Protein AF-A0A830B4X2-F1 (afdb_monomer_lite)

Sequence (397 aa):
MSFGSLSLAYQRSLLVLSSAMLMFAAKLYHIADTRELLSLLPESVVDPYVGIGDDFQAYVKSQCEVKDYGSAFDNEEALSALVELQDKAFESDKTVLSILAESLSTITKALPPQEINFVPLKQTKNFRADELMEFYKSDLKLKKFLHIIEDSPVFPVIYDHKRTVLSLPPIINGTHSAILLKTKNVFIECTATDLMKANIVLNTMVTMFSVYCEKSLSAIGVSLPAHEVARLLNKMQLHTKHTLSEKNETSFTISVPPTRSDILHPCDVAEDVAIAYGYNEIQKIKLPSLKPQSLNQFSDLIRAEIAMVGYSEVLTWILCSYKENFTMLNRKDDKSTAAINRNPRSADFEVVRTSLMPGLLKTVGHNKDHPKKPAGGHDFAHADTICYYMLLYTDFW

pLDDT: mean 71.6, std 16.28, range [28.08, 92.38]

InterPro domains:
  IPR005146 B3/B4 tRNA-binding domain [SM00873] (63-214)
  IPR005147 tRNA synthetase, B5-domain [PF03484] (218-279)
  IPR005147 tRNA synthetase, B5-domain [PS51483] (204-284)
  IPR005147 tRNA synthetase, B5-domain [SM00874] (206-279)
  IPR009061 Putative DNA-binding domain superfamily [SSF46955] (216-283)
  IPR020825 Phenylalanyl-tRNA synthetase-like, B3/B4 [G3DSA:3.50.40.10] (67-234)
  IPR041616 Phenylalanyl tRNA synthetase beta chain, core domain [PF17759] (286-372)
  IPR045060 Phenylalanine-tRNA ligase, class IIc, beta subunit [PTHR10947] (219-373)
  IPR045864 Class II Aminoacyl-tRNA synthetase/Biotinyl protein ligase (BPL) and lipoyl protein ligase (LPL) [G3DSA:3.30.930.10] (294-376)
  IPR045864 Class II Aminoacyl-tRNA synthetase/Biotinyl protein ligase (BPL) and lipoyl protein ligase (LPL) [SSF55681] (276-372)

Organism: NCBI:txid374723

Radius of gyration: 34.04 Å; chains: 1; bounding box: 85×51×93 Å

Foldseek 3Di:
DDPPDADLLVQLVVVQVVLLVVVVVCVVVVPPDSVVVVVPDDPVSHHPQWDQDPVSDIDGDPPDDCPPPDDVVNVVVVVVVVVVVVVVVVVVVVVVVVVVVVVQVVFKDWAAQQVDWAAFAPGPDIDRRLRVLVVCCPPPPQVVPSVVPVPPRTWIFGADPVRHTQDGPPRTGGNVVDDDPPDDDDDDAFDDPDPVVSVVVVLLVCQLCCLVPDDADDDQLDDDDPVLLCVLCVVVVWNWDWDQDPVRDIDIRTDDDPVCSVPRDSVVSSVSSCVSVDVVPPDDDDDPDDDDDPVVVVLVVVVVVVVVVVADEDDFDQFAAPCLQDVVVVHDDPVPQWDADPDDPDNGGGIGHNDCVSRVVVVCVVCVPPDDDPPPDDDDDDDDDRHYDYDDPPPPD

Structure (mmCIF, N/CA/C/O backbone):
data_AF-A0A830B4X2-F1
#
_entry.id   AF-A0A830B4X2-F1
#
loop_
_atom_site.group_PDB
_atom_site.id
_atom_site.type_symbol
_atom_site.label_atom_id
_atom_site.label_alt_id
_atom_site.label_comp_id
_atom_site.label_asym_id
_atom_site.label_entity_id
_atom_site.label_seq_id
_atom_site.pdbx_PDB_ins_code
_atom_site.Cartn_x
_atom_site.Cartn_y
_atom_site.Cartn_z
_atom_site.occupancy
_atom_site.B_iso_or_equiv
_atom_site.auth_seq_id
_atom_site.auth_comp_id
_atom_site.auth_asym_id
_atom_site.auth_atom_id
_atom_site.pdbx_PDB_model_num
ATOM 1 N N . MET A 1 1 ? 26.255 -24.084 22.706 1.00 33.97 1 MET A N 1
ATOM 2 C CA . MET A 1 1 ? 26.856 -23.847 21.376 1.00 33.97 1 MET A CA 1
ATOM 3 C C . MET A 1 1 ? 28.292 -23.407 21.604 1.00 33.97 1 MET A C 1
ATOM 5 O O . MET A 1 1 ? 28.518 -22.644 22.533 1.00 33.97 1 MET A O 1
ATOM 9 N N . SER A 1 2 ? 29.254 -23.962 20.871 1.00 29.05 2 SER A N 1
ATOM 10 C CA . SER A 1 2 ? 30.679 -23.635 21.005 1.00 29.05 2 SER A CA 1
ATOM 11 C C . SER A 1 2 ? 30.918 -22.138 20.776 1.00 29.05 2 SER A C 1
ATOM 13 O O . SER A 1 2 ? 30.631 -21.644 19.689 1.00 29.05 2 SER A O 1
ATOM 15 N N . PHE A 1 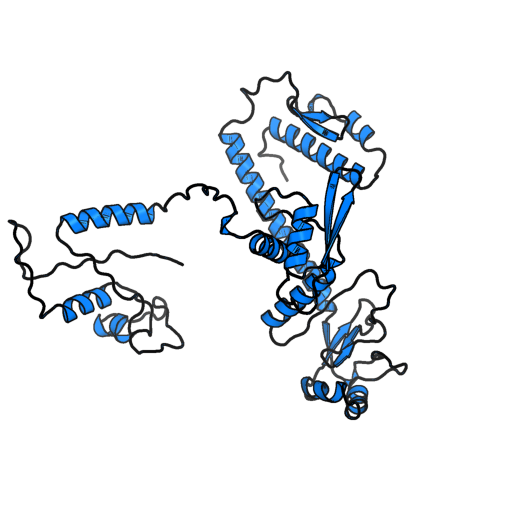3 ? 31.458 -21.426 21.769 1.00 39.38 3 PHE A N 1
ATOM 16 C CA . PHE A 1 3 ? 31.984 -20.059 21.624 1.00 39.38 3 PHE A CA 1
ATOM 17 C C . PHE A 1 3 ? 33.298 -20.087 20.822 1.00 39.38 3 PHE A C 1
ATOM 19 O O . PHE A 1 3 ? 34.376 -19.880 21.370 1.00 39.38 3 PHE A O 1
ATOM 26 N N . GLY A 1 4 ? 33.213 -20.475 19.548 1.00 49.72 4 GLY A N 1
ATOM 27 C CA . GLY A 1 4 ? 34.361 -20.903 18.747 1.00 49.72 4 GLY A CA 1
ATOM 28 C C . GLY A 1 4 ? 34.813 -19.971 17.624 1.00 49.72 4 GLY A C 1
ATOM 29 O O . GLY A 1 4 ? 35.762 -20.344 16.949 1.00 49.72 4 GLY A O 1
ATOM 30 N N . SER A 1 5 ? 34.181 -18.815 17.393 1.00 59.44 5 SER A N 1
ATOM 31 C CA . SER A 1 5 ? 34.584 -17.906 16.299 1.00 59.44 5 SER A CA 1
ATOM 32 C C . SER A 1 5 ? 35.178 -16.581 16.776 1.00 59.44 5 SER A C 1
ATOM 34 O O . SER A 1 5 ? 36.165 -16.122 16.224 1.00 59.44 5 SER A O 1
ATOM 36 N N . LEU A 1 6 ? 34.664 -15.992 17.858 1.00 57.22 6 LEU A N 1
ATOM 37 C CA . LEU A 1 6 ? 35.120 -14.668 18.293 1.00 57.22 6 LEU A CA 1
ATOM 38 C C . LEU A 1 6 ? 36.493 -14.723 18.971 1.00 57.22 6 LEU A C 1
ATOM 40 O O . LEU A 1 6 ? 36.683 -15.482 19.929 1.00 57.22 6 LEU A O 1
ATOM 44 N N . SER A 1 7 ? 37.418 -13.863 18.531 1.00 62.00 7 SER A N 1
ATOM 45 C CA . SER A 1 7 ? 38.723 -13.699 19.176 1.00 62.00 7 SER A CA 1
ATOM 46 C C . SER A 1 7 ? 38.569 -13.294 20.652 1.00 62.00 7 SER A C 1
ATOM 48 O O . SER A 1 7 ? 37.578 -12.679 21.058 1.00 62.00 7 SER A O 1
ATOM 50 N N . LEU A 1 8 ? 39.559 -13.643 21.482 1.00 61.28 8 LEU A N 1
ATOM 51 C CA . LEU A 1 8 ? 39.519 -13.414 22.934 1.00 61.28 8 LEU A CA 1
ATOM 52 C C . LEU A 1 8 ? 39.285 -11.932 23.294 1.00 61.28 8 LEU A C 1
ATOM 54 O O . LEU A 1 8 ? 38.700 -11.636 24.333 1.00 61.28 8 LEU A O 1
ATOM 58 N N . ALA A 1 9 ? 39.722 -11.004 22.435 1.00 61.31 9 ALA A N 1
ATOM 59 C CA . ALA A 1 9 ? 39.476 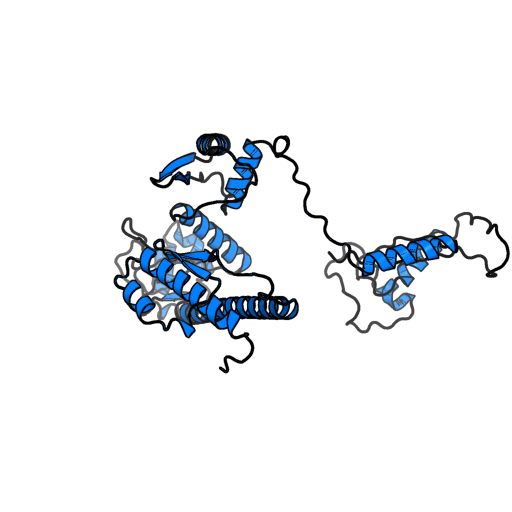-9.575 22.602 1.00 61.31 9 ALA A CA 1
ATOM 60 C C . ALA A 1 9 ? 37.979 -9.247 22.469 1.00 61.31 9 ALA A C 1
ATOM 62 O O . ALA A 1 9 ? 37.403 -8.663 23.381 1.00 61.31 9 ALA A O 1
ATOM 63 N N . TYR A 1 10 ? 37.314 -9.729 21.415 1.00 64.62 10 TYR A N 1
ATOM 64 C CA . TYR A 1 10 ? 35.887 -9.476 21.194 1.00 64.62 10 TYR A CA 1
ATOM 65 C C . TYR A 1 10 ? 34.990 -10.133 22.235 1.00 64.62 10 TYR A C 1
ATOM 67 O O . TYR A 1 10 ? 33.975 -9.554 22.611 1.00 64.62 10 TYR A O 1
ATOM 75 N N . GLN A 1 11 ? 35.357 -11.308 22.747 1.00 65.44 11 GLN A N 1
ATOM 76 C CA . GLN A 1 11 ? 34.608 -11.933 23.842 1.00 65.44 11 GLN A CA 1
ATOM 77 C C . GLN A 1 11 ? 34.607 -11.047 25.096 1.00 65.44 11 GLN A C 1
ATOM 79 O O . GLN A 1 11 ? 33.580 -10.919 25.763 1.00 65.44 11 GLN A O 1
ATOM 84 N N . ARG A 1 12 ? 35.737 -10.387 25.381 1.00 66.62 12 ARG A N 1
ATOM 85 C CA . ARG A 1 12 ? 35.870 -9.440 26.495 1.00 66.62 12 ARG A CA 1
ATOM 86 C C . ARG A 1 12 ? 35.098 -8.151 26.224 1.00 66.62 12 ARG A C 1
ATOM 88 O O . ARG A 1 12 ? 34.332 -7.729 27.087 1.00 66.62 12 ARG A O 1
ATOM 95 N N . SER A 1 13 ? 35.210 -7.573 25.026 1.00 68.62 13 SER A N 1
ATOM 96 C CA . SER A 1 13 ? 34.478 -6.351 24.670 1.00 68.62 13 SER A CA 1
ATOM 97 C C . SER A 1 13 ? 32.964 -6.568 24.682 1.00 68.62 13 SER A C 1
ATOM 99 O O . SER A 1 13 ? 32.233 -5.748 25.233 1.00 68.62 13 SER A O 1
ATOM 101 N N . LEU A 1 14 ? 32.486 -7.690 24.132 1.00 69.88 14 LEU A N 1
ATOM 102 C CA . LEU A 1 14 ? 31.068 -8.046 24.102 1.00 69.88 14 LEU A CA 1
ATOM 103 C C . LEU A 1 14 ? 30.518 -8.231 25.517 1.00 69.88 14 LEU A C 1
ATOM 105 O O . LEU A 1 14 ? 29.443 -7.719 25.809 1.00 69.88 14 LEU A O 1
ATOM 109 N N . LEU A 1 15 ? 31.272 -8.892 26.402 1.00 69.75 15 LEU A N 1
ATOM 110 C CA . LEU A 1 15 ? 30.892 -9.056 27.803 1.00 69.75 15 LEU A CA 1
ATOM 111 C C . LEU A 1 15 ? 30.809 -7.707 28.533 1.00 69.75 15 LEU A C 1
ATOM 113 O O . LEU A 1 15 ? 29.862 -7.474 29.287 1.00 69.75 15 LEU A O 1
ATOM 117 N N . VAL A 1 16 ? 31.771 -6.806 28.309 1.00 68.25 16 VAL A N 1
ATOM 118 C CA . VAL A 1 16 ? 31.768 -5.459 28.904 1.00 68.25 16 VAL A CA 1
ATOM 119 C C . VAL A 1 16 ? 30.583 -4.640 28.382 1.00 68.25 16 VAL A C 1
ATOM 121 O O . VAL A 1 16 ? 29.875 -4.019 29.176 1.00 68.25 16 VAL A O 1
ATOM 124 N N . LEU A 1 17 ? 30.297 -4.696 27.077 1.00 69.31 17 LEU A N 1
ATOM 125 C CA . LEU A 1 17 ? 29.176 -3.979 26.466 1.00 69.31 17 LEU A CA 1
ATOM 126 C C . LEU A 1 17 ? 27.818 -4.532 26.925 1.00 69.31 17 LEU A C 1
ATOM 128 O O . LEU A 1 17 ? 26.932 -3.764 27.299 1.00 69.31 17 LEU A O 1
ATOM 132 N N . SER A 1 18 ? 27.655 -5.859 26.959 1.00 70.19 18 SER A N 1
ATOM 133 C CA . SER A 1 18 ? 26.423 -6.504 27.424 1.00 70.19 18 SER A CA 1
ATOM 134 C C . SER A 1 18 ? 26.171 -6.229 28.904 1.00 70.19 18 SER A C 1
ATOM 136 O O . SER A 1 18 ? 25.031 -6.001 29.303 1.00 70.19 18 SER A O 1
ATOM 138 N N . SER A 1 19 ? 27.233 -6.192 29.714 1.00 69.75 19 SER A N 1
ATOM 139 C CA . SER A 1 19 ? 27.144 -5.841 31.134 1.00 69.75 19 SER A CA 1
ATOM 140 C C . SER A 1 19 ? 26.747 -4.375 31.325 1.00 69.75 19 SER A C 1
ATOM 142 O O . SER A 1 19 ? 25.897 -4.080 32.164 1.00 69.75 19 SER A O 1
ATOM 144 N N . ALA A 1 20 ? 27.279 -3.459 30.508 1.00 68.06 20 ALA A N 1
ATOM 145 C CA . ALA A 1 20 ? 26.875 -2.052 30.513 1.00 68.06 20 ALA A CA 1
ATOM 146 C C . ALA A 1 20 ? 25.398 -1.877 30.115 1.00 68.06 20 ALA A C 1
ATOM 148 O O . ALA A 1 20 ? 24.656 -1.171 30.797 1.00 68.06 20 ALA A O 1
ATOM 149 N N . MET A 1 21 ? 24.937 -2.574 29.070 1.00 70.69 21 MET A N 1
ATOM 150 C CA . MET A 1 21 ? 23.531 -2.548 28.647 1.00 70.69 21 MET A CA 1
ATOM 151 C C . MET A 1 21 ? 22.590 -3.106 29.718 1.00 70.69 21 MET A C 1
ATOM 153 O O . MET A 1 21 ? 21.547 -2.509 29.992 1.00 70.69 21 MET A O 1
ATOM 157 N N . LEU A 1 22 ? 22.961 -4.220 30.354 1.00 71.25 22 LEU A N 1
ATOM 158 C CA . LEU A 1 22 ? 22.179 -4.817 31.435 1.00 71.25 22 LEU A CA 1
ATOM 159 C C . LEU A 1 22 ? 22.074 -3.867 32.634 1.00 71.25 22 LEU A C 1
ATOM 161 O O . LEU A 1 22 ? 20.999 -3.719 33.210 1.00 71.25 22 LEU A O 1
ATOM 165 N N . MET A 1 23 ? 23.161 -3.177 32.981 1.00 67.50 23 MET A N 1
ATOM 166 C CA . MET A 1 23 ? 23.154 -2.178 34.049 1.00 67.50 23 MET A CA 1
ATOM 167 C C . MET A 1 23 ? 22.344 -0.935 33.706 1.00 67.50 23 MET A C 1
ATOM 169 O O . MET A 1 23 ? 21.620 -0.424 34.561 1.00 67.50 23 MET A O 1
ATOM 173 N N . PHE A 1 24 ? 22.427 -0.462 32.463 1.00 66.56 24 PHE A N 1
ATOM 174 C CA . PHE A 1 24 ? 21.598 0.639 31.991 1.00 66.56 24 PHE A CA 1
ATOM 175 C C . PHE A 1 24 ? 20.113 0.282 32.098 1.00 66.56 24 PHE A C 1
ATOM 177 O O . PHE A 1 24 ? 19.340 1.057 32.661 1.00 66.56 24 PHE A O 1
ATOM 184 N N . ALA A 1 25 ? 19.728 -0.920 31.659 1.00 65.94 25 ALA A N 1
ATOM 185 C CA . ALA A 1 25 ? 18.367 -1.426 31.800 1.00 65.94 25 ALA A CA 1
ATOM 186 C C . ALA A 1 25 ? 17.955 -1.559 33.278 1.00 65.94 25 ALA A C 1
ATOM 188 O O . ALA A 1 25 ? 16.906 -1.053 33.668 1.00 65.94 25 ALA A O 1
ATOM 189 N N . ALA A 1 26 ? 18.792 -2.159 34.128 1.00 68.25 26 ALA A N 1
ATOM 190 C CA . ALA A 1 26 ? 18.513 -2.304 35.558 1.00 68.25 26 ALA A CA 1
ATOM 191 C C . ALA A 1 26 ? 18.307 -0.950 36.261 1.00 68.25 26 ALA A C 1
ATOM 193 O O . ALA A 1 26 ? 17.393 -0.813 37.073 1.00 68.25 26 ALA A O 1
ATOM 194 N N . LYS A 1 27 ? 19.090 0.074 35.896 1.00 63.19 27 LYS A N 1
ATOM 195 C CA . LYS A 1 27 ? 18.918 1.454 36.376 1.00 63.19 27 LYS A CA 1
ATOM 196 C C . LYS A 1 27 ? 17.610 2.077 35.891 1.00 63.19 27 LYS A C 1
ATOM 198 O O . LYS A 1 27 ? 16.946 2.755 36.670 1.00 63.19 27 LYS A O 1
ATOM 203 N N . LEU A 1 28 ? 17.237 1.839 34.633 1.00 63.03 28 LEU A N 1
ATOM 204 C CA . LEU A 1 28 ? 15.985 2.320 34.037 1.00 63.03 28 LEU A CA 1
ATOM 205 C C . LEU A 1 28 ? 14.750 1.725 34.730 1.00 63.03 28 LEU A C 1
ATOM 207 O O . LEU A 1 28 ? 13.739 2.404 34.869 1.00 63.03 28 LEU A O 1
ATOM 211 N N . TYR A 1 29 ? 14.859 0.484 35.209 1.00 63.50 29 TYR A N 1
ATOM 212 C CA . TYR A 1 29 ? 13.791 -0.241 35.903 1.00 63.50 29 TYR A CA 1
ATOM 213 C C . TYR A 1 29 ? 13.926 -0.260 37.438 1.00 63.50 29 TYR A C 1
ATOM 215 O O . TYR A 1 29 ? 13.204 -1.004 38.097 1.00 63.50 29 TYR A O 1
ATOM 223 N N . HIS A 1 30 ? 14.811 0.560 38.020 1.00 65.75 30 HIS A N 1
ATOM 224 C CA . HIS A 1 30 ? 15.031 0.673 39.472 1.00 65.75 30 HIS A CA 1
ATOM 225 C C . HIS A 1 30 ? 15.339 -0.655 40.198 1.00 65.75 30 HIS A C 1
ATOM 227 O O . HIS A 1 30 ? 14.967 -0.839 41.357 1.00 65.75 30 HIS A O 1
ATOM 233 N N . ILE A 1 31 ? 16.036 -1.581 39.539 1.00 66.81 31 ILE A N 1
ATOM 234 C CA . ILE A 1 31 ? 16.482 -2.841 40.146 1.00 66.81 31 ILE A CA 1
ATOM 235 C C . ILE A 1 31 ? 17.759 -2.557 40.955 1.00 66.81 31 ILE A C 1
ATOM 237 O O . ILE A 1 31 ? 18.774 -2.151 40.385 1.00 66.81 31 ILE A O 1
ATOM 241 N N . ALA A 1 32 ? 17.702 -2.722 42.280 1.00 57.53 32 ALA A N 1
ATOM 242 C CA . ALA A 1 32 ? 18.841 -2.500 43.179 1.00 57.53 32 ALA A CA 1
ATOM 243 C C . ALA A 1 32 ? 19.908 -3.618 43.074 1.00 57.53 32 ALA A C 1
ATOM 245 O O . ALA A 1 32 ? 19.613 -4.719 42.618 1.00 57.53 32 ALA A O 1
ATOM 246 N N . ASP A 1 33 ? 21.138 -3.312 43.510 1.00 58.78 33 ASP A N 1
ATOM 247 C CA . ASP A 1 33 ? 22.272 -4.240 43.731 1.00 58.78 33 ASP A CA 1
ATOM 248 C C . ASP A 1 33 ? 23.059 -4.777 42.516 1.00 58.78 33 ASP A C 1
ATOM 250 O O . ASP A 1 33 ? 23.886 -5.678 42.640 1.00 58.78 33 ASP A O 1
ATOM 254 N N . THR A 1 34 ? 22.943 -4.170 41.333 1.00 57.84 34 THR A N 1
ATOM 255 C CA . THR A 1 34 ? 23.740 -4.596 40.158 1.00 57.84 34 THR A CA 1
ATOM 256 C C . THR A 1 34 ? 25.233 -4.242 40.216 1.00 57.84 34 THR A C 1
ATOM 258 O O . THR A 1 34 ? 26.026 -4.843 39.491 1.00 57.84 34 THR A O 1
ATOM 261 N N . ARG A 1 35 ? 25.653 -3.312 41.089 1.00 56.94 35 ARG A N 1
ATOM 262 C CA . ARG A 1 35 ? 27.073 -2.929 41.259 1.00 56.94 35 ARG A CA 1
ATOM 263 C C . ARG A 1 35 ? 27.925 -4.030 41.900 1.00 56.94 35 ARG A C 1
ATOM 265 O O . ARG A 1 35 ? 29.076 -4.185 41.502 1.00 56.94 35 ARG A O 1
ATOM 272 N N . GLU A 1 36 ? 27.379 -4.802 42.843 1.00 60.19 36 GLU A N 1
ATOM 273 C CA . GLU A 1 36 ? 28.108 -5.906 43.497 1.00 60.19 36 GLU A CA 1
ATOM 274 C C . GLU A 1 36 ? 28.421 -7.059 42.535 1.00 60.19 36 GLU A C 1
ATOM 276 O O . GLU A 1 36 ? 29.412 -7.763 42.701 1.00 60.19 36 GLU A O 1
ATOM 281 N N . LEU A 1 37 ? 27.621 -7.234 41.480 1.00 58.94 37 LEU A N 1
ATOM 282 C CA . LEU A 1 37 ? 27.854 -8.271 40.473 1.00 58.94 37 LEU A CA 1
ATOM 283 C C . LEU A 1 37 ? 29.091 -7.998 39.603 1.00 58.94 37 LEU A C 1
ATOM 285 O O . LEU A 1 37 ? 29.720 -8.942 39.130 1.00 58.94 37 LEU A O 1
ATOM 289 N N . LEU A 1 38 ? 29.471 -6.731 39.409 1.00 56.56 38 LEU A N 1
ATOM 290 C CA . LEU A 1 38 ? 30.648 -6.354 38.615 1.00 56.56 38 LEU A CA 1
ATOM 291 C C . LEU A 1 38 ? 31.955 -6.399 39.396 1.00 56.56 38 LEU A C 1
ATOM 293 O O . LEU A 1 38 ? 32.981 -6.727 38.806 1.00 56.56 38 LEU A O 1
ATOM 297 N N . SER A 1 39 ? 31.935 -6.125 40.703 1.00 57.78 39 SER A N 1
ATOM 298 C CA . SER A 1 39 ? 33.130 -6.266 41.548 1.00 57.78 39 SER A CA 1
ATOM 299 C C . SER A 1 39 ? 33.570 -7.726 41.722 1.00 57.78 39 SER A C 1
ATOM 301 O O . SER A 1 39 ? 34.680 -7.977 42.185 1.00 57.78 39 SER A O 1
ATOM 303 N N . LEU A 1 40 ? 32.726 -8.685 41.328 1.00 59.91 40 LEU A N 1
ATOM 304 C CA . LEU A 1 40 ? 33.018 -10.119 41.326 1.00 59.91 40 LEU A CA 1
ATOM 305 C C . LEU A 1 40 ? 33.683 -10.614 40.029 1.00 59.91 40 LEU A C 1
ATOM 307 O O . LEU A 1 40 ? 34.138 -11.759 39.986 1.00 59.91 40 LEU A O 1
ATOM 311 N N . LEU A 1 41 ? 33.744 -9.797 38.969 1.00 58.97 41 LEU A N 1
ATOM 312 C CA . LEU A 1 41 ? 34.372 -10.198 37.709 1.00 58.97 41 LEU A CA 1
ATOM 313 C C . LEU A 1 41 ? 35.909 -10.121 37.822 1.00 58.97 41 LEU A C 1
ATOM 315 O O . LEU A 1 41 ? 36.438 -9.070 38.183 1.00 58.97 41 LEU A O 1
ATOM 319 N N . PRO A 1 42 ? 36.655 -11.197 37.494 1.00 58.22 42 PRO A N 1
ATOM 320 C CA . PRO A 1 42 ? 38.115 -11.179 37.542 1.00 58.22 42 PRO A CA 1
ATOM 321 C C . PRO A 1 42 ? 38.703 -10.160 36.555 1.00 58.22 42 PRO A C 1
ATOM 323 O O . PRO A 1 42 ? 38.273 -10.102 35.402 1.00 58.22 42 PRO A O 1
ATOM 326 N N . GLU A 1 43 ? 39.755 -9.433 36.952 1.00 56.16 43 GLU A N 1
ATOM 327 C CA . GLU A 1 43 ? 40.447 -8.453 36.088 1.00 56.16 43 GLU A CA 1
ATOM 328 C C . GLU A 1 43 ? 40.944 -9.054 34.759 1.00 56.16 43 GLU A C 1
ATOM 330 O O . GLU A 1 43 ? 41.048 -8.350 33.759 1.00 56.16 43 GLU A O 1
ATOM 335 N N . SER A 1 44 ? 41.180 -10.370 34.705 1.00 50.22 44 SER A N 1
ATOM 336 C CA . SER A 1 44 ? 41.595 -11.099 33.497 1.00 50.22 44 SER A CA 1
ATOM 337 C C . SER A 1 44 ? 40.510 -11.230 32.413 1.00 50.22 44 SER A C 1
ATOM 339 O O . SER A 1 44 ? 40.811 -11.650 31.288 1.00 50.22 44 SER A O 1
ATOM 341 N N . VAL A 1 45 ? 39.259 -10.890 32.736 1.00 55.91 45 VAL A N 1
ATOM 342 C CA . VAL A 1 45 ? 38.086 -10.960 31.846 1.00 55.91 45 VAL A CA 1
ATOM 343 C C . VAL A 1 45 ? 37.639 -9.560 31.396 1.00 55.91 45 VAL A C 1
ATOM 345 O O . VAL A 1 45 ? 36.916 -9.426 30.412 1.00 55.91 45 VAL A O 1
ATOM 348 N N . VAL A 1 46 ? 38.104 -8.505 32.071 1.00 60.56 46 VAL A N 1
ATOM 349 C CA . VAL A 1 46 ? 37.752 -7.118 31.753 1.00 60.56 46 VAL A CA 1
ATOM 350 C C . VAL A 1 46 ? 38.544 -6.645 30.536 1.00 60.56 46 VAL A C 1
ATOM 352 O O . VAL A 1 46 ? 39.758 -6.830 30.449 1.00 60.56 46 VAL A O 1
ATOM 355 N N . ASP A 1 47 ? 37.849 -6.022 29.587 1.00 64.12 47 ASP A N 1
ATOM 356 C CA . ASP A 1 47 ? 38.463 -5.494 28.375 1.00 64.12 47 ASP A CA 1
ATOM 357 C C . ASP A 1 47 ? 39.526 -4.416 28.710 1.00 64.12 47 ASP A C 1
ATOM 359 O O . ASP A 1 47 ? 39.263 -3.491 29.495 1.00 64.12 47 ASP A O 1
ATOM 363 N N . PRO A 1 48 ? 40.755 -4.520 28.169 1.00 59.44 48 PRO A N 1
ATOM 364 C CA . PRO A 1 48 ? 41.813 -3.555 28.449 1.00 59.44 48 PRO A CA 1
ATOM 365 C C . PRO A 1 48 ? 41.573 -2.189 27.790 1.00 59.44 48 PRO A C 1
ATOM 367 O O . PRO A 1 48 ? 42.115 -1.207 28.288 1.00 59.44 48 PRO A O 1
ATOM 370 N N . TYR A 1 49 ? 40.735 -2.099 26.754 1.00 61.47 49 TYR A N 1
ATOM 371 C CA . TYR A 1 49 ? 40.431 -0.889 25.985 1.00 61.47 49 TYR A CA 1
ATOM 372 C C . TYR A 1 49 ? 39.113 -0.224 26.400 1.00 61.47 49 TYR A C 1
ATOM 374 O O . TYR A 1 49 ? 39.005 1.000 26.323 1.00 61.47 49 TYR A O 1
ATOM 382 N N . VAL A 1 50 ? 38.121 -0.989 26.869 1.00 62.59 50 VAL A N 1
ATOM 383 C CA . VAL A 1 50 ? 36.784 -0.482 27.234 1.00 62.59 50 VAL A CA 1
ATOM 384 C C . VAL A 1 50 ? 36.512 -0.659 28.732 1.00 62.59 50 VAL A C 1
ATOM 386 O O . VAL A 1 50 ? 36.705 -1.729 29.303 1.00 62.59 50 VAL A O 1
ATOM 389 N N . GLY A 1 51 ? 36.078 0.411 29.397 1.00 65.88 51 GLY A N 1
ATOM 390 C CA . GLY A 1 51 ? 35.639 0.420 30.796 1.00 65.88 51 GLY A CA 1
ATOM 391 C C . GLY A 1 51 ? 34.177 0.841 30.935 1.00 65.88 51 GLY A C 1
ATOM 392 O O . GLY A 1 51 ? 33.584 1.348 29.987 1.00 65.88 51 GLY A O 1
ATOM 393 N N . ILE A 1 52 ? 33.599 0.646 32.122 1.00 68.38 52 ILE A N 1
ATOM 394 C CA . ILE A 1 52 ? 32.255 1.133 32.462 1.00 68.38 52 ILE A CA 1
ATOM 395 C C . ILE A 1 52 ? 32.402 2.256 33.488 1.00 68.38 52 ILE A C 1
ATOM 397 O O . ILE A 1 52 ? 33.025 2.059 34.530 1.00 68.38 52 ILE A O 1
ATOM 401 N N . GLY A 1 53 ? 31.879 3.436 33.165 1.00 62.91 53 GLY A N 1
ATOM 402 C CA . GLY A 1 53 ? 31.921 4.619 34.017 1.00 62.91 53 GLY A CA 1
ATOM 403 C C . GLY A 1 53 ? 30.924 4.539 35.170 1.00 62.91 53 GLY A C 1
ATOM 404 O O . GLY A 1 53 ? 30.027 3.694 35.195 1.00 62.91 53 GLY A O 1
ATOM 405 N N . ASP A 1 54 ? 31.049 5.457 36.127 1.00 62.91 54 ASP A N 1
ATOM 406 C CA . ASP A 1 54 ? 30.131 5.560 37.271 1.00 62.91 54 ASP A CA 1
ATOM 407 C C . ASP A 1 54 ? 28.674 5.842 36.873 1.00 62.91 54 ASP A C 1
ATOM 409 O O . ASP A 1 54 ? 27.741 5.542 37.623 1.00 62.91 54 ASP A O 1
ATOM 413 N N . ASP A 1 55 ? 28.477 6.391 35.679 1.00 61.88 55 ASP A N 1
ATOM 414 C CA . ASP A 1 55 ? 27.194 6.645 35.035 1.00 61.88 55 ASP A CA 1
ATOM 415 C C . ASP A 1 55 ? 26.606 5.420 34.312 1.00 61.88 55 ASP A C 1
ATOM 417 O O . ASP A 1 55 ? 25.471 5.494 33.828 1.00 61.88 55 ASP A O 1
ATOM 421 N N . PHE A 1 56 ? 27.329 4.294 34.328 1.00 63.81 56 PHE A N 1
ATOM 422 C CA . PHE A 1 56 ? 27.050 3.038 33.628 1.00 63.81 56 PHE A CA 1
ATOM 423 C C . PHE A 1 56 ? 27.166 3.125 32.102 1.00 63.81 56 PHE A C 1
ATOM 425 O O . PHE A 1 56 ? 26.644 2.263 31.394 1.00 63.81 56 PHE A O 1
ATOM 432 N N . GLN A 1 57 ? 27.864 4.141 31.588 1.00 58.12 57 GLN A N 1
ATOM 433 C CA . GLN A 1 57 ? 28.210 4.233 30.173 1.00 58.12 57 GLN A CA 1
ATOM 434 C C . GLN A 1 57 ? 29.555 3.562 29.898 1.00 58.12 57 GLN A C 1
ATOM 436 O O . GLN A 1 57 ? 30.464 3.577 30.729 1.00 58.12 57 GLN A O 1
ATOM 441 N N . ALA A 1 58 ? 29.686 2.956 28.718 1.00 62.75 58 ALA A N 1
ATOM 442 C CA . ALA A 1 58 ? 30.960 2.415 28.269 1.00 62.75 58 ALA A CA 1
ATOM 443 C C . ALA A 1 58 ? 31.878 3.559 27.807 1.00 62.75 58 ALA A C 1
ATOM 445 O O . ALA A 1 58 ? 31.453 4.420 27.036 1.00 62.75 58 ALA A O 1
ATOM 446 N N . TYR A 1 59 ? 33.134 3.561 28.247 1.00 64.12 59 TYR A N 1
ATOM 447 C CA . TYR A 1 59 ? 34.146 4.533 27.834 1.00 64.12 59 TYR A CA 1
ATOM 448 C C . TYR A 1 59 ? 35.428 3.838 27.378 1.00 64.12 59 TYR A C 1
ATOM 450 O O . TYR A 1 59 ? 35.740 2.725 27.801 1.00 64.12 59 TYR A O 1
ATOM 458 N N . VAL A 1 60 ? 36.197 4.516 26.528 1.00 62.22 60 VAL A N 1
ATOM 459 C CA . VAL A 1 60 ? 37.500 4.029 26.059 1.00 62.22 60 VAL A CA 1
ATOM 460 C C . VAL A 1 60 ? 38.588 4.465 27.043 1.00 62.22 60 VAL A C 1
ATOM 462 O O . VAL A 1 60 ? 38.701 5.648 27.371 1.00 62.22 60 VAL A O 1
ATOM 465 N N . LYS A 1 61 ? 39.390 3.519 27.538 1.00 69.31 61 LYS A N 1
ATOM 466 C CA . LYS A 1 61 ? 40.498 3.775 28.468 1.00 69.31 61 LYS A CA 1
ATOM 467 C C . LYS A 1 61 ? 41.628 4.505 27.731 1.00 69.31 61 LYS A C 1
ATOM 469 O O . LYS A 1 61 ? 42.078 4.076 26.674 1.00 69.31 61 LYS A O 1
ATOM 474 N N . SER A 1 62 ? 42.101 5.619 28.290 1.00 49.81 62 SER A N 1
ATOM 475 C CA . SER A 1 62 ? 42.996 6.561 27.593 1.00 49.81 62 SER A CA 1
ATOM 476 C C . SER A 1 62 ? 44.446 6.090 27.408 1.00 49.81 62 SER A C 1
ATOM 478 O O . SER A 1 62 ? 45.214 6.770 26.734 1.00 49.81 62 SER A O 1
ATOM 480 N N . GLN A 1 63 ? 44.842 4.958 27.998 1.00 51.59 63 GLN A N 1
ATOM 481 C CA . GLN A 1 63 ? 46.240 4.503 28.060 1.00 51.59 63 GLN A CA 1
ATOM 482 C C . GLN A 1 63 ? 46.580 3.367 27.079 1.00 51.59 63 GLN A C 1
ATOM 484 O O . GLN A 1 63 ? 47.611 2.717 27.233 1.00 51.59 63 GLN A O 1
ATOM 489 N N . CYS A 1 64 ? 45.736 3.098 26.082 1.00 53.50 64 CYS A N 1
ATOM 490 C CA . CYS A 1 64 ? 45.858 1.893 25.262 1.00 53.50 64 CYS A CA 1
ATOM 491 C C . CYS A 1 64 ? 46.287 2.203 23.817 1.00 53.50 64 CYS A C 1
ATOM 493 O O . CYS A 1 64 ? 45.669 3.025 23.141 1.00 53.50 64 CYS A O 1
ATOM 495 N N . GLU A 1 65 ? 47.324 1.519 23.318 1.00 53.47 65 GLU A N 1
ATOM 496 C CA . GLU A 1 65 ? 47.715 1.579 21.903 1.00 53.47 65 GLU A CA 1
ATOM 497 C C . GLU A 1 65 ? 46.726 0.782 21.034 1.00 53.47 65 GLU A C 1
ATOM 499 O O . GLU A 1 65 ? 46.573 -0.427 21.182 1.00 53.47 65 GLU A O 1
ATOM 504 N N . VAL A 1 66 ? 46.060 1.471 20.101 1.00 56.28 66 VAL A N 1
ATOM 505 C CA . VAL A 1 66 ? 45.001 0.927 19.219 1.00 56.28 66 VAL A CA 1
ATOM 506 C C . VAL A 1 66 ? 45.568 0.121 18.034 1.00 56.28 66 VAL A C 1
ATOM 508 O O . VAL A 1 66 ? 44.817 -0.429 17.238 1.00 56.28 66 VAL A O 1
ATOM 511 N N . LYS A 1 67 ? 46.898 0.034 17.887 1.00 53.78 67 LYS A N 1
ATOM 512 C CA . LYS A 1 67 ? 47.545 -0.560 16.700 1.00 53.78 67 LYS A CA 1
ATOM 513 C C . LYS A 1 67 ? 47.252 -2.049 16.494 1.00 53.78 67 LYS A C 1
ATOM 515 O O . LYS A 1 67 ? 47.267 -2.485 15.349 1.00 53.78 67 LYS A O 1
ATOM 520 N N . ASP A 1 68 ? 46.937 -2.775 17.563 1.00 51.69 68 ASP A N 1
ATOM 521 C CA . ASP A 1 68 ? 46.663 -4.217 17.523 1.00 51.69 68 ASP A CA 1
ATOM 522 C C . ASP A 1 68 ? 45.161 -4.553 17.642 1.00 51.69 68 ASP A C 1
ATOM 524 O O . ASP A 1 68 ? 44.794 -5.722 17.755 1.00 51.69 68 ASP A O 1
ATOM 528 N N . TYR A 1 69 ? 44.272 -3.547 17.629 1.00 53.56 69 TYR A N 1
ATOM 529 C CA . TYR A 1 69 ? 42.827 -3.745 17.777 1.00 53.56 69 TYR A CA 1
ATOM 530 C C . TYR A 1 69 ? 42.110 -3.707 16.417 1.00 53.56 69 TYR A C 1
ATOM 532 O O . TYR A 1 69 ? 42.006 -2.651 15.794 1.00 53.56 69 TYR A O 1
ATOM 540 N N . GLY A 1 70 ? 41.571 -4.854 15.987 1.00 57.81 70 GLY A N 1
ATOM 541 C CA . GLY A 1 70 ? 40.700 -4.972 14.812 1.00 57.81 70 GLY A CA 1
ATOM 542 C C . GLY A 1 70 ? 41.450 -5.103 13.486 1.00 57.81 70 GLY A C 1
ATOM 543 O O . GLY A 1 70 ? 41.558 -4.144 12.718 1.00 57.81 70 GLY A O 1
ATOM 544 N N . SER A 1 71 ? 41.923 -6.312 13.175 1.00 61.66 71 SER A N 1
ATOM 545 C CA . SER A 1 71 ? 42.395 -6.627 11.825 1.00 61.66 71 SER A CA 1
ATOM 546 C C . SER A 1 71 ? 41.241 -6.546 10.810 1.00 61.66 71 SER A C 1
ATOM 548 O O . SER A 1 71 ? 40.063 -6.607 11.166 1.00 61.66 71 SER A O 1
ATOM 550 N N . ALA A 1 72 ? 41.556 -6.424 9.515 1.00 57.69 72 ALA A N 1
ATOM 551 C CA . ALA A 1 72 ? 40.531 -6.425 8.464 1.00 57.69 72 ALA A CA 1
ATOM 552 C C . ALA A 1 72 ? 39.664 -7.701 8.489 1.00 57.69 72 ALA A C 1
ATOM 554 O O . ALA A 1 72 ? 38.471 -7.631 8.212 1.00 57.69 72 ALA A O 1
ATOM 555 N N . PHE A 1 73 ? 40.262 -8.827 8.889 1.00 60.69 73 PHE A N 1
ATOM 556 C CA . PHE A 1 73 ? 39.580 -10.105 9.077 1.00 60.69 73 PHE A CA 1
ATOM 557 C C . PHE A 1 73 ? 38.571 -10.054 10.236 1.00 60.69 73 PHE A C 1
ATOM 559 O O . PHE A 1 73 ? 37.439 -10.503 10.091 1.00 60.69 73 PHE A O 1
ATOM 566 N N . ASP A 1 74 ? 38.941 -9.423 11.354 1.00 55.12 74 ASP A N 1
ATOM 567 C CA . ASP A 1 74 ? 38.058 -9.292 12.518 1.00 55.12 74 ASP A CA 1
ATOM 568 C C . ASP A 1 74 ? 36.826 -8.417 12.228 1.00 55.12 74 ASP A C 1
ATOM 570 O O . ASP A 1 74 ? 35.724 -8.694 12.704 1.00 55.12 74 ASP A O 1
ATOM 574 N N . ASN A 1 75 ? 36.989 -7.365 11.418 1.00 57.38 75 ASN A N 1
ATOM 575 C CA . ASN A 1 75 ? 35.870 -6.519 10.994 1.00 57.38 75 ASN A CA 1
ATOM 576 C C . ASN A 1 75 ? 34.898 -7.261 10.068 1.00 57.38 75 ASN A C 1
ATOM 578 O O . ASN A 1 75 ? 33.692 -7.027 10.142 1.00 57.38 75 ASN A O 1
ATOM 582 N N . GLU A 1 76 ? 35.406 -8.143 9.206 1.00 59.56 76 GLU A N 1
ATOM 583 C CA . GLU A 1 76 ? 34.589 -8.951 8.298 1.00 59.56 76 GLU A CA 1
ATOM 584 C C . GLU A 1 76 ? 33.789 -10.016 9.070 1.00 59.56 76 GLU A C 1
ATOM 586 O O . GLU A 1 76 ? 32.583 -10.157 8.852 1.00 59.56 76 GLU A O 1
ATOM 591 N N . GLU A 1 77 ? 34.402 -10.670 10.065 1.00 58.53 77 GLU A N 1
ATOM 592 C CA . GLU A 1 77 ? 33.694 -11.570 10.986 1.00 58.53 77 GLU A CA 1
ATOM 593 C C . GLU A 1 77 ? 32.632 -10.845 11.825 1.00 58.53 77 GLU A C 1
ATOM 595 O O . GLU A 1 77 ? 31.518 -11.350 11.979 1.00 58.53 77 GLU A O 1
ATOM 600 N N . ALA A 1 78 ? 32.930 -9.650 12.345 1.00 51.56 78 ALA A N 1
ATOM 601 C CA . ALA A 1 78 ? 31.968 -8.871 13.125 1.00 51.56 78 ALA A CA 1
ATOM 602 C C . ALA A 1 78 ? 30.743 -8.463 12.290 1.00 51.56 78 ALA A C 1
ATOM 604 O O . ALA A 1 78 ? 29.613 -8.500 12.783 1.00 51.56 78 ALA A O 1
ATOM 605 N N . LEU A 1 79 ? 30.953 -8.113 11.017 1.00 53.84 79 LEU A N 1
ATOM 606 C CA . LEU A 1 79 ? 29.872 -7.819 10.078 1.00 53.84 79 LEU A CA 1
ATOM 607 C C . LEU A 1 79 ? 29.015 -9.062 9.814 1.00 53.84 79 LEU A C 1
ATOM 609 O O . LEU A 1 79 ? 27.790 -8.971 9.860 1.00 53.84 79 LEU A O 1
ATOM 613 N N . SER A 1 80 ? 29.646 -10.223 9.617 1.00 61.34 80 SER A N 1
ATOM 614 C CA . SER A 1 80 ? 28.942 -11.500 9.447 1.00 61.34 80 SER A CA 1
ATOM 615 C C . SER A 1 80 ? 28.106 -11.858 10.680 1.00 61.34 80 SER A C 1
ATOM 617 O O . SER A 1 80 ? 26.935 -12.214 10.558 1.00 61.34 80 SER A O 1
ATOM 619 N N . ALA A 1 81 ? 28.666 -11.701 11.881 1.00 53.22 81 ALA A N 1
ATOM 620 C CA . ALA A 1 81 ? 27.965 -11.977 13.132 1.00 53.22 81 ALA A CA 1
ATOM 621 C C . ALA A 1 81 ? 26.792 -11.009 13.384 1.00 53.22 81 ALA A C 1
ATOM 623 O O . ALA A 1 81 ? 25.761 -11.421 13.914 1.00 53.22 81 ALA A O 1
ATOM 624 N N . LEU A 1 82 ? 26.922 -9.735 12.992 1.00 48.53 82 LEU A N 1
ATOM 625 C CA . LEU A 1 82 ? 25.838 -8.749 13.070 1.00 48.53 82 LEU A CA 1
ATOM 626 C C . LEU A 1 82 ? 24.688 -9.077 12.119 1.00 48.53 82 LEU A C 1
ATOM 628 O O . LEU A 1 82 ? 23.532 -8.957 12.520 1.00 48.53 82 LEU A O 1
ATOM 632 N N . VAL A 1 83 ? 24.994 -9.506 10.893 1.00 58.47 83 VAL A N 1
ATOM 633 C CA . VAL A 1 83 ? 23.980 -9.943 9.924 1.00 58.47 83 VAL A CA 1
ATOM 634 C C . VAL A 1 83 ? 23.252 -11.183 10.446 1.00 58.47 83 VAL A C 1
ATOM 636 O O . VAL A 1 83 ? 22.027 -11.179 10.506 1.00 58.47 83 VAL A O 1
ATOM 639 N N . GLU A 1 84 ? 23.973 -12.186 10.957 1.00 59.97 84 GLU A N 1
ATOM 640 C CA . GLU A 1 84 ? 23.344 -13.360 11.578 1.00 59.97 84 GLU A CA 1
ATOM 641 C C . GLU A 1 84 ? 22.469 -13.011 12.791 1.00 59.97 84 GLU A C 1
ATOM 643 O O . GLU A 1 84 ? 21.433 -13.638 13.017 1.00 59.97 84 GLU A O 1
ATOM 648 N N . LEU A 1 85 ? 22.883 -12.037 13.607 1.00 50.75 85 LEU A N 1
ATOM 649 C CA . LEU A 1 85 ? 22.091 -11.555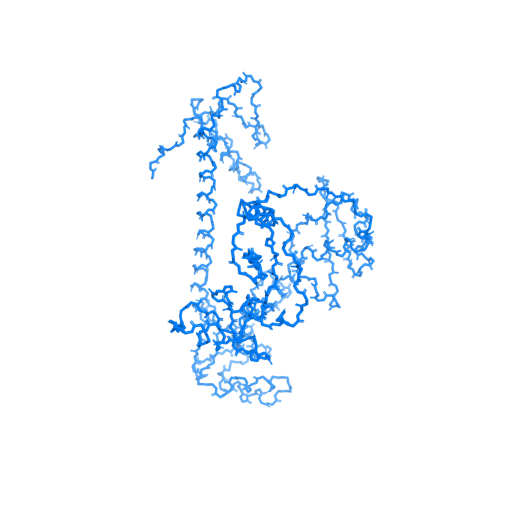 14.740 1.00 50.75 85 LEU A CA 1
ATOM 650 C C . LEU A 1 85 ? 20.836 -10.810 14.283 1.00 50.75 85 LEU A C 1
ATOM 652 O O . LEU A 1 85 ? 19.786 -10.994 14.895 1.00 50.75 85 LEU A O 1
ATOM 656 N N . GLN A 1 86 ? 20.923 -10.001 13.224 1.00 52.16 86 GLN A N 1
ATOM 657 C CA . GLN A 1 86 ? 19.760 -9.343 12.625 1.00 52.16 86 GLN A CA 1
ATOM 658 C C . GLN A 1 86 ? 18.775 -10.364 12.050 1.00 52.16 86 GLN A C 1
ATOM 660 O O . GLN A 1 86 ? 17.576 -10.255 12.309 1.00 52.16 86 GLN A O 1
ATOM 665 N N . ASP A 1 87 ? 19.271 -11.392 11.362 1.00 60.09 87 ASP A N 1
ATOM 666 C CA . ASP A 1 87 ? 18.444 -12.468 10.816 1.00 60.09 87 ASP A CA 1
ATOM 667 C C . ASP A 1 87 ? 17.767 -13.273 11.932 1.00 60.09 87 ASP A C 1
ATOM 669 O O . ASP A 1 87 ? 16.553 -13.482 11.900 1.00 60.09 87 ASP A O 1
ATOM 673 N N . LYS A 1 88 ? 18.507 -13.646 12.985 1.00 59.28 88 LYS A N 1
ATOM 674 C CA . LYS A 1 88 ? 17.943 -14.336 14.160 1.00 59.28 88 LYS A CA 1
ATOM 675 C C . LYS A 1 88 ? 16.945 -13.470 14.927 1.00 59.28 88 LYS A C 1
ATOM 677 O O . LYS A 1 88 ? 15.945 -13.996 15.414 1.00 59.28 88 LYS A O 1
ATOM 682 N N . ALA A 1 89 ? 17.180 -12.161 15.030 1.00 47.62 89 ALA A N 1
ATOM 683 C CA . ALA A 1 89 ? 16.223 -11.233 15.629 1.00 47.62 89 ALA A CA 1
ATOM 684 C C . ALA A 1 89 ? 14.921 -11.206 14.813 1.00 47.62 89 ALA A C 1
ATOM 686 O O . ALA A 1 89 ? 13.841 -11.398 15.371 1.00 47.62 89 ALA A O 1
ATOM 687 N N . PHE A 1 90 ? 15.022 -11.096 13.488 1.00 61.91 90 PHE A N 1
ATOM 688 C CA . PHE A 1 90 ? 13.870 -11.125 12.589 1.00 61.91 90 PHE A CA 1
ATOM 689 C C . PHE A 1 90 ? 13.108 -12.464 12.626 1.00 61.91 90 PHE A C 1
ATOM 691 O O . PHE A 1 90 ? 11.874 -12.487 12.632 1.00 61.91 90 PHE A O 1
ATOM 698 N N . GLU A 1 91 ? 13.815 -13.595 12.701 1.00 60.44 91 GLU A N 1
ATOM 699 C CA . GLU A 1 91 ? 13.203 -14.917 12.891 1.00 60.44 91 GLU A CA 1
ATOM 700 C C . GLU A 1 91 ? 12.498 -15.045 14.244 1.00 60.44 91 GLU A C 1
ATOM 702 O O . GLU A 1 91 ? 11.409 -15.625 14.324 1.00 60.44 91 GLU A O 1
ATOM 707 N N . SER A 1 92 ? 13.073 -14.485 15.310 1.00 52.53 92 SER A N 1
ATOM 708 C CA . SER A 1 92 ? 12.445 -14.496 16.632 1.00 52.53 92 SER A CA 1
ATOM 709 C C . SER A 1 92 ? 11.175 -13.643 16.675 1.00 52.53 92 SER A C 1
ATOM 711 O O . SER A 1 92 ? 10.167 -14.118 17.194 1.00 52.53 92 SER A O 1
ATOM 713 N N . ASP A 1 93 ? 11.151 -12.475 16.023 1.00 53.81 93 ASP A N 1
ATOM 714 C CA . ASP A 1 93 ? 9.938 -11.661 15.857 1.00 53.81 93 ASP A CA 1
ATOM 715 C C . ASP A 1 93 ? 8.856 -12.407 15.069 1.00 53.81 93 ASP A C 1
ATOM 717 O O . ASP A 1 93 ? 7.691 -12.429 15.474 1.00 53.81 93 ASP A O 1
ATOM 721 N N . LYS A 1 94 ? 9.226 -13.096 13.979 1.00 58.84 94 LYS A N 1
ATOM 722 C CA . LYS A 1 94 ? 8.300 -13.976 13.245 1.00 58.84 94 LYS A CA 1
ATOM 723 C C . LYS A 1 94 ? 7.762 -15.101 14.120 1.00 58.84 94 LYS A C 1
ATOM 725 O O . LYS A 1 94 ? 6.579 -15.421 14.035 1.00 58.84 94 LYS A O 1
ATOM 730 N N . THR A 1 95 ? 8.607 -15.689 14.959 1.00 56.72 95 THR A N 1
ATOM 731 C CA . THR A 1 95 ? 8.216 -16.772 15.865 1.00 56.72 95 THR A CA 1
ATOM 732 C C . THR A 1 95 ? 7.255 -16.255 16.935 1.00 56.72 95 THR A C 1
ATOM 734 O O . THR A 1 95 ? 6.204 -16.855 17.147 1.00 56.72 95 THR A O 1
ATOM 737 N N . VAL A 1 96 ? 7.529 -15.097 17.539 1.00 53.22 96 VAL A N 1
ATOM 738 C CA . VAL A 1 96 ? 6.629 -14.433 18.497 1.00 53.22 96 VAL A CA 1
ATOM 739 C C . VAL A 1 96 ? 5.299 -14.073 17.837 1.00 53.22 96 VAL A C 1
ATOM 741 O O . VAL A 1 96 ? 4.246 -14.377 18.395 1.00 53.22 96 VAL A O 1
ATOM 744 N N . LEU A 1 97 ? 5.319 -13.511 16.625 1.00 53.91 97 LEU A N 1
ATOM 745 C CA . LEU A 1 97 ? 4.115 -13.249 15.834 1.00 53.91 97 LEU A CA 1
ATOM 746 C C . LEU A 1 97 ? 3.339 -14.531 15.526 1.00 53.91 97 LEU A C 1
ATOM 748 O O . LEU A 1 97 ? 2.116 -14.518 15.601 1.00 53.91 97 LEU A O 1
ATOM 752 N N . SER A 1 98 ? 4.022 -15.636 15.223 1.00 41.91 98 SER A N 1
ATOM 753 C CA . SER A 1 98 ? 3.377 -16.925 14.959 1.00 41.91 98 SER A CA 1
ATOM 754 C C . SER A 1 98 ? 2.741 -17.526 16.214 1.00 41.91 98 SER A C 1
ATOM 756 O O . SER A 1 98 ? 1.596 -17.956 16.152 1.00 41.91 98 SER A O 1
ATOM 758 N N . ILE A 1 99 ? 3.410 -17.450 17.370 1.00 55.47 99 ILE A N 1
ATOM 759 C CA . ILE A 1 99 ? 2.879 -17.905 18.663 1.00 55.47 99 ILE A CA 1
ATOM 760 C C . ILE A 1 99 ? 1.688 -17.040 19.080 1.00 55.47 99 ILE A C 1
ATOM 762 O O . ILE A 1 99 ? 0.687 -17.557 19.580 1.00 55.47 99 ILE A O 1
ATOM 766 N N . LEU A 1 100 ? 1.764 -15.725 18.857 1.00 54.31 100 LEU A N 1
ATOM 767 C CA . LEU A 1 100 ? 0.653 -14.806 19.087 1.00 54.31 100 LEU A CA 1
ATOM 768 C C . LEU A 1 100 ? -0.508 -15.112 18.142 1.00 54.31 100 LEU A C 1
ATOM 770 O O . LEU A 1 100 ? -1.635 -15.210 18.608 1.00 54.31 100 LEU A O 1
ATOM 774 N N . ALA A 1 101 ? -0.256 -15.320 16.850 1.00 54.81 101 ALA A N 1
ATOM 775 C CA . ALA A 1 101 ? -1.282 -15.667 15.871 1.00 54.81 101 ALA A CA 1
ATOM 776 C C . ALA A 1 101 ? -1.942 -17.019 16.180 1.00 54.81 101 ALA A C 1
ATOM 778 O O . ALA A 1 101 ? -3.162 -17.129 16.106 1.00 54.81 101 ALA A O 1
ATOM 779 N N . GLU A 1 102 ? -1.170 -18.025 16.589 1.00 54.47 102 GLU A N 1
ATOM 780 C CA . GLU A 1 102 ? -1.672 -19.338 16.995 1.00 54.47 102 GLU A CA 1
ATOM 781 C C . GLU A 1 102 ? -2.500 -19.232 18.285 1.00 54.47 102 GLU A C 1
ATOM 783 O O . GLU A 1 102 ? -3.635 -19.707 18.333 1.00 54.47 102 GLU A O 1
ATOM 788 N N . SER A 1 103 ? -2.019 -18.482 19.281 1.00 54.56 103 SER A N 1
ATOM 789 C CA . SER A 1 103 ? -2.758 -18.199 20.520 1.00 54.56 103 SER A CA 1
ATOM 790 C C . SER A 1 103 ? -4.055 -17.417 20.262 1.00 54.56 103 SER A C 1
ATOM 792 O O . SER A 1 103 ? -5.094 -17.737 20.845 1.00 54.56 103 SER A O 1
ATOM 794 N N . LEU A 1 104 ? -4.025 -16.435 19.354 1.00 53.44 104 LEU A N 1
ATOM 795 C CA . LEU A 1 104 ? -5.173 -15.626 18.929 1.00 53.44 104 LEU A CA 1
ATOM 796 C C . LEU A 1 104 ? -6.145 -16.414 18.033 1.00 53.44 104 LEU A C 1
ATOM 798 O O . LEU A 1 104 ? -7.346 -16.156 18.070 1.00 53.44 104 LEU A O 1
ATOM 802 N N . SER A 1 105 ? -5.683 -17.414 17.274 1.00 53.78 105 SER A N 1
ATOM 803 C CA . SER A 1 105 ? -6.556 -18.273 16.456 1.00 53.78 105 SER A CA 1
ATOM 804 C C . SER A 1 105 ? -7.562 -19.053 17.311 1.00 53.78 105 SER A C 1
ATOM 806 O O . SER A 1 105 ? -8.693 -19.290 16.895 1.00 53.78 105 SER A O 1
ATOM 808 N N . THR A 1 106 ? -7.202 -19.351 18.563 1.00 58.34 106 THR A N 1
ATOM 809 C CA . THR A 1 106 ? -8.076 -20.001 19.551 1.00 58.34 106 THR A CA 1
ATOM 810 C C . THR A 1 106 ? -9.279 -19.145 19.971 1.00 58.34 106 THR A C 1
ATOM 812 O O . THR A 1 106 ? -10.262 -19.683 20.491 1.00 58.34 106 THR A O 1
ATOM 815 N N . ILE A 1 107 ? -9.200 -17.824 19.766 1.00 68.38 107 ILE A N 1
ATOM 816 C CA . ILE A 1 107 ? -10.169 -16.815 20.221 1.00 68.38 107 ILE A CA 1
ATOM 817 C C . ILE A 1 107 ? -11.335 -16.692 19.229 1.00 68.38 107 ILE A C 1
ATOM 819 O O . ILE A 1 107 ? -12.470 -16.493 19.654 1.00 68.38 107 ILE A O 1
ATOM 823 N N . THR A 1 108 ? -11.102 -16.867 17.923 1.00 73.81 108 THR A N 1
ATOM 824 C CA . THR A 1 108 ? -12.149 -16.709 16.894 1.00 73.81 108 THR A CA 1
ATOM 825 C C . THR A 1 108 ? -12.682 -18.067 16.447 1.00 73.81 108 THR A C 1
ATOM 827 O O . THR A 1 108 ? -11.925 -18.915 15.981 1.00 73.81 108 THR A O 1
ATOM 830 N N . LYS A 1 109 ? -13.994 -18.291 16.566 1.00 82.62 109 LYS A N 1
ATOM 831 C CA . LYS A 1 109 ? -14.657 -19.541 16.159 1.00 82.62 109 LYS A CA 1
ATOM 832 C C . LYS A 1 109 ? -15.904 -19.259 15.337 1.00 82.62 109 LYS A C 1
ATOM 834 O O . LYS A 1 109 ? -16.600 -18.283 15.582 1.00 82.62 109 LYS A O 1
ATOM 839 N N . ALA A 1 110 ? -16.208 -20.144 14.395 1.00 87.00 110 ALA A N 1
ATOM 840 C CA . ALA A 1 110 ? -17.481 -20.149 13.687 1.00 87.00 110 ALA A CA 1
ATOM 841 C C . ALA A 1 110 ? -18.354 -21.267 14.267 1.00 87.00 110 ALA A C 1
ATOM 843 O O . ALA A 1 110 ? -17.959 -22.432 14.220 1.00 87.00 110 ALA A O 1
ATOM 844 N N . LEU A 1 111 ? -19.499 -20.915 14.854 1.00 89.06 111 LEU A N 1
ATOM 845 C CA . LEU A 1 111 ? -20.401 -21.865 15.514 1.00 89.06 111 LEU A CA 1
ATOM 846 C C . LEU A 1 111 ? -21.834 -21.720 14.988 1.00 89.06 111 LEU A C 1
ATOM 848 O O . LEU A 1 111 ? -22.209 -20.630 14.546 1.00 89.06 111 LEU A O 1
ATOM 852 N N . PRO A 1 112 ? -22.654 -22.784 15.051 1.00 91.56 112 PRO A N 1
ATOM 853 C CA . PRO A 1 112 ? -24.081 -22.678 14.781 1.00 91.56 112 PRO A CA 1
ATOM 854 C C . PRO A 1 112 ? -24.747 -21.661 15.724 1.00 91.56 112 PRO A C 1
ATOM 856 O O . PRO A 1 112 ? -24.398 -21.600 16.908 1.00 91.56 112 PRO A O 1
ATOM 859 N N . PRO A 1 113 ? -25.734 -20.881 15.253 1.00 89.19 113 PRO A N 1
ATOM 860 C CA . PRO A 1 113 ? -26.360 -19.829 16.056 1.00 89.19 113 PRO A CA 1
ATOM 861 C C . PRO A 1 113 ? -27.026 -20.345 17.341 1.00 89.19 113 PRO A C 1
ATOM 863 O O . PRO A 1 113 ? -27.119 -19.614 18.326 1.00 89.19 113 PRO A O 1
ATOM 866 N N . GLN A 1 114 ? -27.437 -21.615 17.374 1.00 90.75 114 GLN A N 1
ATOM 867 C CA . GLN A 1 114 ? -28.043 -22.254 18.543 1.00 90.75 114 GLN A CA 1
ATOM 868 C C . GLN A 1 114 ? -27.039 -22.518 19.680 1.00 90.75 114 GLN A C 1
ATOM 870 O O . GLN A 1 114 ? -27.440 -22.714 20.827 1.00 90.75 114 GLN A O 1
ATOM 875 N N . GLU A 1 115 ? -25.739 -22.525 19.391 1.00 89.44 115 GLU A N 1
ATOM 876 C CA . GLU A 1 115 ? -24.686 -22.795 20.378 1.00 89.44 115 GLU A CA 1
ATOM 877 C C . GLU A 1 115 ? -24.113 -21.513 21.001 1.00 89.44 115 GLU A C 1
ATOM 879 O O . GLU A 1 115 ? -23.372 -21.563 21.985 1.00 89.44 115 GLU A O 1
ATOM 884 N N . ILE A 1 116 ? -24.477 -20.346 20.464 1.00 90.81 116 ILE A N 1
ATOM 885 C CA . ILE A 1 116 ? -23.935 -19.054 20.877 1.00 90.81 116 ILE A CA 1
ATOM 886 C C . ILE A 1 116 ? -24.921 -18.366 21.820 1.00 90.81 116 ILE A C 1
ATOM 888 O O . ILE A 1 116 ? -26.018 -17.991 21.411 1.00 90.81 116 ILE A O 1
ATOM 892 N N . ASN A 1 117 ? -24.503 -18.145 23.070 1.00 90.88 117 ASN A N 1
ATOM 893 C CA . ASN A 1 117 ? -25.280 -17.426 24.081 1.00 90.88 117 ASN A CA 1
ATOM 894 C C . ASN A 1 117 ? -24.447 -16.299 24.689 1.00 90.88 117 ASN A C 1
ATOM 896 O O . ASN A 1 117 ? -23.353 -16.548 25.202 1.00 90.88 117 ASN A O 1
ATOM 900 N N . PHE A 1 118 ? -24.959 -15.070 24.653 1.00 91.94 118 PHE A N 1
ATOM 901 C CA . PHE A 1 118 ? -24.300 -13.933 25.288 1.00 91.94 118 PHE A CA 1
ATOM 902 C C . PHE A 1 118 ? -25.252 -12.775 25.595 1.00 91.94 118 PHE A C 1
ATOM 904 O O . PHE A 1 118 ? -26.363 -12.674 25.076 1.00 91.94 118 PHE A O 1
ATOM 911 N N . VAL A 1 119 ? -24.782 -11.866 26.452 1.00 90.69 119 VAL A N 1
ATOM 912 C CA . VAL A 1 119 ? -25.471 -10.607 26.749 1.00 90.69 119 VAL A CA 1
ATOM 913 C C . VAL A 1 119 ? -24.927 -9.525 25.805 1.00 90.69 119 VAL A C 1
ATOM 915 O O . VAL A 1 119 ? -23.782 -9.090 25.990 1.00 90.69 119 VAL A O 1
ATOM 918 N N . PRO A 1 120 ? -25.699 -9.078 24.800 1.00 89.38 120 PRO A N 1
ATOM 919 C CA . PRO A 1 120 ? -25.258 -8.065 23.846 1.00 89.38 120 PRO A CA 1
ATOM 920 C C . PRO A 1 120 ? -25.172 -6.687 24.512 1.00 89.38 120 PRO A C 1
ATOM 922 O O . PRO A 1 120 ? -25.772 -6.441 25.564 1.00 89.38 120 PRO A O 1
ATOM 925 N N . LEU A 1 121 ? -24.405 -5.779 23.911 1.00 86.88 121 LEU A N 1
ATOM 926 C CA . LEU A 1 121 ? -24.172 -4.442 24.450 1.00 86.88 121 LEU A CA 1
ATOM 927 C C . LEU A 1 121 ? -25.493 -3.690 24.704 1.00 86.88 121 LEU A C 1
ATOM 929 O O . LEU A 1 121 ? -26.373 -3.643 23.845 1.00 86.88 121 LEU A O 1
ATOM 933 N N . LYS A 1 122 ? -25.603 -3.046 25.876 1.00 83.12 122 LYS A N 1
ATOM 934 C CA . LYS A 1 122 ? -26.794 -2.298 26.350 1.00 83.12 122 LYS A CA 1
ATOM 935 C C . LYS A 1 122 ? -28.027 -3.156 26.652 1.00 83.12 122 LYS A C 1
ATOM 937 O O . LYS A 1 122 ? -29.103 -2.600 26.859 1.00 83.12 122 LYS A O 1
ATOM 942 N N . GLN A 1 123 ? -27.883 -4.474 26.716 1.00 86.12 123 GLN A N 1
ATOM 943 C CA . GLN A 1 123 ? -28.925 -5.373 27.202 1.00 86.12 123 GLN A CA 1
ATOM 944 C C . GLN A 1 123 ? -28.503 -6.008 28.526 1.00 86.12 123 GLN A C 1
ATOM 946 O O . GLN A 1 123 ? -27.321 -6.114 28.840 1.00 86.12 123 GLN A O 1
ATOM 951 N N . THR A 1 124 ? -29.488 -6.429 29.312 1.00 85.94 124 THR A N 1
ATOM 952 C CA . THR A 1 124 ? -29.282 -7.166 30.570 1.00 85.94 124 THR A CA 1
ATOM 953 C C . THR A 1 124 ? -29.654 -8.640 30.444 1.00 85.94 124 THR A C 1
ATOM 955 O O . THR A 1 124 ? -29.176 -9.467 31.217 1.00 85.94 124 THR A O 1
ATOM 958 N N . LYS A 1 125 ? -30.496 -8.981 29.462 1.00 90.12 125 LYS A N 1
ATOM 959 C CA . LYS A 1 125 ? -30.934 -10.348 29.184 1.00 90.12 125 LYS A CA 1
ATOM 960 C C . LYS A 1 125 ? -29.888 -11.084 28.339 1.00 90.12 125 LYS A C 1
ATOM 962 O O . LYS A 1 125 ? -29.297 -10.503 27.432 1.00 90.12 125 LYS A O 1
ATOM 967 N N . ASN A 1 126 ? -29.682 -12.365 28.642 1.00 90.62 126 ASN A N 1
ATOM 968 C CA . ASN A 1 126 ? -28.891 -13.275 27.816 1.00 90.62 126 ASN A CA 1
ATOM 969 C C . ASN A 1 126 ? -29.727 -13.738 26.615 1.00 90.62 126 ASN A C 1
ATOM 971 O O . ASN A 1 126 ? -30.886 -14.120 26.795 1.00 90.62 126 ASN A O 1
ATOM 975 N N . PHE A 1 127 ? -29.149 -13.692 25.419 1.00 90.44 127 PHE A N 1
ATOM 976 C CA . PHE A 1 127 ? -29.803 -14.102 24.181 1.00 90.44 127 PHE A CA 1
ATOM 977 C C . PHE A 1 127 ? -28.999 -15.201 23.498 1.00 90.44 127 PHE A C 1
ATOM 979 O O . PHE A 1 127 ? -27.765 -15.159 23.468 1.00 90.44 127 PHE A O 1
ATOM 986 N N . ARG A 1 128 ? -29.725 -16.144 22.896 1.00 92.00 128 ARG A N 1
ATOM 987 C CA . ARG A 1 128 ? -29.168 -17.048 21.894 1.00 92.00 128 ARG A CA 1
ATOM 988 C C . ARG A 1 128 ? -29.073 -16.315 20.557 1.00 92.00 128 ARG A C 1
ATOM 990 O O . ARG A 1 128 ? -29.883 -15.425 20.295 1.00 92.00 128 ARG A O 1
ATOM 997 N N . ALA A 1 129 ? -28.074 -16.619 19.730 1.00 89.44 129 ALA A N 1
ATOM 998 C CA . ALA A 1 129 ? -27.796 -15.794 18.552 1.00 89.44 129 ALA A CA 1
ATOM 999 C C . ALA A 1 129 ? -28.936 -15.782 17.513 1.00 89.44 129 ALA A C 1
ATOM 1001 O O . ALA A 1 129 ? -29.146 -14.759 16.874 1.00 89.44 129 ALA A O 1
ATOM 1002 N N . ASP A 1 130 ? -29.712 -16.857 17.380 1.00 90.44 130 ASP A N 1
ATOM 1003 C CA . ASP A 1 130 ? -30.925 -16.911 16.545 1.00 90.44 130 ASP A CA 1
ATOM 1004 C C . ASP A 1 130 ? -32.056 -16.012 17.082 1.00 90.44 130 ASP A C 1
ATOM 1006 O O . ASP A 1 130 ? -32.638 -15.220 16.340 1.00 90.44 130 ASP A O 1
ATOM 1010 N N . GLU A 1 131 ? -32.324 -16.067 18.388 1.00 91.12 131 GLU A N 1
ATOM 1011 C CA . GLU A 1 131 ? -33.297 -15.199 19.064 1.00 91.12 131 GLU A CA 1
ATOM 1012 C C . GLU A 1 131 ? -32.877 -13.725 18.995 1.00 91.12 131 GLU A C 1
ATOM 1014 O O . GLU A 1 131 ? -33.718 -12.829 18.890 1.00 91.12 131 GLU A O 1
ATOM 1019 N N . LEU A 1 132 ? -31.567 -13.473 19.030 1.00 90.06 132 LEU A N 1
ATOM 1020 C CA . LEU A 1 132 ? -30.983 -12.144 18.915 1.00 90.06 132 LEU A CA 1
ATOM 1021 C C . LEU A 1 132 ? -31.218 -11.529 17.528 1.00 90.06 132 LEU A C 1
ATOM 1023 O O . LEU A 1 132 ? -31.527 -10.338 17.444 1.00 90.06 132 LEU A O 1
ATOM 1027 N N . MET A 1 133 ? -31.102 -12.322 16.455 1.00 89.38 133 MET A N 1
ATOM 1028 C CA . MET A 1 133 ? -31.391 -11.848 15.095 1.00 89.38 133 MET A CA 1
ATOM 1029 C C . MET A 1 133 ? -32.849 -11.412 14.972 1.00 89.38 133 MET A C 1
ATOM 1031 O O . MET A 1 133 ? -33.123 -10.315 14.486 1.00 89.38 133 MET A O 1
ATOM 1035 N N . GLU A 1 134 ? -33.784 -12.220 15.479 1.00 89.81 134 GLU A N 1
ATOM 1036 C CA . GLU A 1 134 ? -35.212 -11.894 15.433 1.00 89.81 134 GLU A CA 1
ATOM 1037 C C . GLU A 1 134 ? -35.535 -10.646 16.267 1.00 89.81 134 GLU A C 1
ATOM 1039 O O . GLU A 1 134 ? -36.257 -9.755 15.817 1.00 89.81 134 GLU A O 1
ATOM 1044 N N . PHE A 1 135 ? -34.925 -10.522 17.448 1.00 89.38 135 PHE A N 1
ATOM 1045 C CA . PHE A 1 135 ? -35.065 -9.342 18.298 1.00 89.38 135 PHE A CA 1
ATOM 1046 C C . PHE A 1 135 ? -34.631 -8.056 17.571 1.00 89.38 135 PHE A C 1
ATOM 1048 O O . PHE A 1 135 ? -35.356 -7.054 17.580 1.00 89.38 135 PHE A O 1
ATOM 1055 N N . TYR A 1 136 ? -33.491 -8.088 16.874 1.00 90.88 136 TYR A N 1
ATOM 1056 C CA . TYR A 1 136 ? -32.953 -6.922 16.170 1.00 90.88 136 TYR A CA 1
ATOM 1057 C C . TYR A 1 136 ? -33.573 -6.639 14.797 1.00 90.88 136 TYR A C 1
ATOM 1059 O O . TYR A 1 136 ? -33.311 -5.569 14.243 1.00 90.88 136 TYR A O 1
ATOM 1067 N N . LYS A 1 137 ? -34.469 -7.483 14.263 1.00 89.19 137 LYS A N 1
ATOM 1068 C CA . LYS A 1 137 ? -35.258 -7.135 13.058 1.00 89.19 137 LYS A CA 1
ATOM 1069 C C . LYS A 1 137 ? -36.131 -5.899 13.261 1.00 89.19 137 LYS A C 1
ATOM 1071 O O . LYS A 1 137 ? -36.455 -5.206 12.292 1.00 89.19 137 LYS A O 1
ATOM 1076 N N . SER A 1 138 ? -36.495 -5.619 14.511 1.00 87.06 138 SER A N 1
ATOM 1077 C CA . SER A 1 138 ? -37.240 -4.423 14.908 1.00 87.06 138 SER A CA 1
ATOM 1078 C C . SER A 1 138 ? -36.350 -3.188 15.134 1.00 87.06 138 SER A C 1
ATOM 1080 O O . SER A 1 138 ? -36.859 -2.067 15.166 1.00 87.06 138 SER A O 1
ATOM 1082 N N . ASP A 1 139 ? -35.026 -3.355 15.243 1.00 88.94 139 ASP A N 1
ATOM 1083 C CA . ASP A 1 139 ? -34.091 -2.281 15.587 1.00 88.94 139 ASP A CA 1
ATOM 1084 C C . ASP A 1 139 ? -33.681 -1.457 14.357 1.00 88.94 139 ASP A C 1
ATOM 1086 O O . ASP A 1 139 ? -33.154 -1.970 13.372 1.00 88.94 139 ASP A O 1
ATOM 1090 N N . LEU A 1 140 ? -33.881 -0.137 14.414 1.00 84.00 140 LEU A N 1
ATOM 1091 C CA . LEU A 1 140 ? -33.641 0.765 13.279 1.00 84.00 140 LEU A CA 1
ATOM 1092 C C . LEU A 1 140 ? -32.164 0.866 12.852 1.00 84.00 140 LEU A C 1
ATOM 1094 O O . LEU A 1 140 ? -31.880 1.267 11.718 1.00 84.00 140 LEU A O 1
ATOM 1098 N N . LYS A 1 141 ? -31.218 0.551 13.743 1.00 84.06 141 LYS A N 1
ATOM 1099 C CA . LYS A 1 141 ? -29.775 0.648 13.488 1.00 84.06 141 LYS A CA 1
ATOM 1100 C C . LYS A 1 141 ? -29.197 -0.702 13.092 1.00 84.06 141 LYS A C 1
ATOM 1102 O O . LYS A 1 141 ? -28.506 -0.782 12.079 1.00 84.06 141 LYS A O 1
ATOM 1107 N N . LEU A 1 142 ? -29.491 -1.742 13.867 1.00 86.50 142 LEU A N 1
ATOM 1108 C CA . LEU A 1 142 ? -28.871 -3.057 13.717 1.00 86.50 142 LEU A CA 1
ATOM 1109 C C . LEU A 1 142 ? -29.512 -3.902 12.617 1.00 86.50 142 LEU A C 1
ATOM 1111 O O . LEU A 1 142 ? -28.799 -4.674 11.979 1.00 86.50 142 LEU A O 1
ATOM 1115 N N . LYS A 1 143 ? -30.796 -3.684 12.290 1.00 88.06 143 LYS A N 1
ATOM 1116 C CA . LYS A 1 143 ? -31.488 -4.380 11.187 1.00 88.06 143 LYS A CA 1
ATOM 1117 C C . LYS A 1 143 ? -30.712 -4.340 9.869 1.00 88.06 143 LYS A C 1
ATOM 1119 O O . LYS A 1 143 ? -30.753 -5.291 9.096 1.00 88.06 143 LYS A O 1
ATOM 1124 N N . LYS A 1 144 ? -29.989 -3.247 9.608 1.00 88.38 144 LYS A N 1
ATOM 1125 C CA . LYS A 1 144 ? -29.211 -3.065 8.375 1.00 88.38 144 LYS A CA 1
ATOM 1126 C C . LYS A 1 144 ? -28.036 -4.032 8.250 1.00 88.38 144 LYS A C 1
ATOM 1128 O O . LYS A 1 144 ? -27.577 -4.220 7.136 1.00 88.38 144 LYS A O 1
ATOM 1133 N N . PHE A 1 145 ? -27.559 -4.632 9.338 1.00 86.19 145 PHE A N 1
ATOM 1134 C CA . PHE A 1 145 ? -26.373 -5.493 9.336 1.00 86.19 145 PHE A CA 1
ATOM 1135 C C . PHE A 1 145 ? -26.704 -6.985 9.463 1.00 86.19 145 PHE A C 1
ATOM 1137 O O . PHE A 1 145 ? -25.859 -7.807 9.130 1.00 86.19 145 PHE A O 1
ATOM 1144 N N . LEU A 1 146 ? -27.926 -7.345 9.880 1.00 87.62 146 LEU A N 1
ATOM 1145 C CA . LEU A 1 146 ? -28.326 -8.745 10.108 1.00 87.62 146 LEU A CA 1
ATOM 1146 C C . LEU A 1 146 ? -28.138 -9.616 8.858 1.00 87.62 146 LEU A C 1
ATOM 1148 O O . LEU A 1 146 ? -27.527 -10.679 8.940 1.00 87.62 146 LEU A O 1
ATOM 1152 N N . HIS A 1 147 ? -28.542 -9.101 7.692 1.00 88.38 147 HIS A N 1
ATOM 1153 C CA . HIS A 1 147 ? -28.445 -9.795 6.402 1.00 88.38 147 HIS A CA 1
ATOM 1154 C C . HIS A 1 147 ? -27.017 -10.213 5.999 1.00 88.38 147 HIS A C 1
ATOM 1156 O O . HIS A 1 147 ? -26.857 -10.993 5.069 1.00 88.38 147 HIS A O 1
ATOM 1162 N N . ILE A 1 148 ? -25.973 -9.690 6.659 1.00 84.94 148 ILE A N 1
ATOM 1163 C CA . ILE A 1 148 ? -24.582 -10.049 6.352 1.00 84.94 148 ILE A CA 1
ATOM 1164 C C . ILE A 1 148 ? -24.292 -11.501 6.750 1.00 84.94 148 ILE A C 1
ATOM 1166 O O . ILE A 1 148 ? -23.518 -12.171 6.069 1.00 84.94 148 ILE A O 1
ATOM 1170 N N . ILE A 1 149 ? -24.889 -11.980 7.847 1.00 86.75 149 ILE A N 1
ATOM 1171 C CA . ILE A 1 149 ? -24.645 -13.333 8.364 1.00 86.75 149 ILE A CA 1
ATOM 1172 C C . ILE A 1 149 ? -25.918 -14.153 8.606 1.00 86.75 149 ILE A C 1
ATOM 1174 O O . ILE A 1 149 ? -25.783 -15.339 8.862 1.00 86.75 149 ILE A O 1
ATOM 1178 N N . GLU A 1 150 ? -27.125 -13.578 8.499 1.00 84.81 150 GLU A N 1
ATOM 1179 C CA . GLU A 1 150 ? -28.409 -14.253 8.795 1.00 84.81 150 GLU A CA 1
ATOM 1180 C C . GLU A 1 150 ? -28.607 -15.577 8.032 1.00 84.81 150 GLU A C 1
ATOM 1182 O O . GLU A 1 150 ? -29.078 -16.546 8.623 1.00 84.81 150 GLU A O 1
ATOM 1187 N N . ASP A 1 151 ? -28.176 -15.649 6.768 1.00 85.69 151 ASP A N 1
ATOM 1188 C CA . ASP A 1 151 ? -28.304 -16.850 5.923 1.00 85.69 151 ASP A CA 1
ATOM 1189 C C . ASP A 1 151 ? -27.128 -17.841 6.068 1.00 85.69 151 ASP A C 1
ATOM 1191 O O . ASP A 1 151 ? -27.101 -18.896 5.428 1.00 85.69 151 ASP A O 1
ATOM 1195 N N . SER A 1 152 ? -26.119 -17.513 6.882 1.00 87.25 152 SER A N 1
ATOM 1196 C CA . SER A 1 152 ? -24.939 -18.359 7.074 1.00 87.25 152 SER A CA 1
ATOM 1197 C C . SER A 1 152 ? -25.238 -19.518 8.035 1.00 87.25 152 SER A C 1
ATOM 1199 O O . SER A 1 152 ? -25.828 -19.299 9.093 1.00 87.25 152 SER A O 1
ATOM 1201 N N . PRO A 1 153 ? -24.761 -20.750 7.757 1.00 88.38 153 PRO A N 1
ATOM 1202 C CA . PRO A 1 153 ? -24.936 -21.887 8.667 1.00 88.38 153 PRO A CA 1
ATOM 1203 C C . PRO A 1 153 ? -24.175 -21.723 9.992 1.00 88.38 153 PRO A C 1
ATOM 1205 O O . PRO A 1 153 ? -24.483 -22.395 10.975 1.00 88.38 153 PRO A O 1
ATOM 1208 N N . VAL A 1 154 ? -23.164 -20.850 10.014 1.00 90.94 154 VAL A N 1
ATOM 1209 C CA . VAL A 1 154 ? -22.325 -20.564 11.180 1.00 90.94 154 VAL A CA 1
ATOM 1210 C C . VAL A 1 154 ? -22.109 -19.066 11.325 1.00 90.94 154 VAL A C 1
ATOM 1212 O O . VAL A 1 154 ? -21.928 -18.359 10.330 1.00 90.94 154 VAL A O 1
ATOM 1215 N N . PHE A 1 155 ? -22.088 -18.580 12.563 1.00 90.31 155 PHE A N 1
ATOM 1216 C CA . PHE A 1 155 ? -21.778 -17.186 12.865 1.00 90.31 155 PHE A CA 1
ATOM 1217 C C . PHE A 1 155 ? -20.363 -17.072 13.435 1.00 90.31 155 PHE A C 1
ATOM 1219 O O . PHE A 1 155 ? -19.970 -17.902 14.265 1.00 90.31 155 PHE A O 1
ATOM 1226 N N . PRO A 1 156 ? -19.585 -16.062 13.009 1.00 89.50 156 PRO A N 1
ATOM 1227 C CA . PRO A 1 156 ? -18.283 -15.802 13.593 1.00 89.50 156 PRO A CA 1
ATOM 1228 C C . PRO A 1 156 ? -18.476 -15.209 14.989 1.00 89.50 156 PRO A C 1
ATOM 1230 O O . PRO A 1 156 ? -19.232 -14.259 15.184 1.00 89.50 156 PRO A O 1
ATOM 1233 N N . VAL A 1 157 ? -17.787 -15.773 15.971 1.00 88.56 157 VAL A N 1
ATOM 1234 C CA . VAL A 1 157 ? -17.848 -15.326 17.356 1.00 88.56 157 VAL A CA 1
ATOM 1235 C C . VAL A 1 157 ? -16.453 -15.315 17.959 1.00 88.56 157 VAL A C 1
ATOM 1237 O O . VAL A 1 157 ? -15.598 -16.145 17.637 1.00 88.56 157 VAL A O 1
ATOM 1240 N N . ILE A 1 158 ? -16.230 -14.356 18.845 1.00 86.56 158 ILE A N 1
ATOM 1241 C CA . ILE A 1 158 ? -14.937 -14.129 19.479 1.00 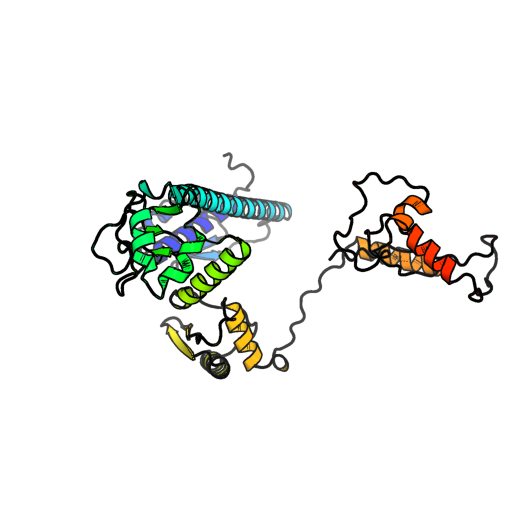86.56 158 ILE A CA 1
ATOM 1242 C C . ILE A 1 158 ? -15.079 -14.424 20.967 1.00 86.56 158 ILE A C 1
ATOM 1244 O O . ILE A 1 158 ? -15.964 -13.873 21.623 1.00 86.56 158 ILE A O 1
ATOM 1248 N N . TYR A 1 159 ? -14.215 -15.284 21.497 1.00 84.38 159 TYR A N 1
ATOM 1249 C CA . TYR A 1 159 ? -14.207 -15.727 22.888 1.00 84.38 159 TYR A CA 1
ATOM 1250 C C . TYR A 1 159 ? -12.970 -15.249 23.635 1.00 84.38 159 TYR A C 1
ATOM 1252 O O . TYR A 1 159 ? -11.866 -15.282 23.109 1.00 84.38 159 TYR A O 1
ATOM 1260 N N . ASP A 1 160 ? -13.127 -14.910 24.909 1.00 79.31 160 ASP A N 1
ATOM 1261 C CA . ASP A 1 160 ? -11.983 -14.799 25.808 1.00 79.31 160 ASP A CA 1
ATOM 1262 C C . ASP A 1 160 ? -11.432 -16.186 26.212 1.00 79.31 160 ASP A C 1
ATOM 1264 O O . ASP A 1 160 ? -11.988 -17.247 25.903 1.00 79.31 160 ASP A O 1
ATOM 1268 N N . HIS A 1 161 ? -10.347 -16.184 26.986 1.00 77.19 161 HIS A N 1
ATOM 1269 C CA . HIS A 1 161 ? -9.735 -17.409 27.505 1.00 77.19 161 HIS A CA 1
ATOM 1270 C C . HIS A 1 161 ? -10.655 -18.228 28.443 1.00 77.19 161 HIS A C 1
ATOM 1272 O O . HIS A 1 161 ? -10.387 -19.403 28.695 1.00 77.19 161 HIS A O 1
ATOM 1278 N N . LYS A 1 162 ? -11.720 -17.626 28.994 1.00 79.44 162 LYS A N 1
ATOM 1279 C CA . LYS A 1 162 ? -12.725 -18.268 29.861 1.00 79.44 162 LYS A CA 1
ATOM 1280 C C . LYS A 1 162 ? -13.940 -18.768 29.073 1.00 79.44 162 LYS A C 1
ATOM 1282 O O . LYS A 1 162 ? -14.885 -19.256 29.686 1.00 79.44 162 LYS A O 1
ATOM 1287 N N . ARG A 1 163 ? -13.907 -18.689 27.735 1.00 80.38 163 ARG A N 1
ATOM 1288 C CA . ARG A 1 163 ? -15.031 -18.972 26.825 1.00 80.38 163 ARG A CA 1
ATOM 1289 C C . ARG A 1 163 ? -16.239 -18.046 27.024 1.00 80.38 163 ARG A C 1
ATOM 1291 O O . ARG A 1 163 ? -17.370 -18.430 26.731 1.00 80.38 163 ARG A O 1
ATOM 1298 N N . THR A 1 164 ? -16.010 -16.813 27.459 1.00 84.56 164 THR A N 1
ATOM 1299 C CA . THR A 1 164 ? -17.004 -15.733 27.445 1.00 84.56 164 THR A CA 1
ATOM 1300 C C . THR A 1 164 ? -17.014 -15.068 26.074 1.00 84.56 164 THR A C 1
ATOM 1302 O O . THR A 1 164 ? -15.957 -14.734 25.544 1.00 84.56 164 THR A O 1
ATOM 1305 N N . VAL A 1 165 ? -18.195 -14.847 25.494 1.00 86.75 165 VAL A N 1
ATOM 1306 C CA . VAL A 1 165 ? -18.324 -14.147 24.206 1.00 86.75 165 VAL A CA 1
ATOM 1307 C C . VAL A 1 165 ? -17.958 -12.666 24.364 1.00 86.75 165 VAL A C 1
ATOM 1309 O O . VAL A 1 165 ? -18.575 -11.940 25.147 1.00 86.75 165 VAL A O 1
ATOM 1312 N N . LEU A 1 166 ? -16.972 -12.220 23.589 1.00 85.88 166 LEU A N 1
ATOM 1313 C CA . LEU A 1 166 ? -16.529 -10.831 23.479 1.00 85.88 166 LEU A CA 1
ATOM 1314 C C . LEU A 1 166 ? -17.298 -10.074 22.397 1.00 85.88 166 LEU A C 1
ATOM 1316 O O . LEU A 1 166 ? -17.684 -8.926 22.616 1.00 85.88 166 LEU A O 1
ATOM 1320 N N . SER A 1 167 ? -17.521 -10.697 21.241 1.00 87.31 167 SER A N 1
ATOM 1321 C CA . SER A 1 167 ? -18.194 -10.075 20.101 1.00 87.31 167 SER A CA 1
ATOM 1322 C C . SER A 1 167 ? -18.831 -11.119 19.189 1.00 87.31 167 SER A C 1
ATOM 1324 O O . SER A 1 167 ? -18.333 -12.243 19.086 1.00 87.31 167 SER A O 1
ATOM 1326 N N . LEU A 1 168 ? -19.912 -10.719 18.518 1.00 88.44 168 LEU A N 1
ATOM 1327 C CA . LEU A 1 168 ? -20.533 -11.417 17.396 1.00 88.44 168 LEU A CA 1
ATOM 1328 C C . LEU A 1 168 ? -20.425 -10.522 16.146 1.00 88.44 168 LEU A C 1
ATOM 1330 O O . LEU A 1 168 ? -21.378 -9.797 15.824 1.00 88.44 168 LEU A O 1
ATOM 1334 N N . PRO A 1 169 ? -19.271 -10.509 15.452 1.00 86.56 169 PRO A N 1
ATOM 1335 C CA . PRO A 1 169 ? -19.120 -9.699 14.253 1.00 86.56 169 PRO A CA 1
ATOM 1336 C C . PRO A 1 169 ? -20.067 -10.149 13.127 1.00 86.56 169 PRO A C 1
ATOM 1338 O O . PRO A 1 169 ? -20.374 -11.333 13.025 1.00 86.56 169 PRO A O 1
ATOM 1341 N N . PRO A 1 170 ? -20.541 -9.247 12.252 1.00 83.69 170 PRO A N 1
ATOM 1342 C CA . PRO A 1 170 ? -20.403 -7.789 12.281 1.00 83.69 170 PRO A CA 1
ATOM 1343 C C . PRO A 1 170 ? -21.541 -7.094 13.060 1.00 83.69 170 PRO A C 1
ATOM 1345 O O . PRO A 1 170 ? -21.765 -5.898 12.882 1.00 83.69 170 PRO A O 1
ATOM 1348 N N . ILE A 1 171 ? -22.316 -7.832 13.863 1.00 87.81 171 ILE A N 1
ATOM 1349 C CA . ILE A 1 171 ? -23.598 -7.356 14.394 1.00 87.81 171 ILE A CA 1
ATOM 1350 C C . ILE A 1 171 ? -23.423 -6.537 15.666 1.00 87.81 171 ILE A C 1
ATOM 1352 O O . ILE A 1 171 ? -23.829 -5.376 15.712 1.00 87.81 171 ILE A O 1
ATOM 1356 N N . ILE A 1 172 ? -22.882 -7.140 16.728 1.00 87.56 172 ILE A N 1
ATOM 1357 C CA . ILE A 1 172 ? -22.821 -6.484 18.035 1.00 87.56 172 ILE A CA 1
ATOM 1358 C C . ILE A 1 172 ? -21.760 -7.090 18.952 1.00 87.56 172 ILE A C 1
ATOM 1360 O O . ILE A 1 172 ? -21.540 -8.300 18.981 1.00 87.56 172 ILE A O 1
ATOM 1364 N N . ASN A 1 173 ? -21.160 -6.229 19.773 1.00 88.81 173 ASN A N 1
ATOM 1365 C CA . ASN A 1 173 ? -20.230 -6.638 20.819 1.00 88.81 173 ASN A CA 1
ATOM 1366 C C . ASN A 1 173 ? -20.984 -7.095 22.078 1.00 88.81 173 ASN A C 1
ATOM 1368 O O . ASN A 1 173 ? -22.124 -6.695 22.334 1.00 88.81 173 ASN A O 1
ATOM 1372 N N . GLY A 1 174 ? -20.339 -7.914 22.903 1.00 85.75 174 GLY A N 1
ATOM 1373 C CA . GLY A 1 174 ? -20.859 -8.296 24.210 1.00 85.75 174 GLY A CA 1
ATOM 1374 C C . GLY A 1 174 ? -20.770 -7.157 25.229 1.00 85.75 174 GLY A C 1
ATOM 1375 O O . GLY A 1 174 ? -19.895 -6.297 25.167 1.00 85.75 174 GLY A O 1
ATOM 1376 N N . THR A 1 175 ? -21.646 -7.171 26.235 1.00 86.06 175 THR A N 1
ATOM 1377 C CA . THR A 1 175 ? -21.557 -6.228 27.368 1.00 86.06 175 THR A CA 1
ATOM 1378 C C . THR A 1 175 ? -20.273 -6.430 28.184 1.00 86.06 175 THR A C 1
ATOM 1380 O O . THR A 1 175 ? -19.759 -5.482 28.771 1.00 86.06 175 THR A O 1
ATOM 1383 N N . HIS A 1 176 ? -19.718 -7.646 28.193 1.00 84.12 176 HIS A N 1
ATOM 1384 C CA . HIS A 1 176 ? -18.491 -7.969 28.923 1.00 84.12 176 HIS A CA 1
ATOM 1385 C C . HIS A 1 176 ? -17.258 -7.197 28.420 1.00 84.12 176 HIS A C 1
ATOM 1387 O O . HIS A 1 176 ? -16.430 -6.775 29.223 1.00 84.12 176 HIS A O 1
ATOM 1393 N N . SER A 1 177 ? -17.162 -6.974 27.109 1.00 81.75 177 SER A N 1
ATOM 1394 C CA . SER A 1 177 ? -16.047 -6.292 26.438 1.00 81.75 177 SER A CA 1
ATOM 1395 C C . SER A 1 177 ? -16.285 -4.786 26.254 1.00 81.75 177 SER A C 1
ATOM 1397 O O . SER A 1 177 ? -15.560 -4.121 25.514 1.00 81.75 177 SER A O 1
ATOM 1399 N N . ALA A 1 178 ? -17.301 -4.225 26.919 1.00 83.88 178 ALA A N 1
ATOM 1400 C CA . ALA A 1 178 ? -17.634 -2.813 26.800 1.00 83.88 178 ALA A CA 1
ATOM 1401 C C . ALA A 1 178 ? -16.479 -1.916 27.278 1.00 83.88 178 ALA A C 1
ATOM 1403 O O . ALA A 1 178 ? -15.979 -2.045 28.397 1.00 83.88 178 ALA A O 1
ATOM 1404 N N . ILE A 1 179 ? -16.095 -0.951 26.443 1.00 81.69 179 ILE A N 1
ATOM 1405 C CA . ILE A 1 179 ? -15.088 0.052 26.791 1.00 81.69 179 ILE A CA 1
ATOM 1406 C C . ILE A 1 179 ? -15.717 1.066 27.758 1.00 81.69 179 ILE A C 1
ATOM 1408 O O . ILE A 1 179 ? -16.750 1.668 27.462 1.00 81.69 179 ILE A O 1
ATOM 1412 N N . LEU A 1 180 ? -15.095 1.253 28.924 1.00 83.44 180 LEU A N 1
ATOM 1413 C CA . LEU A 1 180 ? -15.520 2.182 29.974 1.00 83.44 180 LEU A CA 1
ATOM 1414 C C . LEU A 1 180 ? -14.460 3.277 30.163 1.00 83.44 180 LEU A C 1
ATOM 1416 O O . LEU A 1 180 ? -13.299 3.083 29.822 1.00 83.44 180 LEU A O 1
ATOM 1420 N N . LEU A 1 181 ? -14.817 4.393 30.810 1.00 78.50 181 LEU A N 1
ATOM 1421 C CA . LEU A 1 181 ? -13.871 5.491 31.101 1.00 78.50 181 LEU A CA 1
ATOM 1422 C C . LEU A 1 181 ? -12.653 5.064 31.948 1.00 78.50 181 LEU A C 1
ATOM 1424 O O . LEU A 1 181 ? -11.639 5.749 31.960 1.00 78.50 181 LEU A O 1
ATOM 1428 N N . LYS A 1 182 ? -12.749 3.936 32.662 1.00 79.75 182 LYS A N 1
ATOM 1429 C CA . LYS A 1 1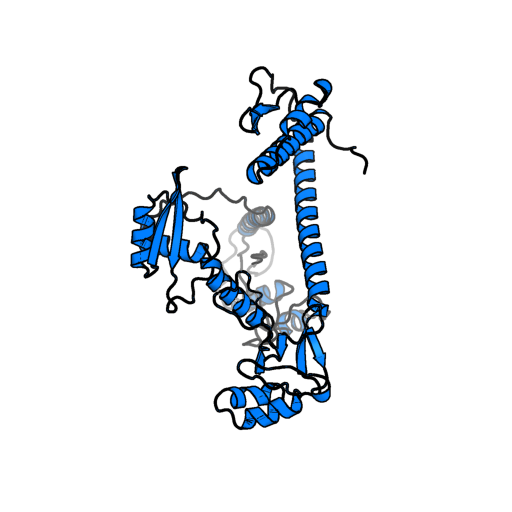82 ? -11.659 3.355 33.465 1.00 79.75 182 LYS A CA 1
ATOM 1430 C C . LYS A 1 182 ? -10.765 2.374 32.692 1.00 79.75 182 LYS A C 1
ATOM 1432 O O . LYS A 1 182 ? -9.824 1.836 33.274 1.00 79.75 182 LYS A O 1
ATOM 1437 N N . THR A 1 183 ? -11.094 2.063 31.438 1.00 76.06 183 THR A N 1
ATOM 1438 C CA . THR A 1 183 ? -10.347 1.099 30.623 1.00 76.06 183 THR A CA 1
ATOM 1439 C C . THR A 1 183 ? -8.978 1.680 30.276 1.00 76.06 183 THR A C 1
ATOM 1441 O O . THR A 1 183 ? -8.897 2.741 29.669 1.00 76.06 183 THR A O 1
ATOM 1444 N N . LYS A 1 184 ? -7.903 0.988 30.678 1.00 61.81 184 LYS A N 1
ATOM 1445 C CA . LYS A 1 184 ? -6.515 1.421 30.436 1.00 61.81 184 LYS A CA 1
ATOM 1446 C C . LYS A 1 184 ? -5.900 0.824 29.172 1.00 61.81 184 LYS A C 1
ATOM 1448 O O . LYS A 1 184 ? -5.182 1.515 28.467 1.00 61.81 184 LYS A O 1
ATOM 1453 N N . ASN A 1 185 ? -6.191 -0.447 28.902 1.00 67.56 185 ASN A N 1
ATOM 1454 C CA . ASN A 1 185 ? -5.664 -1.181 27.755 1.00 67.56 185 ASN A CA 1
ATOM 1455 C C . ASN A 1 185 ? -6.834 -1.588 26.861 1.00 67.56 185 ASN A C 1
ATOM 1457 O O . ASN A 1 185 ? -7.831 -2.112 27.363 1.00 67.56 185 ASN A O 1
ATOM 1461 N N . VAL A 1 186 ? -6.711 -1.339 25.560 1.00 65.88 186 VAL A N 1
ATOM 1462 C CA . VAL A 1 186 ? -7.748 -1.636 24.567 1.00 65.88 186 VAL A CA 1
ATOM 1463 C C . VAL A 1 186 ? -7.202 -2.675 23.600 1.00 65.88 186 VAL A C 1
ATOM 1465 O O . VAL A 1 186 ? -6.141 -2.489 23.013 1.00 65.88 186 VAL A O 1
ATOM 1468 N N . PHE A 1 187 ? -7.935 -3.771 23.444 1.00 74.69 187 PHE A N 1
ATOM 1469 C CA . PHE A 1 187 ? -7.713 -4.741 22.380 1.00 74.69 187 PHE A CA 1
ATOM 1470 C C . PHE A 1 187 ? -8.644 -4.384 21.219 1.00 74.69 187 PHE A C 1
ATOM 1472 O O . PHE A 1 187 ? -9.851 -4.256 21.429 1.00 74.69 187 PHE A O 1
ATOM 1479 N N . ILE A 1 188 ? -8.084 -4.173 20.027 1.00 74.88 188 ILE A N 1
ATOM 1480 C CA . ILE A 1 188 ? -8.834 -3.801 18.823 1.00 74.88 188 ILE A CA 1
ATOM 1481 C C . ILE A 1 188 ? -8.804 -4.991 17.875 1.00 74.88 188 ILE A C 1
ATOM 1483 O O . ILE A 1 188 ? -7.731 -5.425 17.460 1.00 74.88 188 ILE A O 1
ATOM 1487 N N . GLU A 1 189 ? -9.980 -5.496 17.520 1.00 78.81 189 GLU A N 1
ATOM 1488 C CA . GLU A 1 189 ? -10.132 -6.510 16.484 1.00 78.81 189 GLU A CA 1
ATOM 1489 C C . GLU A 1 189 ? -10.836 -5.919 15.259 1.00 78.81 189 GLU A C 1
ATOM 1491 O O . GLU A 1 189 ? -11.745 -5.098 15.381 1.00 78.81 189 GLU A O 1
ATOM 1496 N N . CYS A 1 190 ? -10.414 -6.353 14.069 1.00 79.12 190 CYS A N 1
ATOM 1497 C CA . CYS A 1 190 ? -11.071 -6.027 12.811 1.00 79.12 190 CYS A CA 1
ATOM 1498 C C . CYS A 1 190 ? -11.341 -7.318 12.036 1.00 79.12 190 CYS A C 1
ATOM 1500 O O . CYS A 1 190 ? -10.412 -8.020 11.638 1.00 79.12 190 CYS A O 1
ATOM 1502 N N . THR A 1 191 ? -12.617 -7.634 11.825 1.00 81.00 191 THR A N 1
ATOM 1503 C CA . THR A 1 191 ? -13.053 -8.758 10.992 1.00 81.00 191 THR A CA 1
ATOM 1504 C C . THR A 1 191 ? -13.630 -8.221 9.684 1.00 81.00 191 THR A C 1
ATOM 1506 O O . THR A 1 191 ? -14.515 -7.367 9.682 1.00 81.00 191 THR A O 1
ATOM 1509 N N . ALA A 1 192 ? -13.114 -8.695 8.548 1.00 78.50 192 ALA A N 1
ATOM 1510 C CA . ALA A 1 192 ? -13.613 -8.316 7.228 1.00 78.50 192 ALA A CA 1
ATOM 1511 C C . ALA A 1 192 ? -13.424 -9.446 6.212 1.00 78.50 192 ALA A C 1
ATOM 1513 O O . ALA A 1 192 ? -12.632 -10.364 6.415 1.00 78.50 192 ALA A O 1
ATOM 1514 N N . THR A 1 193 ? -14.130 -9.345 5.087 1.00 79.25 193 THR A N 1
ATOM 1515 C CA . THR A 1 193 ? -13.978 -10.251 3.937 1.00 79.25 193 THR A CA 1
ATOM 1516 C C . THR A 1 193 ? -12.727 -9.959 3.102 1.00 79.25 193 THR A C 1
ATOM 1518 O O . THR A 1 193 ? -12.275 -10.822 2.356 1.00 79.25 193 THR A O 1
ATOM 1521 N N . ASP A 1 194 ? -12.164 -8.754 3.224 1.00 77.06 194 ASP A N 1
ATOM 1522 C CA . ASP A 1 194 ? -10.984 -8.281 2.498 1.00 77.06 194 ASP A CA 1
ATOM 1523 C C . ASP A 1 194 ? -9.864 -7.953 3.492 1.00 77.06 194 ASP A C 1
ATOM 1525 O O . ASP A 1 194 ? -9.980 -7.028 4.302 1.00 77.06 194 ASP A O 1
ATOM 1529 N N . LEU A 1 195 ? -8.773 -8.719 3.413 1.00 75.31 195 LEU A N 1
ATOM 1530 C CA . LEU A 1 195 ? -7.624 -8.604 4.310 1.00 75.31 195 LEU A CA 1
ATOM 1531 C C . LEU A 1 195 ? -6.920 -7.245 4.198 1.00 75.31 195 LEU A C 1
ATOM 1533 O O . LEU A 1 195 ? -6.481 -6.696 5.207 1.00 75.31 195 LEU A O 1
ATOM 1537 N N . MET A 1 196 ? -6.815 -6.679 2.992 1.00 67.12 196 MET A N 1
ATOM 1538 C CA . MET A 1 196 ? -6.135 -5.398 2.793 1.00 67.12 196 MET A CA 1
ATOM 1539 C C . MET A 1 196 ? -6.933 -4.274 3.452 1.00 67.12 196 MET A C 1
ATOM 1541 O O . MET A 1 196 ? -6.370 -3.448 4.166 1.00 67.12 196 MET A O 1
ATOM 1545 N N . LYS A 1 197 ? -8.258 -4.280 3.278 1.00 70.56 197 LYS A N 1
ATOM 1546 C CA . LYS A 1 197 ? -9.140 -3.297 3.922 1.00 70.56 197 LYS A CA 1
ATOM 1547 C C . LYS A 1 197 ? -9.166 -3.458 5.438 1.00 70.56 197 LYS A C 1
ATOM 1549 O O . LYS A 1 197 ? -9.126 -2.447 6.132 1.00 70.56 197 LYS A O 1
ATOM 1554 N N . ALA A 1 198 ? -9.183 -4.693 5.946 1.00 73.94 198 ALA A N 1
ATOM 1555 C CA . ALA A 1 198 ? -9.085 -4.957 7.382 1.00 73.94 198 ALA A CA 1
ATOM 1556 C C . ALA A 1 198 ? -7.795 -4.375 7.971 1.00 73.94 198 ALA A C 1
ATOM 1558 O O . ALA A 1 198 ? -7.843 -3.674 8.978 1.00 73.94 198 ALA A O 1
ATOM 1559 N N . ASN A 1 199 ? -6.658 -4.601 7.305 1.00 65.69 199 ASN A N 1
ATOM 1560 C CA . ASN A 1 199 ? -5.367 -4.067 7.733 1.00 65.69 199 ASN A CA 1
ATOM 1561 C C . ASN A 1 199 ? -5.340 -2.538 7.727 1.00 65.69 199 ASN A C 1
ATOM 1563 O O . ASN A 1 199 ? -4.855 -1.940 8.681 1.00 65.69 199 ASN A O 1
ATOM 1567 N N . ILE A 1 200 ? -5.886 -1.898 6.689 1.00 70.38 200 ILE A N 1
ATOM 1568 C CA . ILE A 1 200 ? -5.971 -0.434 6.631 1.00 70.38 200 ILE A CA 1
ATOM 1569 C C . ILE A 1 200 ? -6.806 0.090 7.802 1.00 70.38 200 ILE A C 1
ATOM 1571 O O . ILE A 1 200 ? -6.338 0.950 8.538 1.00 70.38 200 ILE A O 1
ATOM 1575 N N . VAL A 1 201 ? -8.005 -0.459 8.022 1.00 72.06 201 VAL A N 1
ATOM 1576 C CA . VAL A 1 201 ? -8.898 -0.027 9.110 1.00 72.06 201 VAL A CA 1
ATOM 1577 C C . VAL A 1 201 ? -8.258 -0.247 10.479 1.00 72.06 201 VAL A C 1
ATOM 1579 O O . VAL A 1 201 ? -8.316 0.645 11.326 1.00 72.06 201 VAL A O 1
ATOM 1582 N N . LEU A 1 202 ? -7.622 -1.401 10.694 1.00 74.56 202 LEU A N 1
ATOM 1583 C CA . LEU A 1 202 ? -6.930 -1.712 11.940 1.00 74.56 202 LEU A CA 1
ATOM 1584 C C . LEU A 1 202 ? -5.789 -0.725 12.192 1.00 74.56 202 LEU A C 1
ATOM 1586 O O . LEU A 1 202 ? -5.731 -0.138 13.269 1.00 74.56 202 LEU A O 1
ATOM 1590 N N . ASN A 1 203 ? -4.934 -0.492 11.195 1.00 62.38 203 ASN A N 1
ATOM 1591 C CA . ASN A 1 203 ? -3.838 0.468 11.295 1.00 62.38 203 ASN A CA 1
ATOM 1592 C C . ASN A 1 203 ? -4.366 1.877 11.570 1.00 62.38 203 ASN A C 1
ATOM 1594 O O . ASN A 1 203 ? -3.878 2.531 12.483 1.00 62.38 203 ASN A O 1
ATOM 1598 N N . THR A 1 204 ? -5.414 2.317 10.868 1.00 68.19 204 THR A N 1
ATOM 1599 C CA . THR A 1 204 ? -6.045 3.617 11.118 1.00 68.19 204 THR A CA 1
ATOM 1600 C C . THR A 1 204 ? -6.564 3.730 12.549 1.00 68.19 204 THR A C 1
ATOM 1602 O O . THR A 1 204 ? -6.288 4.723 13.215 1.00 68.19 204 THR A O 1
ATOM 1605 N N . MET A 1 205 ? -7.278 2.724 13.065 1.00 65.38 205 MET A N 1
ATOM 1606 C CA . MET A 1 205 ? -7.765 2.750 14.449 1.00 65.38 205 MET A CA 1
ATOM 1607 C C . MET A 1 205 ? -6.611 2.769 15.454 1.00 65.38 205 MET A C 1
ATOM 1609 O O . MET A 1 205 ? -6.631 3.578 16.381 1.00 65.38 205 MET A O 1
ATOM 1613 N N . VAL A 1 206 ? -5.601 1.917 15.267 1.00 64.06 206 VAL A N 1
ATOM 1614 C CA . VAL A 1 206 ? -4.430 1.855 16.150 1.00 64.06 206 VAL A CA 1
ATOM 1615 C C . VAL A 1 206 ? -3.678 3.180 16.141 1.00 64.06 206 VAL A C 1
ATOM 1617 O O . VAL A 1 206 ? -3.364 3.666 17.224 1.00 64.06 206 VAL A O 1
ATOM 1620 N N . THR A 1 207 ? -3.467 3.820 14.987 1.00 55.06 207 THR A N 1
ATOM 1621 C CA . THR A 1 207 ? -2.835 5.145 14.949 1.00 55.06 207 THR A CA 1
ATOM 1622 C C . THR A 1 207 ? -3.682 6.196 15.661 1.00 55.06 207 THR A C 1
ATOM 1624 O O . THR A 1 207 ? -3.171 6.954 16.484 1.00 55.06 207 THR A O 1
ATOM 1627 N N . MET A 1 208 ? -4.990 6.248 15.398 1.00 58.16 208 MET A N 1
ATOM 1628 C CA . MET A 1 208 ? -5.866 7.231 16.046 1.00 58.16 208 MET A CA 1
ATOM 1629 C C . MET A 1 208 ? -5.805 7.122 17.577 1.00 58.16 208 MET A C 1
ATOM 1631 O O . MET A 1 208 ? -5.836 8.139 18.271 1.00 58.16 208 MET A O 1
ATOM 1635 N N . PHE A 1 209 ? -5.665 5.904 18.112 1.00 59.22 209 PHE A N 1
ATOM 1636 C CA . PHE A 1 209 ? -5.470 5.677 19.545 1.00 59.22 209 PHE A CA 1
ATOM 1637 C C . PHE A 1 209 ? -4.010 5.825 20.008 1.00 59.22 209 PHE A C 1
ATOM 1639 O O . PHE A 1 209 ? -3.792 6.175 21.169 1.00 59.22 209 PHE A O 1
ATOM 1646 N N . SER A 1 210 ? -3.011 5.639 19.137 1.00 54.12 210 SER A N 1
ATOM 1647 C CA . SER A 1 210 ? -1.590 5.774 19.486 1.00 54.12 210 SER A CA 1
ATOM 1648 C C . SER A 1 210 ? -1.182 7.212 19.794 1.00 54.12 210 SER A C 1
ATOM 1650 O O . SER A 1 210 ? -0.160 7.418 20.436 1.00 54.12 210 SER A O 1
ATOM 1652 N N . VAL A 1 211 ? -1.985 8.207 19.401 1.00 47.34 211 VAL A N 1
ATOM 1653 C CA . VAL A 1 211 ? -1.825 9.616 19.812 1.00 47.34 211 VAL A CA 1
ATOM 1654 C C . VAL A 1 211 ? -1.879 9.780 21.342 1.00 47.34 211 VAL A C 1
ATOM 1656 O O . VAL A 1 211 ? -1.288 10.710 21.889 1.00 47.34 211 VAL A O 1
ATOM 1659 N N . TYR A 1 212 ? -2.544 8.863 22.051 1.00 52.50 212 TYR A N 1
ATOM 1660 C CA . TYR A 1 212 ? -2.582 8.822 23.517 1.00 52.50 212 TYR A CA 1
ATOM 1661 C C . TYR A 1 212 ? -1.431 8.008 24.137 1.00 52.50 212 TYR A C 1
ATOM 1663 O O . TYR A 1 212 ? -1.392 7.836 25.356 1.00 52.50 212 TYR A O 1
ATOM 1671 N N . CYS A 1 213 ? -0.501 7.502 23.324 1.00 40.41 213 CYS A N 1
ATOM 1672 C CA . CYS A 1 213 ? 0.676 6.761 23.759 1.00 40.41 213 CYS A CA 1
ATOM 1673 C C . CYS A 1 213 ? 1.937 7.622 23.583 1.00 40.41 213 CYS A C 1
ATOM 1675 O O . CYS A 1 213 ? 2.183 8.181 22.518 1.00 40.41 213 CYS A O 1
ATOM 1677 N N . GLU A 1 214 ? 2.758 7.724 24.630 1.00 34.75 214 GLU A N 1
ATOM 1678 C CA . GLU A 1 214 ? 4.015 8.477 24.591 1.00 34.75 214 GLU A CA 1
ATOM 1679 C C . GLU A 1 214 ? 5.035 7.786 23.679 1.00 34.75 214 GLU A C 1
ATOM 1681 O O . GLU A 1 214 ? 5.656 6.805 24.081 1.00 34.75 214 GLU A O 1
ATOM 1686 N N . LYS A 1 215 ? 5.247 8.305 22.463 1.00 34.28 215 LYS A N 1
ATOM 1687 C CA . LYS A 1 215 ? 6.476 8.074 21.687 1.00 34.28 215 LYS A CA 1
ATOM 1688 C C . LYS A 1 215 ? 6.824 9.278 20.811 1.00 34.28 215 LYS A C 1
ATOM 1690 O O . LYS A 1 215 ? 5.958 9.908 20.212 1.00 34.28 215 LYS A O 1
ATOM 1695 N N . SER A 1 216 ? 8.120 9.587 20.794 1.00 32.84 216 SER A N 1
ATOM 1696 C CA . SER A 1 216 ? 8.725 10.785 20.202 1.00 32.84 216 SER A CA 1
ATOM 1697 C C . SER A 1 216 ? 9.055 10.622 18.710 1.00 32.84 216 SER A C 1
ATOM 1699 O O . SER A 1 216 ? 9.203 9.507 18.213 1.00 32.84 216 SER A O 1
ATOM 1701 N N . LEU A 1 217 ? 9.186 11.756 18.016 1.00 37.91 217 LEU A N 1
ATOM 1702 C CA . LEU A 1 217 ? 9.403 11.916 16.575 1.00 37.91 217 LEU A CA 1
ATOM 1703 C C . LEU A 1 217 ? 10.831 12.404 16.272 1.00 37.91 217 LEU A C 1
ATOM 1705 O O . LEU A 1 217 ? 11.299 13.346 16.910 1.00 37.91 217 LEU A O 1
ATOM 1709 N N . SER A 1 218 ? 11.466 11.888 15.216 1.00 36.75 218 SER A N 1
ATOM 1710 C CA . SER A 1 218 ? 12.684 12.473 14.627 1.00 36.75 218 SER A CA 1
ATOM 1711 C C . SER A 1 218 ? 12.774 12.199 13.116 1.00 36.75 218 SER A C 1
ATOM 1713 O O . SER A 1 218 ? 13.244 11.141 12.717 1.00 36.75 218 SER A O 1
ATOM 1715 N N . ALA A 1 219 ? 12.326 13.115 12.236 1.00 50.97 219 ALA A N 1
ATOM 1716 C CA . ALA A 1 219 ? 12.419 12.848 10.783 1.00 50.97 219 ALA A CA 1
ATOM 1717 C C . ALA A 1 219 ? 12.244 14.045 9.811 1.00 50.97 219 ALA A C 1
ATOM 1719 O O . ALA A 1 219 ? 11.553 13.892 8.811 1.00 50.97 219 ALA A O 1
ATOM 1720 N N . ILE A 1 220 ? 12.824 15.235 10.039 1.00 54.31 220 ILE A N 1
ATOM 1721 C CA . ILE A 1 220 ? 12.658 16.357 9.066 1.00 54.31 220 ILE A CA 1
ATOM 1722 C C . ILE A 1 220 ? 13.984 16.924 8.542 1.00 54.31 220 ILE A C 1
ATOM 1724 O O . ILE A 1 220 ? 14.000 17.649 7.555 1.00 54.31 220 ILE A O 1
ATOM 1728 N N . GLY A 1 221 ? 15.129 16.591 9.149 1.00 54.31 221 GLY A N 1
ATOM 1729 C CA . GLY A 1 221 ? 16.429 17.109 8.690 1.00 54.31 221 GLY A CA 1
ATOM 1730 C C . GLY A 1 221 ? 16.590 18.634 8.822 1.00 54.31 221 GLY A C 1
ATOM 1731 O O . GLY A 1 221 ? 17.605 19.175 8.394 1.00 54.31 221 GLY A O 1
ATOM 1732 N N . VAL A 1 222 ? 15.623 19.321 9.442 1.00 60.56 222 VAL A N 1
ATOM 1733 C CA . VAL A 1 222 ? 15.669 20.747 9.779 1.00 60.56 222 VAL A CA 1
ATOM 1734 C C . VAL A 1 222 ? 15.706 20.874 11.299 1.00 60.56 222 VAL A C 1
ATOM 1736 O O . VAL A 1 222 ? 14.848 20.337 11.999 1.00 60.56 222 VAL A O 1
ATOM 1739 N N . SER A 1 223 ? 16.711 21.583 11.813 1.00 62.47 223 SER A N 1
ATOM 1740 C CA . SER A 1 223 ? 16.786 21.936 13.231 1.00 62.47 223 SER A CA 1
ATOM 1741 C C . SER A 1 223 ? 15.932 23.181 13.468 1.00 62.47 223 SER A C 1
ATOM 1743 O O . SER A 1 223 ? 16.378 24.298 13.211 1.00 62.47 223 SER A O 1
ATOM 1745 N N . LEU A 1 224 ? 14.680 22.983 13.886 1.00 68.81 224 LEU A N 1
ATOM 1746 C CA . LEU A 1 224 ? 13.765 24.063 14.259 1.00 68.81 224 LEU A CA 1
ATOM 1747 C C . LEU A 1 224 ? 13.555 24.079 15.774 1.00 68.81 224 LEU A C 1
ATOM 1749 O O . LEU A 1 224 ? 13.449 23.016 16.394 1.00 68.81 224 LEU A O 1
ATOM 1753 N N . PRO A 1 225 ? 13.440 25.264 16.392 1.00 73.56 225 PRO A N 1
ATOM 1754 C CA . PRO A 1 225 ? 13.093 25.351 17.797 1.00 73.56 225 PRO A CA 1
ATOM 1755 C C . PRO A 1 225 ? 11.645 24.886 18.024 1.00 73.56 225 PRO A C 1
ATOM 1757 O O . PRO A 1 225 ? 10.756 25.098 17.199 1.00 73.56 225 PRO A O 1
ATOM 1760 N N . ALA A 1 226 ? 11.383 24.288 19.186 1.00 72.94 226 ALA A N 1
ATOM 1761 C CA . ALA A 1 226 ? 10.109 23.631 19.488 1.00 72.94 226 ALA A CA 1
ATOM 1762 C C . ALA A 1 226 ? 8.862 24.516 19.310 1.00 72.94 226 ALA A C 1
ATOM 1764 O O . ALA A 1 226 ? 7.829 24.078 18.801 1.00 72.94 226 ALA A O 1
ATOM 1765 N N . HIS A 1 227 ? 8.967 25.785 19.705 1.00 76.50 227 HIS A N 1
ATOM 1766 C CA . HIS A 1 227 ? 7.879 26.752 19.577 1.00 76.50 227 HIS A CA 1
ATOM 1767 C C . HIS A 1 227 ? 7.510 27.020 18.109 1.00 76.50 227 HIS A C 1
ATOM 1769 O O . HIS A 1 227 ? 6.345 27.260 17.789 1.00 76.50 227 HIS A O 1
ATOM 1775 N N . GLU A 1 228 ? 8.489 26.961 17.206 1.00 78.75 228 GLU A N 1
ATOM 1776 C CA . GLU A 1 228 ? 8.275 27.182 15.785 1.00 78.75 228 GLU A CA 1
ATOM 1777 C C . GLU A 1 228 ? 7.595 25.978 15.138 1.00 78.75 228 GLU A C 1
ATOM 1779 O O . GLU A 1 228 ? 6.628 26.158 14.403 1.00 78.75 228 GLU A O 1
ATOM 1784 N N . VAL A 1 229 ? 8.004 24.759 15.496 1.00 78.00 229 VAL A N 1
ATOM 1785 C CA . VAL A 1 229 ? 7.336 23.525 15.050 1.00 78.00 229 VAL A CA 1
ATOM 1786 C C . VAL A 1 229 ? 5.863 23.525 15.465 1.00 78.00 229 VAL A C 1
ATOM 1788 O O . VAL A 1 229 ? 4.982 23.299 14.637 1.00 78.00 229 VAL A O 1
ATOM 1791 N N . ALA A 1 230 ? 5.566 23.882 16.718 1.00 82.19 230 ALA A N 1
ATOM 1792 C CA . ALA A 1 230 ? 4.187 23.993 17.191 1.00 82.19 230 ALA A CA 1
ATOM 1793 C C . ALA A 1 230 ? 3.389 25.062 16.419 1.00 82.19 230 ALA A C 1
ATOM 1795 O O . ALA A 1 230 ? 2.212 24.863 16.118 1.00 82.19 230 ALA A O 1
ATOM 1796 N N . ARG A 1 231 ? 4.008 26.195 16.065 1.00 85.25 231 ARG A N 1
ATOM 1797 C CA . ARG A 1 231 ? 3.377 27.244 15.245 1.00 85.25 231 ARG A CA 1
ATOM 1798 C C . ARG A 1 231 ? 3.048 26.744 13.836 1.00 85.25 231 ARG A C 1
ATOM 1800 O O . ARG A 1 231 ? 1.971 27.051 13.330 1.00 85.25 231 ARG A O 1
ATOM 1807 N N . LEU A 1 232 ? 3.956 25.997 13.212 1.00 85.38 232 LEU A N 1
ATOM 1808 C CA . LEU A 1 232 ? 3.774 25.424 11.875 1.00 85.38 232 LEU A CA 1
ATOM 1809 C C . LEU A 1 232 ? 2.663 24.369 11.861 1.00 85.38 232 LEU A C 1
ATOM 1811 O O . LEU A 1 232 ? 1.765 24.444 11.028 1.00 85.38 232 LEU A O 1
ATOM 1815 N N . LEU A 1 233 ? 2.644 23.472 12.845 1.00 85.94 233 LEU A N 1
ATOM 1816 C CA . LEU A 1 233 ? 1.583 22.473 12.995 1.00 85.94 233 LEU A CA 1
ATOM 1817 C C . LEU A 1 233 ? 0.208 23.114 13.214 1.00 85.94 233 LEU A C 1
ATOM 1819 O O . LEU A 1 233 ? -0.770 22.719 12.584 1.00 85.94 233 LEU A O 1
ATOM 1823 N N . ASN A 1 234 ? 0.131 24.174 14.023 1.00 88.19 234 ASN A N 1
ATOM 1824 C CA . ASN A 1 234 ? -1.122 24.905 14.207 1.00 88.19 234 ASN A CA 1
ATOM 1825 C C . ASN A 1 234 ? -1.611 25.579 12.908 1.00 88.19 234 ASN A C 1
ATOM 1827 O O . ASN A 1 234 ? -2.821 25.652 12.695 1.00 88.19 234 ASN A O 1
ATOM 1831 N N . LYS A 1 235 ? -0.712 26.029 12.013 1.00 87.94 235 LYS A N 1
ATOM 1832 C CA . LYS A 1 235 ? -1.105 26.513 10.672 1.00 87.94 235 LYS A CA 1
ATOM 1833 C C . LYS A 1 235 ? -1.731 25.407 9.818 1.00 87.94 235 LYS A C 1
ATOM 1835 O O . LYS A 1 235 ? -2.649 25.698 9.060 1.00 87.94 235 LYS A O 1
ATOM 1840 N N . MET A 1 236 ? -1.285 24.162 9.988 1.00 86.31 236 MET A N 1
ATOM 1841 C CA . MET A 1 236 ? -1.840 22.971 9.325 1.00 86.31 236 MET A CA 1
ATOM 1842 C C . MET A 1 236 ? -3.078 22.402 10.032 1.00 86.31 236 MET A C 1
ATOM 1844 O O . MET A 1 236 ? -3.517 21.295 9.729 1.00 86.31 236 MET A O 1
ATOM 1848 N N . GLN A 1 237 ? -3.664 23.164 10.966 1.00 84.81 237 GLN A N 1
ATOM 1849 C CA . GLN A 1 237 ? -4.825 22.769 11.769 1.00 84.81 237 GLN A CA 1
ATOM 1850 C C . GLN A 1 237 ? -4.558 21.576 12.708 1.00 84.81 237 GLN A C 1
ATOM 1852 O O . GLN A 1 237 ? -5.496 20.935 13.181 1.00 84.81 237 GLN A O 1
ATOM 1857 N N . LEU A 1 238 ? -3.288 21.308 13.033 1.00 85.00 238 LEU A N 1
ATOM 1858 C CA . LEU A 1 238 ? -2.872 20.309 14.016 1.00 85.00 238 LEU A CA 1
ATOM 1859 C C . LEU A 1 238 ? -2.586 20.981 15.356 1.00 85.00 238 LEU A C 1
ATOM 1861 O O . LEU A 1 238 ? -1.531 21.585 15.577 1.00 85.00 238 LEU A O 1
ATOM 1865 N N . HIS A 1 239 ? -3.548 20.877 16.273 1.00 82.94 239 HIS A N 1
ATOM 1866 C CA . HIS A 1 239 ? -3.450 21.507 17.583 1.00 82.94 239 HIS A CA 1
ATOM 1867 C C . HIS A 1 239 ? -2.335 20.867 18.405 1.00 82.94 239 HIS A C 1
ATOM 1869 O O . HIS A 1 239 ? -2.470 19.751 18.903 1.00 82.94 239 HIS A O 1
ATOM 1875 N N . THR A 1 240 ? -1.234 21.599 18.556 1.00 81.75 240 THR A N 1
ATOM 1876 C CA . THR A 1 240 ? -0.007 21.077 19.159 1.00 81.75 240 THR A CA 1
ATOM 1877 C C . THR A 1 240 ? 0.296 21.772 20.476 1.00 81.75 240 THR A C 1
ATOM 1879 O O . THR A 1 240 ? 0.376 23.001 20.539 1.00 81.75 240 THR A O 1
ATOM 1882 N N . LYS A 1 241 ? 0.510 20.978 21.526 1.00 77.19 241 LYS A N 1
ATOM 1883 C CA . LYS A 1 241 ? 1.080 21.412 22.804 1.00 77.19 241 LYS A CA 1
ATOM 1884 C C . LYS A 1 241 ? 2.500 20.865 22.900 1.00 77.19 241 LYS A C 1
ATOM 1886 O O . LYS A 1 241 ? 2.726 19.706 22.571 1.00 77.19 241 LYS A O 1
ATOM 1891 N N . HIS A 1 242 ? 3.446 21.689 23.334 1.00 73.94 242 HIS A N 1
ATOM 1892 C CA . HIS A 1 242 ? 4.807 21.241 23.622 1.00 73.94 242 HIS A CA 1
ATOM 1893 C C . HIS A 1 242 ? 5.037 21.286 25.131 1.00 73.94 242 HIS A C 1
ATOM 1895 O O . HIS A 1 242 ? 4.549 22.193 25.810 1.00 73.94 242 HIS A O 1
ATOM 1901 N N . THR A 1 243 ? 5.758 20.307 25.664 1.00 68.56 243 THR A N 1
ATOM 1902 C CA . THR A 1 243 ? 6.187 20.287 27.064 1.00 68.56 243 THR A CA 1
ATOM 1903 C C . THR A 1 243 ? 7.702 20.170 27.104 1.00 68.56 243 THR A C 1
ATOM 1905 O O . THR A 1 243 ? 8.302 19.383 26.371 1.00 68.56 243 THR A O 1
ATOM 1908 N N . LEU A 1 244 ? 8.323 21.006 27.934 1.00 62.81 244 LEU A N 1
ATOM 1909 C CA . LEU A 1 244 ? 9.746 20.928 28.231 1.00 62.81 244 LEU A CA 1
ATOM 1910 C C . LEU A 1 244 ? 9.902 19.987 29.422 1.00 62.81 244 LEU A C 1
ATOM 1912 O O . LEU A 1 244 ? 9.430 20.302 30.514 1.00 62.81 244 LEU A O 1
ATOM 1916 N N . SER A 1 245 ? 10.521 18.828 29.211 1.00 55.84 245 SER A N 1
ATOM 1917 C CA . SER A 1 245 ? 10.896 17.955 30.326 1.00 55.84 245 SER A CA 1
ATOM 1918 C C . SER A 1 245 ? 12.112 18.528 31.060 1.00 55.84 245 SER A C 1
ATOM 1920 O O . SER A 1 245 ? 12.941 19.211 30.456 1.00 55.84 245 SER A O 1
ATOM 1922 N N . GLU A 1 246 ? 12.274 18.197 32.346 1.00 48.56 246 GLU A N 1
ATOM 1923 C CA . GLU A 1 246 ? 13.380 18.658 33.216 1.00 48.56 246 GLU A CA 1
ATOM 1924 C C . GLU A 1 246 ? 14.795 18.323 32.682 1.00 48.56 246 GLU A C 1
ATOM 1926 O O . GLU A 1 246 ? 15.789 18.846 33.178 1.00 48.56 246 GLU A O 1
ATOM 1931 N N . LYS A 1 247 ? 14.896 17.485 31.640 1.00 46.88 247 LYS A N 1
ATOM 1932 C CA . LYS A 1 247 ? 16.139 17.064 30.971 1.00 46.88 247 LYS A CA 1
ATOM 1933 C C . LYS A 1 247 ? 16.396 17.723 29.602 1.00 46.88 247 LYS A C 1
ATOM 1935 O O . LYS A 1 247 ? 17.178 17.188 28.826 1.00 46.88 247 LYS A O 1
ATOM 1940 N N . ASN A 1 248 ? 15.765 18.858 29.279 1.00 53.84 248 ASN A N 1
ATOM 1941 C CA . ASN A 1 248 ? 15.868 19.531 27.964 1.00 53.84 248 ASN A CA 1
ATOM 1942 C C . ASN A 1 248 ? 15.330 18.720 26.761 1.00 53.84 248 ASN A C 1
ATOM 1944 O O . ASN A 1 248 ? 15.523 19.113 25.611 1.00 53.84 248 ASN A O 1
ATOM 1948 N N . GLU A 1 249 ? 14.606 17.626 26.997 1.00 56.47 249 GLU A N 1
ATOM 1949 C CA . GLU A 1 249 ? 13.902 16.895 25.942 1.00 56.47 249 GLU A CA 1
ATOM 1950 C C . GLU A 1 249 ? 12.543 17.550 25.670 1.00 56.47 249 GLU A C 1
ATOM 1952 O O . GLU A 1 249 ? 11.730 17.757 26.578 1.00 56.47 249 GLU A O 1
ATOM 1957 N N . THR A 1 250 ? 12.309 17.909 24.407 1.00 63.50 250 THR A N 1
ATOM 1958 C CA . THR A 1 250 ? 11.043 18.494 23.955 1.00 63.50 250 THR A CA 1
ATOM 1959 C C . THR A 1 250 ? 10.117 17.377 23.493 1.00 63.50 250 THR A C 1
ATOM 1961 O O . THR A 1 250 ? 10.424 16.689 22.521 1.00 63.50 250 THR A O 1
ATOM 1964 N N . SER A 1 251 ? 8.964 17.230 24.143 1.00 67.38 251 SER A N 1
ATOM 1965 C CA . SER A 1 251 ? 7.886 16.359 23.675 1.00 67.38 251 SER A CA 1
ATOM 1966 C C . SER A 1 251 ? 6.750 17.184 23.067 1.00 67.38 251 SER A C 1
ATOM 1968 O O . SER A 1 251 ? 6.419 18.277 23.541 1.00 67.38 251 SER A O 1
ATOM 1970 N N . PHE A 1 252 ? 6.152 16.664 21.993 1.00 73.38 252 PHE A N 1
ATOM 1971 C CA . PHE A 1 252 ? 4.990 17.262 21.338 1.00 73.38 252 PHE A CA 1
ATOM 1972 C C . PHE A 1 252 ? 3.772 16.364 21.536 1.00 73.38 252 PHE A C 1
ATOM 1974 O O . PHE A 1 252 ? 3.806 15.180 21.215 1.00 73.38 252 PHE A O 1
ATOM 1981 N N . THR A 1 253 ? 2.679 16.938 22.026 1.00 79.44 253 THR A N 1
ATOM 1982 C CA . THR A 1 253 ? 1.359 16.307 22.041 1.00 79.44 253 THR A CA 1
ATOM 1983 C C . THR A 1 253 ? 0.511 16.962 20.964 1.00 79.44 253 THR A C 1
ATOM 1985 O O . THR A 1 253 ? 0.239 18.165 21.024 1.00 79.44 253 THR A O 1
ATOM 1988 N N . ILE A 1 254 ? 0.102 16.177 19.973 1.00 81.62 254 ILE A N 1
ATOM 1989 C CA . ILE A 1 254 ? -0.560 16.668 18.765 1.00 81.62 254 ILE A CA 1
ATOM 1990 C C . ILE A 1 254 ? -1.971 16.099 18.726 1.00 81.62 254 ILE A C 1
ATOM 1992 O O . ILE A 1 254 ? -2.160 14.889 18.738 1.00 81.62 254 ILE A O 1
ATOM 1996 N N . SER A 1 255 ? -2.970 16.973 18.688 1.00 81.56 255 SER A N 1
ATOM 1997 C CA . SER A 1 255 ? -4.368 16.592 18.528 1.00 81.56 255 SER A CA 1
ATOM 1998 C C . SER A 1 255 ? -4.743 16.689 17.055 1.00 81.56 255 SER A C 1
ATOM 2000 O O . SER A 1 255 ? -4.924 17.788 16.526 1.00 81.56 255 SER A O 1
ATOM 2002 N N . VAL A 1 256 ? -4.881 15.533 16.410 1.00 84.56 256 VAL A N 1
ATOM 2003 C CA . VAL A 1 256 ? -5.312 15.425 15.012 1.00 84.56 256 VAL A CA 1
ATOM 2004 C C . VAL A 1 256 ? -6.837 15.604 14.939 1.00 84.56 256 VAL A C 1
ATOM 2006 O O . VAL A 1 256 ? -7.565 14.865 15.608 1.00 84.56 256 VAL A O 1
ATOM 2009 N N . PRO A 1 257 ? -7.360 16.593 14.190 1.00 79.94 257 PRO A N 1
ATOM 2010 C CA . PRO A 1 257 ? -8.799 16.779 14.048 1.00 79.94 257 PRO A CA 1
ATOM 2011 C C . PRO A 1 257 ? -9.412 15.669 13.176 1.00 79.94 257 PRO A C 1
ATOM 2013 O O . PRO A 1 257 ? -8.765 15.187 12.249 1.00 79.94 257 PRO A O 1
ATOM 2016 N N . PRO A 1 258 ? -10.697 15.318 13.375 1.00 77.31 258 PRO A N 1
ATOM 2017 C CA . PRO A 1 258 ? -11.373 14.287 12.577 1.00 77.31 258 PRO A CA 1
ATOM 2018 C C . PRO A 1 258 ? -11.498 14.641 11.085 1.00 77.31 258 PRO A C 1
ATOM 2020 O O . PRO A 1 258 ? -11.856 13.788 10.280 1.00 77.31 258 PRO A O 1
ATOM 2023 N N . THR A 1 259 ? -11.219 15.890 10.704 1.00 76.44 259 THR A N 1
ATOM 2024 C CA . THR A 1 259 ? -11.156 16.344 9.310 1.00 76.44 259 THR A CA 1
ATOM 2025 C C . THR A 1 259 ? -9.883 15.901 8.582 1.00 76.44 259 THR A C 1
ATOM 2027 O O . THR A 1 259 ? -9.872 15.925 7.356 1.00 76.44 259 THR A O 1
ATOM 2030 N N . ARG A 1 260 ? -8.825 15.510 9.308 1.00 79.06 260 ARG A N 1
ATOM 2031 C CA . ARG A 1 260 ? -7.529 15.062 8.771 1.00 79.06 260 ARG A CA 1
ATOM 2032 C C . ARG A 1 260 ? -7.342 13.562 9.007 1.00 79.06 260 ARG A C 1
ATOM 2034 O O . ARG A 1 260 ? -6.586 13.143 9.876 1.00 79.06 260 ARG A O 1
ATOM 2041 N N . SER A 1 261 ? -8.088 12.750 8.257 1.00 83.19 261 SER A N 1
ATOM 2042 C CA . SER A 1 261 ? -8.020 11.278 8.320 1.00 83.19 261 SER A CA 1
ATOM 2043 C C . SER A 1 261 ? -6.792 10.680 7.622 1.00 83.19 261 SER A C 1
ATOM 2045 O O . SER A 1 261 ? -6.581 9.474 7.680 1.00 83.19 261 SER A O 1
ATOM 2047 N N . ASP A 1 262 ? -6.037 11.510 6.907 1.00 82.56 262 ASP A N 1
ATOM 2048 C CA . ASP A 1 262 ? -4.806 11.182 6.189 1.00 82.56 262 ASP A CA 1
ATOM 2049 C C . ASP A 1 262 ? -3.594 10.990 7.114 1.00 82.56 262 ASP A C 1
ATOM 2051 O O . ASP A 1 262 ? -2.654 10.306 6.729 1.00 82.56 262 ASP A O 1
ATOM 2055 N N . ILE A 1 263 ? -3.627 11.534 8.336 1.00 82.81 263 ILE A N 1
ATOM 2056 C CA . ILE A 1 263 ? -2.517 11.447 9.295 1.00 82.81 263 ILE A CA 1
ATOM 2057 C C . ILE A 1 263 ? -2.593 10.117 10.048 1.00 82.81 263 ILE A C 1
ATOM 2059 O O . ILE A 1 263 ? -3.396 9.945 10.968 1.00 82.81 263 ILE A O 1
ATOM 2063 N N . LEU A 1 264 ? -1.738 9.175 9.652 1.00 80.12 264 LEU A N 1
ATOM 2064 C CA . LEU A 1 264 ? -1.680 7.797 10.137 1.00 80.12 264 LEU A CA 1
ATOM 2065 C C . LEU A 1 264 ? -0.334 7.427 10.779 1.00 80.12 264 LEU A C 1
ATOM 2067 O O . LEU A 1 264 ? -0.191 6.332 11.325 1.00 80.12 264 LEU A O 1
ATOM 2071 N N . HIS A 1 265 ? 0.658 8.307 10.733 1.00 74.38 265 HIS A N 1
ATOM 2072 C CA . HIS A 1 265 ? 1.986 8.052 11.257 1.00 74.38 265 HIS A CA 1
ATOM 2073 C C . HIS A 1 265 ? 2.692 9.369 11.623 1.00 74.38 265 HIS A C 1
ATOM 2075 O O . HIS A 1 265 ? 2.440 10.417 11.025 1.00 74.38 265 HIS A O 1
ATOM 2081 N N . PRO A 1 266 ? 3.644 9.336 12.572 1.00 74.94 266 PRO A N 1
ATOM 2082 C CA . PRO A 1 266 ? 4.624 10.392 12.787 1.00 74.94 266 PRO A CA 1
ATOM 2083 C C . PRO A 1 266 ? 5.192 11.082 11.537 1.00 74.94 266 PRO A C 1
ATOM 2085 O O . PRO A 1 266 ? 5.436 12.285 11.557 1.00 74.94 266 PRO A O 1
ATOM 2088 N N . CYS A 1 267 ? 5.397 10.349 10.441 1.00 73.94 267 CYS A N 1
ATOM 2089 C CA . CYS A 1 267 ? 5.925 10.930 9.205 1.00 73.94 267 CYS A CA 1
ATOM 2090 C C . CYS A 1 267 ? 4.960 11.922 8.543 1.00 73.94 267 CYS A C 1
ATOM 2092 O O . CYS A 1 267 ? 5.432 12.869 7.929 1.00 73.94 267 CYS A O 1
ATOM 2094 N N . ASP A 1 268 ? 3.650 11.772 8.729 1.00 83.56 268 ASP A N 1
ATOM 2095 C CA . ASP A 1 268 ? 2.642 12.643 8.108 1.00 83.56 268 ASP A CA 1
ATOM 2096 C C . ASP A 1 268 ? 2.575 13.989 8.842 1.00 83.56 268 ASP A C 1
ATOM 2098 O O . ASP A 1 268 ? 2.438 15.058 8.255 1.00 83.56 268 ASP A O 1
ATOM 2102 N N . VAL A 1 269 ? 2.788 13.956 10.160 1.00 83.88 269 VAL A N 1
ATOM 2103 C CA . VAL A 1 269 ? 3.013 15.164 10.963 1.00 83.88 269 VAL A CA 1
ATOM 2104 C C . VAL A 1 269 ? 4.299 15.865 10.519 1.00 83.88 269 VAL A C 1
ATOM 2106 O O . VAL A 1 269 ? 4.347 17.091 10.425 1.00 83.88 269 VAL A O 1
ATOM 2109 N N . ALA A 1 270 ? 5.356 15.092 10.261 1.00 78.62 270 ALA A N 1
ATOM 2110 C CA . ALA A 1 270 ? 6.622 15.623 9.777 1.00 78.62 270 ALA A CA 1
ATOM 2111 C C . ALA A 1 270 ? 6.497 16.245 8.374 1.00 78.62 270 ALA A C 1
ATOM 2113 O O . ALA A 1 270 ? 7.078 17.301 8.115 1.00 78.62 270 ALA A O 1
ATOM 2114 N N . GLU A 1 271 ? 5.690 15.641 7.503 1.00 82.50 271 GLU A N 1
ATOM 2115 C CA . GLU A 1 271 ? 5.315 16.180 6.199 1.00 82.50 271 GLU A CA 1
ATOM 2116 C C . GLU A 1 271 ? 4.579 17.517 6.340 1.00 82.50 271 GLU A C 1
ATOM 2118 O O . GLU A 1 271 ? 4.988 18.498 5.722 1.00 82.50 271 GLU A O 1
ATOM 2123 N N . ASP A 1 272 ? 3.570 17.603 7.209 1.00 87.12 272 ASP A N 1
ATOM 2124 C CA . ASP A 1 272 ? 2.816 18.836 7.465 1.00 87.12 272 ASP A CA 1
ATOM 2125 C C . ASP A 1 272 ? 3.709 19.976 7.975 1.00 87.12 272 ASP A C 1
ATOM 2127 O O . ASP A 1 272 ? 3.559 21.130 7.563 1.00 87.12 272 ASP A O 1
ATOM 2131 N N . VAL A 1 273 ? 4.679 19.669 8.843 1.00 82.81 273 VAL A N 1
ATOM 2132 C CA . VAL A 1 273 ? 5.694 20.643 9.273 1.00 82.81 273 VAL A CA 1
ATOM 2133 C C . VAL A 1 273 ? 6.510 21.122 8.079 1.00 82.81 273 VAL A C 1
ATOM 2135 O O . VAL A 1 273 ? 6.735 22.325 7.945 1.00 82.81 273 VAL A O 1
ATOM 2138 N N . ALA A 1 274 ? 6.936 20.216 7.200 1.00 78.81 274 ALA A N 1
ATOM 2139 C CA . ALA A 1 274 ? 7.724 20.557 6.024 1.00 78.81 274 ALA A CA 1
ATOM 2140 C C . ALA A 1 274 ? 6.913 21.363 4.983 1.00 78.81 274 ALA A C 1
ATOM 2142 O O . ALA A 1 274 ? 7.449 22.306 4.399 1.00 78.81 274 ALA A O 1
ATOM 2143 N N . ILE A 1 275 ? 5.616 21.079 4.809 1.00 85.94 275 ILE A N 1
ATOM 2144 C CA . ILE A 1 275 ? 4.691 21.867 3.976 1.00 85.94 275 ILE A CA 1
ATOM 2145 C C . ILE A 1 275 ? 4.535 23.280 4.544 1.00 85.94 275 ILE A C 1
ATOM 2147 O O . ILE A 1 275 ? 4.681 24.264 3.818 1.00 85.94 275 ILE A O 1
ATOM 2151 N N . ALA A 1 276 ? 4.271 23.393 5.848 1.00 86.75 276 ALA A N 1
ATOM 2152 C CA . ALA A 1 276 ? 4.078 24.677 6.515 1.00 86.75 276 ALA A CA 1
ATOM 2153 C C . ALA A 1 276 ? 5.355 25.524 6.567 1.00 86.75 276 ALA A C 1
ATOM 2155 O O . ALA A 1 276 ? 5.276 26.756 6.562 1.00 86.75 276 ALA A O 1
ATOM 2156 N N . TYR A 1 277 ? 6.515 24.869 6.654 1.00 83.75 277 TYR A N 1
ATOM 2157 C CA . TYR A 1 277 ? 7.828 25.500 6.556 1.00 83.75 277 TYR A CA 1
ATOM 2158 C C . TYR A 1 277 ? 8.116 25.976 5.126 1.00 83.75 277 TYR A C 1
ATOM 2160 O O . TYR A 1 277 ? 8.661 27.058 4.932 1.00 83.75 277 TYR A O 1
ATOM 2168 N N . GLY A 1 278 ? 7.671 25.203 4.134 1.00 85.31 278 GLY A N 1
ATOM 2169 C CA . GLY A 1 278 ? 7.877 25.450 2.717 1.00 85.31 278 GLY A CA 1
ATOM 2170 C C . GLY A 1 278 ? 9.074 24.663 2.194 1.00 85.31 278 GLY A C 1
ATOM 2171 O O . GLY A 1 278 ? 10.217 24.911 2.567 1.00 85.31 278 GLY A O 1
ATOM 2172 N N . TYR A 1 279 ? 8.829 23.741 1.260 1.00 80.88 279 TYR A N 1
ATOM 2173 C CA . TYR A 1 279 ? 9.878 22.878 0.701 1.00 80.88 279 TYR A CA 1
ATOM 2174 C C . TYR A 1 279 ? 11.041 23.636 0.048 1.00 80.88 279 TYR A C 1
ATOM 2176 O O . TYR A 1 279 ? 12.156 23.125 0.012 1.00 80.88 279 TYR A O 1
ATOM 2184 N N . ASN A 1 280 ? 10.807 24.857 -0.440 1.00 87.12 280 ASN A N 1
ATOM 2185 C CA . ASN A 1 280 ? 11.852 25.679 -1.054 1.00 87.12 280 ASN A CA 1
ATOM 2186 C C . ASN A 1 280 ? 12.886 26.201 -0.046 1.00 87.12 280 ASN A C 1
ATOM 2188 O O . ASN A 1 280 ? 14.019 26.469 -0.438 1.00 87.12 280 ASN A O 1
ATOM 2192 N N . GLU A 1 281 ? 12.507 26.320 1.228 1.00 84.62 281 GLU A N 1
ATOM 2193 C CA . GLU A 1 281 ? 13.375 26.804 2.309 1.00 84.62 281 GLU A CA 1
ATOM 2194 C C . GLU A 1 281 ? 14.228 25.678 2.912 1.00 84.62 281 GLU A C 1
ATOM 2196 O O . GLU A 1 281 ? 15.199 25.925 3.630 1.00 84.62 281 GLU A O 1
ATOM 2201 N N . ILE A 1 282 ? 13.894 24.417 2.616 1.00 79.19 282 ILE A N 1
ATOM 2202 C CA . ILE A 1 282 ? 14.656 23.262 3.088 1.00 79.19 282 ILE A CA 1
ATOM 2203 C C . ILE A 1 282 ? 15.996 23.228 2.350 1.00 79.19 282 ILE A C 1
ATOM 2205 O O . ILE A 1 282 ? 16.060 23.126 1.121 1.00 79.19 282 ILE A O 1
ATOM 2209 N N . GLN A 1 283 ? 17.091 23.293 3.112 1.00 78.38 283 GLN A N 1
ATOM 2210 C CA . GLN A 1 283 ? 18.432 23.230 2.543 1.00 78.38 283 GLN A CA 1
ATOM 2211 C C . GLN A 1 283 ? 18.630 21.910 1.799 1.00 78.38 283 GLN A C 1
ATOM 2213 O O . GLN A 1 283 ? 18.470 20.821 2.350 1.00 78.38 283 GLN A O 1
ATOM 2218 N N . LYS A 1 284 ? 19.015 22.011 0.526 1.00 79.75 284 LYS A N 1
ATOM 2219 C CA . LYS A 1 284 ? 19.287 20.845 -0.313 1.00 79.75 284 LYS A CA 1
ATOM 2220 C C . LYS A 1 284 ? 20.569 20.172 0.160 1.00 79.75 284 LYS A C 1
ATOM 2222 O O . LYS A 1 284 ? 21.668 20.666 -0.088 1.00 79.75 284 LYS A O 1
ATOM 2227 N N . ILE A 1 285 ? 20.425 19.027 0.810 1.00 73.19 285 ILE A N 1
ATOM 2228 C CA . ILE A 1 285 ? 21.556 18.177 1.171 1.00 73.19 285 ILE A CA 1
ATOM 2229 C C . ILE A 1 285 ? 21.920 17.346 -0.060 1.00 73.19 285 ILE A C 1
ATOM 2231 O O . ILE A 1 285 ? 21.058 16.729 -0.688 1.00 73.19 285 ILE A O 1
ATOM 2235 N N . LYS A 1 286 ? 23.205 17.324 -0.428 1.00 68.12 286 LYS A N 1
ATOM 2236 C CA . LYS A 1 286 ? 23.689 16.376 -1.434 1.00 68.12 286 LYS A CA 1
ATOM 2237 C C . LYS A 1 286 ? 23.616 14.978 -0.836 1.00 68.12 286 LYS A C 1
ATOM 2239 O O . LYS A 1 286 ? 24.350 14.669 0.099 1.00 68.12 286 LYS A O 1
ATOM 2244 N N . LEU A 1 287 ? 22.727 14.155 -1.379 1.00 63.53 287 LEU A N 1
ATOM 2245 C CA . LEU A 1 287 ? 22.675 12.742 -1.036 1.00 63.53 287 LEU A CA 1
ATOM 2246 C C . LEU A 1 287 ? 24.004 12.068 -1.419 1.00 63.53 287 LEU A C 1
ATOM 2248 O O . LEU A 1 287 ? 24.631 12.467 -2.409 1.00 63.53 287 LEU A O 1
ATOM 2252 N N . PRO A 1 288 ? 24.451 11.061 -0.652 1.00 69.25 288 PRO A N 1
ATOM 2253 C CA . PRO A 1 288 ? 25.612 10.271 -1.028 1.00 69.25 288 PRO A CA 1
ATOM 2254 C C . PRO A 1 288 ? 25.383 9.632 -2.405 1.00 69.25 288 PRO A C 1
ATOM 2256 O O . PRO A 1 288 ? 24.317 9.086 -2.687 1.00 69.25 288 PRO A O 1
ATOM 2259 N N . SER A 1 289 ? 26.388 9.737 -3.276 1.00 67.06 289 SER A N 1
ATOM 2260 C CA . SER A 1 289 ? 26.329 9.207 -4.640 1.00 67.06 289 SER A CA 1
ATOM 2261 C C . SER A 1 289 ? 26.159 7.688 -4.602 1.00 67.06 289 SER A C 1
ATOM 2263 O O . SER A 1 289 ? 27.033 6.979 -4.099 1.00 67.06 289 SER A O 1
ATOM 2265 N N . LEU A 1 290 ? 25.054 7.186 -5.154 1.00 74.50 290 LEU A N 1
ATOM 2266 C CA . LEU A 1 290 ? 24.854 5.752 -5.355 1.00 74.50 290 LEU A CA 1
ATOM 2267 C C . LEU A 1 290 ? 25.822 5.263 -6.442 1.00 74.50 290 LEU A C 1
ATOM 2269 O O . LEU A 1 290 ? 26.042 5.947 -7.445 1.00 74.50 290 LEU A O 1
ATOM 2273 N N . LYS A 1 291 ? 26.440 4.096 -6.233 1.00 79.19 291 LYS A N 1
ATOM 2274 C CA . LYS A 1 291 ? 27.316 3.484 -7.240 1.00 79.19 291 LYS A CA 1
ATOM 2275 C C . LYS A 1 291 ? 26.456 2.892 -8.366 1.00 79.19 291 LYS A C 1
ATOM 2277 O O . LYS A 1 291 ? 25.497 2.186 -8.058 1.00 79.19 291 LYS A O 1
ATOM 2282 N N . PRO A 1 292 ? 26.784 3.138 -9.646 1.00 76.31 292 PRO A N 1
ATOM 2283 C CA . PRO A 1 292 ? 26.075 2.513 -10.757 1.00 76.31 292 PRO A CA 1
ATOM 2284 C C . PRO A 1 292 ? 26.309 0.997 -10.765 1.00 76.31 292 PRO A C 1
ATOM 2286 O O . PRO A 1 292 ? 27.376 0.514 -10.378 1.00 76.31 292 PRO A O 1
ATOM 2289 N N . GLN A 1 293 ? 25.314 0.245 -11.230 1.00 82.81 293 GLN A N 1
ATOM 2290 C CA . GLN A 1 293 ? 25.414 -1.204 -11.384 1.00 82.81 293 GLN A CA 1
ATOM 2291 C C . GLN A 1 293 ? 26.416 -1.561 -12.494 1.00 82.81 293 GLN A C 1
ATOM 2293 O O . GLN A 1 293 ? 26.414 -0.950 -13.565 1.00 82.81 293 GLN A O 1
ATOM 2298 N N . SER A 1 294 ? 27.239 -2.586 -12.263 1.00 87.62 294 SER A N 1
ATOM 2299 C CA . SER A 1 294 ? 28.272 -3.041 -13.208 1.00 87.62 294 SER A CA 1
ATOM 2300 C C . SER A 1 294 ? 27.710 -3.452 -14.573 1.00 87.62 294 SER A C 1
ATOM 2302 O O . SER A 1 294 ? 28.344 -3.212 -15.598 1.00 87.62 294 SER A O 1
ATOM 2304 N N . LEU A 1 295 ? 26.500 -4.020 -14.605 1.00 83.94 295 LEU A N 1
ATOM 2305 C CA . LEU A 1 295 ? 25.822 -4.403 -15.845 1.00 83.94 295 LEU A CA 1
ATOM 2306 C C . LEU A 1 295 ? 25.516 -3.193 -16.739 1.00 83.94 295 LEU A C 1
ATOM 2308 O O . LEU A 1 295 ? 25.737 -3.257 -17.946 1.00 83.94 295 LEU A O 1
ATOM 2312 N N . ASN A 1 296 ? 25.067 -2.081 -16.150 1.00 82.50 296 ASN A N 1
ATOM 2313 C CA . ASN A 1 296 ? 24.767 -0.861 -16.900 1.00 82.50 296 ASN A CA 1
ATOM 2314 C C . ASN A 1 296 ? 26.052 -0.251 -17.463 1.00 82.50 296 ASN A C 1
ATOM 2316 O O . ASN A 1 296 ? 26.107 0.068 -18.646 1.00 82.50 296 ASN A O 1
ATOM 2320 N N . GLN A 1 297 ? 27.121 -0.209 -16.659 1.00 86.56 297 GLN A N 1
ATOM 2321 C CA . GLN A 1 297 ? 28.438 0.238 -17.124 1.00 86.56 297 GLN A CA 1
ATOM 2322 C C . GLN A 1 297 ? 28.935 -0.593 -18.313 1.00 86.56 297 GLN A C 1
ATOM 2324 O O . GLN A 1 297 ? 29.424 -0.047 -19.297 1.00 86.56 297 GLN A O 1
ATOM 2329 N N . PHE A 1 298 ? 28.782 -1.916 -18.246 1.00 87.56 298 PHE A N 1
ATOM 2330 C CA . PHE A 1 298 ? 29.151 -2.808 -19.339 1.00 87.56 298 PHE A CA 1
ATOM 2331 C C . PHE A 1 298 ? 28.300 -2.575 -20.595 1.00 87.56 298 PHE A C 1
ATOM 2333 O O . PHE A 1 298 ? 28.839 -2.494 -21.700 1.00 87.56 298 PHE A O 1
ATOM 2340 N N . SER A 1 299 ? 26.983 -2.414 -20.438 1.00 82.50 299 SER A N 1
ATOM 2341 C CA . SER A 1 299 ? 26.088 -2.109 -21.556 1.00 82.50 299 SER A CA 1
ATOM 2342 C C . SER A 1 299 ? 26.425 -0.771 -22.217 1.00 82.50 299 SER A C 1
ATOM 2344 O O . SER A 1 299 ? 26.316 -0.664 -23.437 1.00 82.50 299 SER A O 1
ATOM 2346 N N . ASP A 1 300 ? 26.838 0.236 -21.446 1.00 85.25 300 ASP A N 1
ATOM 2347 C CA . ASP A 1 300 ? 27.225 1.551 -21.966 1.00 85.25 300 ASP A CA 1
ATOM 2348 C C . ASP A 1 300 ? 28.498 1.479 -22.814 1.00 85.25 300 ASP A C 1
ATOM 2350 O O . ASP A 1 300 ? 28.556 2.086 -23.886 1.00 85.25 300 ASP A O 1
ATOM 2354 N N . LEU A 1 301 ? 29.480 0.678 -22.389 1.00 88.94 301 LEU A N 1
ATOM 2355 C CA . LEU A 1 301 ? 30.692 0.422 -23.170 1.00 88.94 301 LEU A CA 1
ATOM 2356 C C . LEU A 1 301 ? 30.356 -0.263 -24.499 1.00 88.94 301 LEU A C 1
ATOM 2358 O O . LEU A 1 301 ? 30.773 0.206 -25.555 1.00 88.94 301 LEU A O 1
ATOM 2362 N N . ILE A 1 302 ? 29.535 -1.318 -24.470 1.00 87.38 302 ILE A N 1
ATOM 2363 C CA . ILE A 1 302 ? 29.102 -2.007 -25.695 1.00 87.38 302 ILE A CA 1
ATOM 2364 C C . ILE A 1 302 ? 28.328 -1.060 -26.618 1.00 87.38 302 ILE A C 1
ATOM 2366 O O . ILE A 1 302 ? 28.501 -1.108 -27.836 1.00 87.38 302 ILE A O 1
ATOM 2370 N N . ARG A 1 303 ? 27.481 -0.186 -26.063 1.00 83.50 303 ARG A N 1
ATOM 2371 C CA . ARG A 1 303 ? 26.709 0.775 -26.858 1.00 83.50 303 ARG A CA 1
ATOM 2372 C C . ARG A 1 303 ? 27.620 1.684 -27.669 1.00 83.50 303 ARG A C 1
ATOM 2374 O O . ARG A 1 303 ? 27.336 1.890 -28.848 1.00 83.50 303 ARG A O 1
ATOM 2381 N N . ALA A 1 304 ? 28.691 2.185 -27.055 1.00 84.75 304 ALA A N 1
ATOM 2382 C CA . ALA A 1 304 ? 29.667 3.037 -27.721 1.00 84.75 304 ALA A CA 1
ATOM 2383 C C . ALA A 1 304 ? 30.390 2.292 -28.853 1.00 84.75 304 ALA A C 1
ATOM 2385 O O . ALA A 1 304 ? 30.430 2.796 -29.974 1.00 84.75 304 ALA A O 1
ATOM 2386 N N . GLU A 1 305 ? 30.874 1.074 -28.597 1.00 87.75 305 GLU A N 1
ATOM 2387 C CA . GLU A 1 305 ? 31.577 0.265 -29.603 1.00 87.75 305 GLU A CA 1
ATOM 2388 C C . GLU A 1 305 ? 30.684 -0.059 -30.808 1.00 87.75 305 GLU A C 1
ATOM 2390 O O . GLU A 1 305 ? 31.078 0.133 -31.958 1.00 87.75 305 GLU A O 1
ATOM 2395 N N . ILE A 1 306 ? 29.438 -0.487 -30.575 1.00 81.38 306 ILE A N 1
ATOM 2396 C CA . ILE A 1 306 ? 28.523 -0.838 -31.669 1.00 81.38 306 ILE A CA 1
ATOM 2397 C C . ILE A 1 306 ? 28.128 0.404 -32.491 1.00 81.38 306 ILE A C 1
ATOM 2399 O O . ILE A 1 306 ? 28.025 0.323 -33.719 1.00 81.38 306 ILE A O 1
ATOM 2403 N N . ALA A 1 307 ? 27.973 1.564 -31.846 1.00 80.75 307 ALA A N 1
ATOM 2404 C CA . ALA A 1 307 ? 27.726 2.821 -32.547 1.00 80.75 307 ALA A CA 1
ATOM 2405 C C . ALA A 1 307 ? 28.911 3.221 -33.449 1.00 80.75 307 ALA A C 1
ATOM 2407 O O . ALA A 1 307 ? 28.695 3.704 -34.562 1.00 80.75 307 ALA A O 1
ATOM 2408 N N . MET A 1 308 ? 30.156 2.974 -33.020 1.00 83.69 308 MET A N 1
ATOM 2409 C CA . MET A 1 308 ? 31.357 3.246 -33.827 1.00 83.69 308 MET A CA 1
ATOM 2410 C C . MET A 1 308 ? 31.463 2.352 -35.068 1.00 83.69 308 MET A C 1
ATOM 2412 O O . MET A 1 308 ? 31.988 2.790 -36.089 1.00 83.69 308 MET A O 1
ATOM 2416 N N . VAL A 1 309 ? 30.907 1.137 -35.021 1.00 84.19 309 VAL A N 1
ATOM 2417 C CA . VAL A 1 309 ? 30.824 0.218 -36.175 1.00 84.19 309 VAL A CA 1
ATOM 2418 C C . VAL A 1 309 ? 29.736 0.649 -37.183 1.00 84.19 309 VAL A C 1
ATOM 2420 O O . VAL A 1 309 ? 29.583 0.048 -38.243 1.00 84.19 309 VAL A O 1
ATOM 2423 N N . GLY A 1 310 ? 28.989 1.723 -36.900 1.00 78.56 310 GLY A N 1
ATOM 2424 C CA . GLY A 1 310 ? 28.001 2.304 -37.816 1.00 78.56 310 GLY A CA 1
ATOM 2425 C C . GLY A 1 310 ? 26.589 1.733 -37.673 1.00 78.56 310 GLY A C 1
ATOM 2426 O O . GLY A 1 310 ? 25.712 2.045 -38.481 1.00 78.56 310 GLY A O 1
ATOM 2427 N N . TYR A 1 311 ? 26.341 0.922 -36.644 1.00 78.88 311 TYR A N 1
ATOM 2428 C CA . TYR A 1 311 ? 24.996 0.471 -36.315 1.00 78.88 311 TYR A CA 1
ATOM 2429 C C . TYR A 1 311 ? 24.208 1.588 -35.617 1.00 78.88 311 TYR A C 1
ATOM 2431 O O . TYR A 1 311 ? 24.756 2.391 -34.863 1.00 78.88 311 TYR A O 1
ATOM 2439 N N . SER A 1 312 ? 22.893 1.629 -35.841 1.00 78.88 312 SER A N 1
ATOM 2440 C CA . SER A 1 312 ? 21.993 2.573 -35.163 1.00 78.88 312 SER A CA 1
ATOM 2441 C C . SER A 1 312 ? 21.203 1.876 -34.059 1.00 78.88 312 SER A C 1
ATOM 2443 O O . SER A 1 312 ? 20.587 0.834 -34.302 1.00 78.88 312 SER A O 1
ATOM 2445 N N . GLU A 1 313 ? 21.219 2.452 -32.857 1.00 79.75 313 GLU A N 1
ATOM 2446 C CA . GLU A 1 313 ? 20.457 1.939 -31.718 1.00 79.75 313 GLU A CA 1
ATOM 2447 C C . GLU A 1 313 ? 18.957 2.159 -31.942 1.00 79.75 313 GLU A C 1
ATOM 2449 O O . GLU A 1 313 ? 18.523 3.214 -32.412 1.00 79.75 313 GLU A O 1
ATOM 2454 N N . VAL A 1 314 ? 18.157 1.148 -31.605 1.00 81.94 314 VAL A N 1
ATOM 2455 C CA . VAL A 1 314 ? 16.698 1.189 -31.730 1.00 81.94 314 VAL A CA 1
ATOM 2456 C C . VAL A 1 314 ? 16.053 0.932 -30.382 1.00 81.94 314 VAL A C 1
ATOM 2458 O O . VAL A 1 314 ? 16.406 -0.018 -29.685 1.00 81.94 314 VAL A O 1
ATOM 2461 N N . LEU A 1 315 ? 15.030 1.726 -30.070 1.00 84.81 315 LEU A N 1
ATOM 2462 C CA . LEU A 1 315 ? 14.143 1.498 -28.941 1.00 84.81 315 LEU A CA 1
ATOM 2463 C C . LEU A 1 315 ? 12.818 0.907 -29.439 1.00 84.81 315 LEU A C 1
ATOM 2465 O O . LEU A 1 315 ? 12.102 1.516 -30.228 1.00 84.81 315 LEU A O 1
ATOM 2469 N N . THR A 1 316 ? 12.491 -0.295 -28.977 1.00 84.00 316 THR A N 1
ATOM 2470 C CA . THR A 1 316 ? 11.259 -1.015 -29.316 1.00 84.00 316 THR A CA 1
ATOM 2471 C C . THR A 1 316 ? 10.463 -1.270 -28.048 1.00 84.00 316 THR A C 1
ATOM 2473 O O . THR A 1 316 ? 11.023 -1.375 -26.956 1.00 84.00 316 THR A O 1
ATOM 2476 N N . TRP A 1 317 ? 9.159 -1.465 -28.213 1.00 86.00 317 TRP A N 1
ATOM 2477 C CA . TRP A 1 317 ? 8.263 -1.827 -27.123 1.00 86.00 317 TRP A CA 1
ATOM 2478 C C . TRP A 1 317 ? 8.683 -3.134 -26.438 1.00 86.00 317 TRP A C 1
ATOM 2480 O O . TRP A 1 317 ? 9.163 -4.067 -27.089 1.00 86.00 317 TRP A O 1
ATOM 2490 N N . ILE A 1 318 ? 8.505 -3.178 -25.113 1.00 89.25 318 ILE A N 1
ATOM 2491 C CA . ILE A 1 318 ? 8.683 -4.387 -24.293 1.00 89.25 318 ILE A CA 1
ATOM 2492 C C . ILE A 1 318 ? 7.495 -5.336 -24.477 1.00 89.25 318 ILE A C 1
ATOM 2494 O O . ILE A 1 318 ? 7.668 -6.551 -24.462 1.00 89.25 318 ILE A O 1
ATOM 2498 N N . LEU A 1 319 ? 6.301 -4.780 -24.672 1.00 91.00 319 LEU A N 1
ATOM 2499 C CA . LEU A 1 319 ? 5.089 -5.537 -24.944 1.00 91.00 319 LEU A CA 1
ATOM 2500 C C . LEU A 1 319 ? 4.912 -5.734 -26.454 1.00 91.00 319 LEU A C 1
ATOM 2502 O O . LEU A 1 319 ? 5.196 -4.826 -27.239 1.00 91.00 319 LEU A O 1
ATOM 2506 N N . CYS A 1 320 ? 4.453 -6.918 -26.845 1.00 88.69 320 CYS A N 1
ATOM 2507 C CA . CYS A 1 320 ? 4.140 -7.278 -28.223 1.00 88.69 320 CYS A CA 1
ATOM 2508 C C . CYS A 1 320 ? 2.919 -8.211 -28.294 1.00 88.69 320 CYS A C 1
ATOM 2510 O O . CYS A 1 320 ? 2.415 -8.689 -27.271 1.00 88.69 320 CYS A O 1
ATOM 2512 N N . SER A 1 321 ? 2.435 -8.480 -29.510 1.00 92.38 321 SER A N 1
ATOM 2513 C CA . SER A 1 321 ? 1.403 -9.501 -29.712 1.00 92.38 321 SER A CA 1
ATOM 2514 C C . SER A 1 321 ? 1.983 -10.899 -29.510 1.00 92.38 321 SER A C 1
ATOM 2516 O O . SER A 1 321 ? 3.123 -11.189 -29.899 1.00 92.38 321 SER A O 1
ATOM 2518 N N . TYR A 1 322 ? 1.168 -11.813 -28.983 1.00 90.25 322 TYR A N 1
ATOM 2519 C CA . TYR A 1 322 ? 1.537 -13.219 -28.837 1.00 90.25 322 TYR A CA 1
ATOM 2520 C C . TYR A 1 322 ? 1.963 -13.835 -30.180 1.00 90.25 322 TYR A C 1
ATOM 2522 O O . TYR A 1 322 ? 2.962 -14.555 -30.272 1.00 90.25 322 TYR A O 1
ATOM 2530 N N . LYS A 1 323 ? 1.249 -13.486 -31.257 1.00 90.50 323 LYS A N 1
ATOM 2531 C CA . LYS A 1 323 ? 1.527 -13.974 -32.613 1.00 90.50 323 LYS A CA 1
ATOM 2532 C C . LYS A 1 323 ? 2.914 -13.559 -33.104 1.00 90.50 323 LYS A C 1
ATOM 2534 O O . LYS A 1 323 ? 3.580 -14.328 -33.792 1.00 90.50 323 LYS A O 1
ATOM 2539 N N . GLU A 1 324 ? 3.352 -12.358 -32.759 1.00 89.62 324 GLU A N 1
ATOM 2540 C CA . GLU A 1 324 ? 4.631 -11.799 -33.203 1.00 89.62 324 GLU A CA 1
ATOM 2541 C C . GLU A 1 324 ? 5.809 -12.410 -32.457 1.00 89.62 324 GLU A C 1
ATOM 2543 O O . GLU A 1 324 ? 6.854 -12.667 -33.049 1.00 89.62 324 GLU A O 1
ATOM 2548 N N . ASN A 1 325 ? 5.629 -12.672 -31.163 1.00 88.62 325 ASN A N 1
ATOM 2549 C CA . ASN A 1 325 ? 6.656 -13.264 -30.316 1.00 88.62 325 ASN A CA 1
ATOM 2550 C C . ASN A 1 325 ? 6.910 -14.744 -30.662 1.00 88.62 325 ASN A C 1
ATOM 2552 O O . ASN A 1 325 ? 8.046 -15.207 -30.573 1.00 88.62 325 ASN A O 1
ATOM 2556 N N . PHE A 1 326 ? 5.870 -15.474 -31.090 1.00 89.81 326 PHE A N 1
ATOM 2557 C CA . PHE A 1 326 ? 5.943 -16.918 -31.339 1.00 89.81 326 PHE A CA 1
ATOM 2558 C C . PHE A 1 326 ? 5.680 -17.301 -32.797 1.00 89.81 326 PHE A C 1
ATOM 2560 O O . PHE A 1 326 ? 6.601 -17.704 -33.511 1.00 89.81 326 PHE A O 1
ATOM 2567 N N . THR A 1 327 ? 4.434 -17.161 -33.260 1.00 89.31 327 THR A N 1
ATOM 2568 C CA . THR A 1 327 ? 3.981 -17.675 -34.562 1.00 89.31 327 THR A CA 1
ATOM 2569 C C . THR A 1 327 ? 4.784 -17.106 -35.733 1.00 89.31 327 THR A C 1
ATOM 2571 O O . THR A 1 327 ? 5.204 -17.860 -36.605 1.00 89.31 327 THR A O 1
ATOM 2574 N N . MET A 1 328 ? 5.034 -15.793 -35.758 1.00 89.94 328 MET A N 1
ATOM 2575 C CA . MET A 1 328 ? 5.747 -15.125 -36.859 1.00 89.94 328 MET A CA 1
ATOM 2576 C C . MET A 1 328 ? 7.248 -15.417 -36.878 1.00 89.94 328 MET A C 1
ATOM 2578 O O . MET A 1 328 ? 7.859 -15.368 -37.941 1.00 89.94 328 MET A O 1
ATOM 2582 N N . LEU A 1 329 ? 7.836 -15.757 -35.729 1.00 88.31 329 LEU A N 1
ATOM 2583 C CA . LEU A 1 329 ? 9.228 -16.202 -35.632 1.00 88.31 329 LEU A CA 1
ATOM 2584 C C . LEU A 1 329 ? 9.385 -17.716 -35.821 1.00 88.31 329 LEU A C 1
ATOM 2586 O O . LEU A 1 329 ? 10.487 -18.238 -35.664 1.00 88.31 329 LEU A O 1
ATOM 2590 N N . ASN A 1 330 ? 8.294 -18.427 -36.124 1.00 89.06 330 ASN A N 1
ATOM 2591 C CA . ASN A 1 330 ? 8.251 -19.885 -36.198 1.00 89.06 330 ASN A CA 1
ATOM 2592 C C . ASN A 1 330 ? 8.799 -20.561 -34.921 1.00 89.06 330 ASN A C 1
ATOM 2594 O O . ASN A 1 330 ? 9.478 -21.589 -34.974 1.00 89.06 330 ASN A O 1
ATOM 2598 N N . ARG A 1 331 ? 8.525 -19.957 -33.756 1.00 85.62 331 ARG A N 1
ATOM 2599 C CA . ARG A 1 331 ? 8.900 -20.480 -32.438 1.00 85.62 331 ARG A CA 1
ATOM 2600 C C . ARG A 1 331 ? 7.683 -21.104 -31.771 1.00 85.62 331 ARG A C 1
ATOM 2602 O O . ARG A 1 331 ? 6.583 -20.560 -31.828 1.00 85.62 331 ARG A O 1
ATOM 2609 N N . LYS A 1 332 ? 7.892 -22.245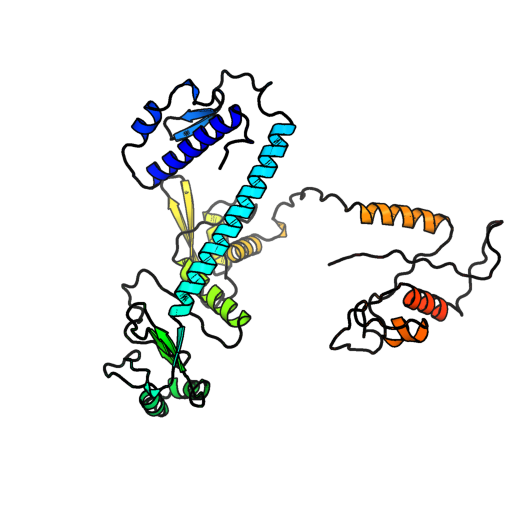 -31.115 1.00 84.12 332 LYS A N 1
ATOM 2610 C CA . LYS A 1 332 ? 6.868 -22.861 -30.267 1.00 84.12 332 LYS A CA 1
ATOM 2611 C C . LYS A 1 332 ? 6.857 -22.165 -28.912 1.00 84.12 332 LYS A C 1
ATOM 2613 O O . LYS A 1 332 ? 7.921 -21.878 -28.369 1.00 84.12 332 LYS A O 1
ATOM 2618 N N . ASP A 1 333 ? 5.661 -21.910 -28.402 1.00 82.19 333 ASP A N 1
ATOM 2619 C CA . ASP A 1 333 ? 5.475 -21.431 -27.039 1.00 82.19 333 ASP A CA 1
ATOM 2620 C C . ASP A 1 333 ? 5.581 -22.605 -26.061 1.00 82.19 333 ASP A C 1
ATOM 2622 O O . ASP A 1 333 ? 4.884 -23.613 -26.203 1.00 82.19 333 ASP A O 1
ATOM 2626 N N . ASP A 1 334 ? 6.472 -22.472 -25.085 1.00 80.81 334 ASP A N 1
ATOM 2627 C CA . ASP A 1 334 ? 6.656 -23.412 -23.979 1.00 80.81 334 ASP A CA 1
ATOM 2628 C C . ASP A 1 334 ? 5.686 -23.147 -22.814 1.00 80.81 334 ASP A C 1
ATOM 2630 O O . ASP A 1 334 ? 5.625 -23.937 -21.873 1.00 80.81 334 ASP A O 1
ATOM 2634 N N . LYS A 1 335 ? 4.894 -22.066 -22.897 1.00 77.88 335 LYS A N 1
ATOM 2635 C CA . LYS A 1 335 ? 3.948 -21.570 -21.886 1.00 77.88 335 LYS A CA 1
ATOM 2636 C C . LYS A 1 335 ? 4.583 -21.204 -20.542 1.00 77.88 335 LYS A C 1
ATOM 2638 O O . LYS A 1 335 ? 3.855 -20.900 -19.600 1.00 77.88 335 LYS A O 1
ATOM 2643 N N . SER A 1 336 ? 5.911 -21.216 -20.442 1.00 76.75 336 SER A N 1
ATOM 2644 C CA . SER A 1 336 ? 6.656 -20.879 -19.225 1.00 76.75 336 SER A CA 1
ATOM 2645 C C . SER A 1 336 ? 7.469 -19.598 -19.368 1.00 76.75 336 SER A C 1
ATOM 2647 O O . SER A 1 336 ? 7.737 -18.937 -18.369 1.00 76.75 336 SER A O 1
ATOM 2649 N N . THR A 1 337 ? 7.869 -19.240 -20.589 1.00 78.19 337 THR A N 1
ATOM 2650 C CA . THR A 1 337 ? 8.884 -18.202 -20.819 1.00 78.19 337 THR A CA 1
ATOM 2651 C C . THR A 1 337 ? 8.292 -16.816 -21.085 1.00 78.19 337 THR A C 1
ATOM 2653 O O . THR A 1 337 ? 8.919 -15.813 -20.750 1.00 78.19 337 THR A O 1
ATOM 2656 N N . ALA A 1 338 ? 7.089 -16.714 -21.660 1.00 83.69 338 ALA A N 1
ATOM 2657 C CA . ALA A 1 338 ? 6.429 -15.425 -21.887 1.00 83.69 338 ALA A CA 1
ATOM 2658 C C . ALA A 1 338 ? 5.451 -15.071 -20.761 1.00 83.69 338 ALA A C 1
ATOM 2660 O O . ALA A 1 338 ? 4.519 -15.820 -20.470 1.00 83.69 338 ALA A O 1
ATOM 2661 N N . ALA A 1 339 ? 5.609 -13.876 -20.187 1.00 86.38 339 ALA A N 1
ATOM 2662 C CA . ALA A 1 339 ? 4.612 -13.301 -19.295 1.00 86.38 339 ALA A CA 1
ATOM 2663 C C . ALA A 1 339 ? 3.430 -12.756 -20.114 1.00 86.38 339 ALA A C 1
ATOM 2665 O O . ALA A 1 339 ? 3.609 -11.907 -20.992 1.00 86.38 339 ALA A O 1
ATOM 2666 N N . ILE A 1 340 ? 2.226 -13.252 -19.823 1.00 87.31 340 ILE A N 1
ATOM 2667 C CA . ILE A 1 340 ? 0.992 -12.888 -20.528 1.00 87.31 340 ILE A CA 1
ATOM 2668 C C . ILE A 1 340 ? 0.249 -11.820 -19.730 1.00 87.31 340 ILE A C 1
ATOM 2670 O O . ILE A 1 340 ? -0.052 -11.999 -18.548 1.00 87.31 340 ILE A O 1
ATOM 2674 N N . ASN A 1 341 ? -0.085 -10.716 -20.390 1.00 88.69 341 ASN A N 1
ATOM 2675 C CA . ASN A 1 341 ? -0.955 -9.703 -19.825 1.00 88.69 341 ASN A CA 1
ATOM 2676 C C . ASN A 1 341 ? -2.395 -10.230 -19.795 1.00 88.69 341 ASN A C 1
ATOM 2678 O O . ASN A 1 341 ? -2.955 -10.602 -20.824 1.00 88.69 341 ASN A O 1
ATOM 2682 N N . ARG A 1 342 ? -3.014 -10.251 -18.611 1.00 87.56 342 ARG A N 1
ATOM 2683 C CA . ARG A 1 342 ? -4.360 -10.811 -18.427 1.00 87.56 342 ARG A CA 1
ATOM 2684 C C . ARG A 1 342 ? -5.459 -9.979 -19.090 1.00 87.56 342 ARG A C 1
ATOM 2686 O O . ARG A 1 342 ? -6.484 -10.541 -19.462 1.00 87.56 342 ARG A O 1
ATOM 2693 N N . ASN A 1 343 ? -5.282 -8.662 -19.201 1.00 90.06 343 ASN A N 1
ATOM 2694 C CA . ASN A 1 343 ? -6.292 -7.769 -19.774 1.00 90.06 343 ASN A CA 1
ATOM 2695 C C . ASN A 1 343 ? -5.643 -6.731 -20.705 1.00 90.06 343 ASN A C 1
ATOM 2697 O O . ASN A 1 343 ? -5.518 -5.556 -20.338 1.00 90.06 343 ASN A O 1
ATOM 2701 N N . PRO A 1 344 ? -5.163 -7.156 -21.888 1.00 88.50 344 PRO A N 1
ATOM 2702 C CA . PRO A 1 344 ? -4.503 -6.259 -22.818 1.00 88.50 344 PRO A CA 1
ATOM 2703 C C . PRO A 1 344 ? -5.525 -5.333 -23.484 1.00 88.50 344 PRO A C 1
ATOM 2705 O O . PRO A 1 344 ? -6.559 -5.766 -23.987 1.00 88.50 344 PRO A O 1
ATOM 2708 N N . ARG A 1 345 ? -5.219 -4.030 -23.517 1.00 87.69 345 ARG A N 1
ATOM 2709 C CA . ARG A 1 345 ? -6.077 -3.025 -24.169 1.00 87.69 345 ARG A CA 1
ATOM 2710 C C . ARG A 1 345 ? -6.060 -3.129 -25.701 1.00 87.69 345 ARG A C 1
ATOM 2712 O O . ARG A 1 345 ? -7.020 -2.721 -26.344 1.00 87.69 345 ARG A O 1
ATOM 2719 N N . SER A 1 346 ? -4.965 -3.628 -26.274 1.00 89.56 346 SER A N 1
ATOM 2720 C CA . SER A 1 346 ? -4.781 -3.848 -27.714 1.00 89.56 346 SER A CA 1
ATOM 2721 C C . SER A 1 346 ? -4.079 -5.185 -27.942 1.00 89.56 346 SER A C 1
ATOM 2723 O O . SER A 1 346 ? -3.308 -5.621 -27.085 1.00 89.56 346 SER A O 1
ATOM 2725 N N . ALA A 1 347 ? -4.295 -5.787 -29.113 1.00 87.94 347 ALA A N 1
ATOM 2726 C CA . ALA A 1 347 ? -3.629 -7.020 -29.537 1.00 87.94 347 ALA A CA 1
ATOM 2727 C C . ALA A 1 347 ? -2.095 -6.876 -29.594 1.00 87.94 347 ALA A C 1
ATOM 2729 O O . ALA A 1 347 ? -1.369 -7.848 -29.418 1.00 87.94 347 ALA A O 1
ATOM 2730 N N . ASP A 1 348 ? -1.583 -5.656 -29.767 1.00 87.12 348 ASP A N 1
ATOM 2731 C CA . ASP A 1 348 ? -0.142 -5.378 -29.753 1.00 87.12 348 ASP A CA 1
ATOM 2732 C C . ASP A 1 348 ? 0.497 -5.460 -28.354 1.00 87.12 348 ASP A C 1
ATOM 2734 O O . ASP A 1 348 ? 1.718 -5.398 -28.243 1.00 87.12 348 ASP A O 1
ATOM 2738 N N . PHE A 1 349 ? -0.295 -5.587 -27.281 1.00 91.38 349 PHE A N 1
ATOM 2739 C CA . PHE A 1 349 ? 0.180 -5.532 -25.890 1.00 91.38 349 PHE A CA 1
ATOM 2740 C C . PHE A 1 349 ? -0.225 -6.759 -25.057 1.00 91.38 349 PHE A C 1
ATOM 2742 O O . PHE A 1 349 ? -0.482 -6.653 -23.854 1.00 91.38 349 PHE A O 1
ATOM 2749 N N . GLU A 1 350 ? -0.300 -7.918 -25.708 1.00 91.25 350 GLU A N 1
ATOM 2750 C CA . GLU A 1 350 ? -0.732 -9.191 -25.118 1.00 91.25 350 GLU A CA 1
ATOM 2751 C C . GLU A 1 350 ? 0.339 -9.846 -24.245 1.00 91.25 350 GLU A C 1
ATOM 2753 O O . GLU A 1 350 ? 0.014 -10.413 -23.203 1.00 91.25 350 GLU A O 1
ATOM 2758 N N . VAL A 1 351 ? 1.610 -9.788 -24.649 1.00 91.00 351 VAL A N 1
ATOM 2759 C CA . VAL A 1 351 ? 2.707 -10.474 -23.954 1.00 91.00 351 VAL A CA 1
ATOM 2760 C C . VAL A 1 351 ? 3.945 -9.606 -23.811 1.00 91.00 351 VAL A C 1
ATOM 2762 O O . VAL A 1 351 ? 4.201 -8.712 -24.615 1.00 91.00 351 VAL A O 1
ATOM 2765 N N . VAL A 1 352 ? 4.751 -9.903 -22.795 1.00 90.62 352 VAL A N 1
ATOM 2766 C CA . VAL A 1 352 ? 6.120 -9.392 -22.686 1.00 90.62 352 VAL A CA 1
ATOM 2767 C C . VAL A 1 352 ? 7.006 -10.138 -23.683 1.00 90.62 352 VAL A C 1
ATOM 2769 O O . VAL A 1 352 ? 6.982 -11.369 -23.762 1.00 90.62 352 VAL A O 1
ATOM 2772 N N . ARG A 1 353 ? 7.801 -9.392 -24.453 1.00 87.50 353 ARG A N 1
ATOM 2773 C CA . ARG A 1 353 ? 8.723 -9.945 -25.449 1.00 87.50 353 ARG A CA 1
ATOM 2774 C C . ARG A 1 353 ? 9.719 -10.914 -24.809 1.00 87.50 353 ARG A C 1
ATOM 2776 O O . ARG A 1 353 ? 10.321 -10.618 -23.782 1.00 87.50 353 ARG A O 1
ATOM 2783 N N . THR A 1 354 ? 9.960 -12.039 -25.477 1.00 87.69 354 THR A N 1
ATOM 2784 C CA . THR A 1 354 ? 10.999 -13.020 -25.088 1.00 87.69 354 THR A CA 1
ATOM 2785 C C . THR A 1 354 ? 12.270 -12.893 -25.929 1.00 87.69 354 THR A C 1
ATOM 2787 O O . THR A 1 354 ? 13.283 -13.541 -25.678 1.00 87.69 354 THR A O 1
ATOM 2790 N N . SER A 1 355 ? 12.214 -12.068 -26.973 1.00 84.94 355 SER A N 1
ATOM 2791 C CA . SER A 1 355 ? 13.303 -11.805 -27.903 1.00 84.94 355 SER A CA 1
ATOM 2792 C C . SER A 1 355 ? 13.189 -10.379 -28.432 1.00 84.94 355 SER A C 1
ATOM 2794 O O . SER A 1 355 ? 12.098 -9.813 -28.487 1.00 84.94 355 SER A O 1
ATOM 2796 N N . LEU A 1 356 ? 14.315 -9.807 -28.857 1.00 85.12 356 LEU A N 1
ATOM 2797 C CA . LEU A 1 356 ? 14.369 -8.485 -29.488 1.00 85.12 356 LEU A CA 1
ATOM 2798 C C . LEU A 1 356 ? 14.011 -8.530 -30.985 1.00 85.12 356 LEU A C 1
ATOM 2800 O O . LEU A 1 356 ? 13.706 -7.500 -31.583 1.00 85.12 356 LEU A O 1
ATOM 2804 N N . MET A 1 357 ? 13.993 -9.727 -31.584 1.00 86.12 357 MET A N 1
ATOM 2805 C CA . MET A 1 357 ? 13.753 -9.920 -33.018 1.00 86.12 357 MET A CA 1
ATOM 2806 C C . MET A 1 357 ? 12.417 -9.355 -33.527 1.00 86.12 357 MET A C 1
ATOM 2808 O O . MET A 1 357 ? 12.445 -8.679 -34.554 1.00 86.12 357 MET A O 1
ATOM 2812 N N . PRO A 1 358 ? 11.260 -9.548 -32.856 1.00 86.50 358 PRO A N 1
ATOM 2813 C CA . PRO A 1 358 ? 9.993 -9.007 -33.351 1.00 86.50 358 PRO A CA 1
ATOM 2814 C C . PRO A 1 358 ? 10.019 -7.478 -33.465 1.00 86.50 358 PRO A C 1
ATOM 2816 O O . PRO A 1 358 ? 9.565 -6.919 -34.461 1.00 86.50 358 PRO A O 1
ATOM 2819 N N . GLY A 1 359 ? 10.597 -6.805 -32.463 1.00 85.56 359 GLY A N 1
ATOM 2820 C CA . GLY A 1 359 ? 10.727 -5.350 -32.440 1.00 85.56 359 GLY A CA 1
ATOM 2821 C C . GLY A 1 359 ? 11.656 -4.839 -33.539 1.00 85.56 359 GLY A C 1
ATOM 2822 O O . GLY A 1 359 ? 11.291 -3.921 -34.268 1.00 85.56 359 GLY A O 1
ATOM 2823 N N . LEU A 1 360 ? 12.822 -5.470 -33.709 1.00 84.38 360 LEU A N 1
ATOM 2824 C CA . LEU A 1 360 ? 13.776 -5.111 -34.762 1.00 84.38 360 LEU A CA 1
ATOM 2825 C C . LEU A 1 360 ? 13.189 -5.307 -36.166 1.00 84.38 360 LEU A C 1
ATOM 2827 O O . LEU A 1 360 ? 13.295 -4.413 -37.002 1.00 84.38 360 LEU A O 1
ATOM 2831 N N . LEU A 1 361 ? 12.518 -6.434 -36.420 1.00 86.38 361 LEU A N 1
ATOM 2832 C CA . LEU A 1 361 ? 11.879 -6.708 -37.711 1.00 86.38 361 LEU A CA 1
ATOM 2833 C C . LEU A 1 361 ? 10.742 -5.730 -38.007 1.00 86.38 361 LEU A C 1
ATOM 2835 O O . LEU A 1 361 ? 10.603 -5.289 -39.147 1.00 86.38 361 LEU A O 1
ATOM 2839 N N . LYS A 1 362 ? 9.966 -5.336 -36.991 1.00 86.25 362 LYS A N 1
ATOM 2840 C CA . LYS A 1 362 ? 8.983 -4.255 -37.124 1.00 86.25 362 LYS A CA 1
ATOM 2841 C C . LYS A 1 362 ? 9.654 -2.945 -37.513 1.00 86.25 362 LYS A C 1
ATOM 2843 O O . LYS A 1 362 ? 9.175 -2.295 -38.438 1.00 86.25 362 LYS A O 1
ATOM 2848 N N . THR A 1 363 ? 10.753 -2.570 -36.861 1.00 85.56 363 THR A N 1
ATOM 2849 C CA . THR A 1 363 ? 11.490 -1.343 -37.193 1.00 85.56 363 THR A CA 1
ATOM 2850 C C . THR A 1 363 ? 12.010 -1.377 -38.625 1.00 85.56 363 THR A C 1
ATOM 2852 O O . THR A 1 363 ? 11.809 -0.416 -39.362 1.00 85.56 363 THR A O 1
ATOM 2855 N N . VAL A 1 364 ? 12.606 -2.489 -39.061 1.00 84.62 364 VAL A N 1
ATOM 2856 C CA . VAL A 1 364 ? 13.059 -2.663 -40.451 1.00 84.62 364 VAL A CA 1
ATOM 2857 C C . VAL A 1 364 ? 11.881 -2.585 -41.425 1.00 84.62 364 VAL A C 1
ATOM 2859 O O . VAL A 1 364 ? 11.974 -1.899 -42.440 1.00 84.62 364 VAL A O 1
ATOM 2862 N N . GLY A 1 365 ? 10.760 -3.238 -41.105 1.00 85.56 365 GLY A N 1
ATOM 2863 C CA . GLY A 1 365 ? 9.548 -3.230 -41.924 1.00 85.56 365 GLY A CA 1
ATOM 2864 C C . GLY A 1 365 ? 8.970 -1.829 -42.128 1.00 85.56 365 GLY A C 1
ATOM 2865 O O . GLY A 1 365 ? 8.640 -1.474 -43.255 1.00 85.56 365 GLY A O 1
ATOM 2866 N N . HIS A 1 366 ? 8.915 -1.012 -41.071 1.00 85.31 366 HIS A N 1
ATOM 2867 C CA . HIS A 1 366 ? 8.444 0.378 -41.154 1.00 85.31 366 HIS A CA 1
ATOM 2868 C C . HIS A 1 366 ? 9.435 1.304 -41.873 1.00 85.31 366 HIS A C 1
ATOM 2870 O O . HIS A 1 366 ? 9.024 2.301 -42.456 1.00 85.31 366 HIS A O 1
ATOM 2876 N N . ASN A 1 367 ? 10.731 0.980 -41.860 1.00 81.81 367 ASN A N 1
ATOM 2877 C CA . ASN A 1 367 ? 11.775 1.787 -42.496 1.00 81.81 367 ASN A CA 1
ATOM 2878 C C . ASN A 1 367 ? 12.123 1.348 -43.927 1.00 81.81 367 ASN A C 1
ATOM 2880 O O . ASN A 1 367 ? 13.093 1.844 -44.497 1.00 81.81 367 ASN A O 1
ATOM 2884 N N . LYS A 1 368 ? 11.347 0.441 -44.534 1.00 80.38 368 LYS A N 1
ATOM 2885 C CA . LYS A 1 368 ? 11.625 -0.075 -45.882 1.00 80.38 368 LYS A CA 1
ATOM 2886 C C . LYS A 1 368 ? 11.631 1.020 -46.955 1.00 80.38 368 LYS A C 1
ATOM 2888 O O . LYS A 1 368 ? 12.474 0.981 -47.848 1.00 80.38 368 LYS A O 1
ATOM 2893 N N . ASP A 1 369 ? 10.716 1.978 -46.836 1.00 78.25 369 ASP A N 1
ATOM 2894 C CA . ASP A 1 369 ? 10.519 3.052 -47.816 1.00 78.25 369 ASP A CA 1
ATOM 2895 C C . ASP A 1 369 ? 11.338 4.313 -47.489 1.00 78.25 369 ASP A C 1
ATOM 2897 O O . ASP A 1 369 ? 11.357 5.272 -48.263 1.00 78.25 369 ASP A O 1
ATOM 2901 N N . HIS A 1 370 ? 12.039 4.326 -46.348 1.00 71.69 370 HIS A N 1
ATOM 2902 C CA . HIS A 1 370 ? 12.896 5.443 -45.974 1.00 71.69 370 HIS A CA 1
ATOM 2903 C C . HIS A 1 370 ? 14.198 5.433 -46.796 1.00 71.69 370 HIS A C 1
ATOM 2905 O O . HIS A 1 370 ? 14.825 4.381 -46.959 1.00 71.69 370 HIS A O 1
ATOM 2911 N N . PRO A 1 371 ? 14.649 6.599 -47.300 1.00 58.66 371 PRO A N 1
ATOM 2912 C CA . PRO A 1 371 ? 15.888 6.693 -48.058 1.00 58.66 371 PRO A CA 1
ATOM 2913 C C . PRO A 1 371 ? 17.069 6.263 -47.184 1.00 58.66 371 PRO A C 1
ATOM 2915 O O . PRO A 1 371 ? 17.358 6.861 -46.146 1.00 58.66 371 PRO A O 1
ATOM 2918 N N . LYS A 1 372 ? 17.752 5.200 -47.612 1.00 59.84 372 LYS A N 1
ATOM 2919 C CA . LYS A 1 372 ? 18.931 4.673 -46.922 1.00 59.84 372 LYS A CA 1
ATOM 2920 C C . LYS A 1 372 ? 20.096 5.640 -47.131 1.00 59.84 372 LYS A C 1
ATOM 2922 O O . LYS A 1 372 ? 20.334 6.087 -48.254 1.00 59.84 372 LYS A O 1
ATOM 2927 N N . LYS A 1 373 ? 20.837 5.960 -46.066 1.00 49.34 373 LYS A N 1
ATOM 2928 C CA . LYS A 1 373 ? 22.094 6.707 -46.211 1.00 49.34 373 LYS A CA 1
ATOM 2929 C C . LYS A 1 373 ? 23.071 5.855 -47.038 1.00 49.34 373 LYS A C 1
ATOM 2931 O O . LYS A 1 373 ? 23.203 4.670 -46.733 1.00 49.34 373 LYS A O 1
ATOM 2936 N N . PRO A 1 374 ? 23.752 6.412 -48.056 1.00 41.59 374 PRO A N 1
ATOM 2937 C CA . PRO A 1 374 ? 24.822 5.691 -48.731 1.00 41.59 374 PRO A CA 1
ATOM 2938 C C . PRO A 1 374 ? 25.914 5.385 -47.702 1.00 41.59 374 PRO A C 1
ATOM 2940 O O . PRO A 1 374 ? 26.370 6.287 -46.996 1.00 41.59 374 PRO A O 1
ATOM 2943 N N . ALA A 1 375 ? 26.291 4.112 -47.582 1.00 44.56 375 ALA A N 1
ATOM 2944 C CA . ALA A 1 375 ? 27.407 3.684 -46.750 1.00 44.56 375 ALA A CA 1
ATOM 2945 C C . ALA A 1 375 ? 28.698 4.291 -47.324 1.00 44.56 375 ALA A C 1
ATOM 2947 O O . ALA A 1 375 ? 29.240 3.815 -48.317 1.00 44.56 375 ALA A O 1
ATOM 2948 N N . GLY A 1 376 ? 29.134 5.415 -46.758 1.00 34.38 376 GLY A N 1
ATOM 2949 C CA . GLY A 1 376 ? 30.412 6.034 -47.076 1.00 34.38 376 GLY A CA 1
ATOM 2950 C C . GLY A 1 376 ? 31.496 5.458 -46.176 1.00 34.38 376 GLY A C 1
ATOM 2951 O O . GLY A 1 376 ? 31.493 5.737 -44.981 1.00 34.38 376 GLY A O 1
ATOM 2952 N N . GLY A 1 377 ? 32.418 4.686 -46.748 1.00 33.09 377 GLY A N 1
ATOM 2953 C CA . GLY A 1 377 ? 33.608 4.187 -46.056 1.00 33.09 377 GLY A CA 1
ATOM 2954 C C . GLY A 1 377 ? 33.896 2.732 -46.402 1.00 33.09 377 GLY A C 1
ATOM 2955 O O . GLY A 1 377 ? 33.057 1.868 -46.192 1.00 33.09 377 GLY A O 1
ATOM 2956 N N . HIS A 1 378 ? 35.066 2.503 -46.984 1.00 37.09 378 HIS A N 1
ATOM 2957 C CA . HIS A 1 378 ? 35.530 1.252 -47.572 1.00 37.09 378 HIS A CA 1
ATOM 2958 C C . HIS A 1 378 ? 35.423 0.012 -46.669 1.00 37.09 378 HIS A C 1
ATOM 2960 O O . HIS A 1 378 ? 35.773 0.055 -45.494 1.00 37.09 378 HIS A O 1
ATOM 2966 N N . ASP A 1 379 ? 35.040 -1.093 -47.316 1.00 37.38 379 ASP A N 1
ATOM 2967 C CA . ASP A 1 379 ? 35.385 -2.476 -46.986 1.00 37.38 379 ASP A CA 1
ATOM 2968 C C . ASP A 1 379 ? 35.079 -2.950 -45.562 1.00 37.38 379 ASP A C 1
ATOM 2970 O O . ASP A 1 379 ? 35.978 -3.089 -44.752 1.00 37.38 379 ASP A O 1
ATOM 2974 N N . PHE A 1 380 ? 33.816 -3.289 -45.292 1.00 33.44 380 PHE A N 1
ATOM 2975 C CA . PHE A 1 380 ? 33.405 -4.604 -44.772 1.00 33.44 380 PHE A CA 1
ATOM 2976 C C . PHE A 1 380 ? 31.869 -4.713 -44.872 1.00 33.44 380 PHE A C 1
ATOM 2978 O O . PHE A 1 380 ? 31.147 -3.824 -44.441 1.00 33.44 380 PHE A O 1
ATOM 2985 N N . ALA A 1 381 ? 31.396 -5.836 -45.421 1.00 30.05 381 ALA A N 1
ATOM 2986 C CA . ALA A 1 381 ? 30.000 -6.241 -45.647 1.00 30.05 381 ALA A CA 1
ATOM 2987 C C . ALA A 1 381 ? 29.319 -5.731 -46.936 1.00 30.05 381 ALA A C 1
ATOM 2989 O O . ALA A 1 381 ? 28.731 -4.656 -47.020 1.00 30.05 381 ALA A O 1
ATOM 2990 N N . HIS A 1 382 ? 29.301 -6.608 -47.943 1.00 30.50 382 HIS A N 1
ATOM 2991 C CA . HIS A 1 382 ? 28.219 -6.641 -48.919 1.00 30.50 382 HIS A CA 1
ATOM 2992 C C . HIS A 1 382 ? 26.855 -6.743 -48.217 1.00 30.50 382 HIS A C 1
ATOM 2994 O O . HIS A 1 382 ? 26.658 -7.660 -47.421 1.00 30.50 382 HIS A O 1
ATOM 3000 N N . ALA A 1 383 ? 25.942 -5.841 -48.604 1.00 30.09 383 ALA A N 1
ATOM 3001 C CA . ALA A 1 383 ? 24.476 -5.954 -48.679 1.00 30.09 383 ALA A CA 1
ATOM 3002 C C . ALA A 1 383 ? 23.761 -4.783 -47.987 1.00 30.09 383 ALA A C 1
ATOM 3004 O O . ALA A 1 383 ? 23.692 -4.753 -46.765 1.00 30.09 383 ALA A O 1
ATOM 3005 N N . ASP A 1 384 ? 23.214 -3.855 -48.782 1.00 34.03 384 ASP A N 1
ATOM 3006 C CA . ASP A 1 384 ? 21.885 -3.201 -48.712 1.00 34.03 384 ASP A CA 1
ATOM 3007 C C . ASP A 1 384 ? 21.116 -3.016 -47.377 1.00 34.03 384 ASP A C 1
ATOM 3009 O O . ASP A 1 384 ? 19.902 -2.771 -47.386 1.00 34.03 384 ASP A O 1
ATOM 3013 N N . THR A 1 385 ? 21.755 -3.058 -46.215 1.00 39.00 385 THR A N 1
ATOM 3014 C CA . THR A 1 385 ? 21.067 -3.275 -44.938 1.00 39.00 385 THR A CA 1
ATOM 3015 C C . THR A 1 385 ? 21.376 -2.132 -43.986 1.00 39.00 385 THR A C 1
ATOM 3017 O O . THR A 1 385 ? 22.525 -1.904 -43.623 1.00 39.00 385 THR A O 1
ATOM 3020 N N . ILE A 1 386 ? 20.342 -1.397 -43.564 1.00 45.62 386 ILE A N 1
ATOM 3021 C CA . ILE A 1 386 ? 20.460 -0.575 -42.361 1.00 45.62 386 ILE A CA 1
ATOM 3022 C C . ILE A 1 386 ? 20.623 -1.559 -41.203 1.00 45.62 386 ILE A C 1
ATOM 3024 O O . ILE A 1 386 ? 19.710 -2.323 -40.885 1.00 45.62 386 ILE A O 1
ATOM 3028 N N . CYS A 1 387 ? 21.814 -1.572 -40.623 1.00 48.00 387 CYS A N 1
ATOM 3029 C CA . CYS A 1 387 ? 22.175 -2.448 -39.529 1.00 48.00 387 CYS A CA 1
ATOM 3030 C C . CYS A 1 387 ? 21.680 -1.839 -38.209 1.00 48.00 387 CYS A C 1
ATOM 3032 O O . CYS A 1 387 ? 22.272 -0.910 -37.658 1.00 48.00 387 CYS A O 1
ATOM 3034 N N . TYR A 1 388 ? 20.541 -2.336 -37.728 1.00 52.28 388 TYR A N 1
ATOM 3035 C CA . TYR A 1 388 ? 19.987 -1.972 -36.427 1.00 52.28 388 TYR A CA 1
ATOM 3036 C C . TYR A 1 388 ? 20.483 -2.941 -35.358 1.00 52.28 388 TYR A C 1
ATOM 3038 O O . TYR A 1 388 ? 20.529 -4.151 -35.580 1.00 52.28 388 TYR A O 1
ATOM 3046 N N . TYR A 1 389 ? 20.794 -2.414 -34.182 1.00 47.62 389 TYR A N 1
ATOM 3047 C CA . TYR A 1 389 ? 21.049 -3.213 -32.990 1.00 47.62 389 TYR A CA 1
ATOM 3048 C C . TYR A 1 389 ? 20.171 -2.723 -31.851 1.00 47.62 389 TYR A C 1
ATOM 3050 O O . TYR A 1 389 ? 19.713 -1.578 -31.828 1.00 47.62 389 TYR A O 1
ATOM 3058 N N . MET A 1 390 ? 19.922 -3.618 -30.905 1.00 47.66 390 MET A N 1
ATOM 3059 C CA . MET A 1 390 ? 19.159 -3.307 -29.715 1.00 47.66 390 MET A CA 1
ATOM 3060 C C . MET A 1 390 ? 19.919 -3.823 -28.506 1.00 47.66 390 MET A C 1
ATOM 3062 O O . MET A 1 390 ? 20.185 -5.020 -28.406 1.00 47.66 390 MET A O 1
ATOM 3066 N N . LEU A 1 391 ? 20.255 -2.918 -27.594 1.00 49.06 391 LEU A N 1
ATOM 3067 C CA . LEU A 1 391 ? 20.708 -3.292 -26.266 1.00 49.06 391 LEU A CA 1
ATOM 3068 C C . LEU A 1 391 ? 19.499 -3.404 -25.344 1.00 49.06 391 LEU A C 1
ATOM 3070 O O . LEU A 1 391 ? 18.520 -2.662 -25.459 1.00 49.06 391 LEU A O 1
ATOM 3074 N N . LEU A 1 392 ? 19.550 -4.398 -24.461 1.00 43.41 392 LEU A N 1
ATOM 3075 C CA . LEU A 1 392 ? 18.541 -4.588 -23.436 1.00 43.41 392 LEU A CA 1
ATOM 3076 C C . LEU A 1 392 ? 18.594 -3.381 -22.499 1.00 43.41 392 LEU A C 1
ATOM 3078 O O . LEU A 1 392 ? 19.491 -3.271 -21.672 1.00 43.41 392 LEU A O 1
ATOM 3082 N N . TYR A 1 393 ? 17.610 -2.494 -22.613 1.00 42.72 393 TYR A N 1
ATOM 3083 C CA . TYR A 1 393 ? 17.223 -1.647 -21.494 1.00 42.72 393 TYR A CA 1
ATOM 3084 C C . TYR A 1 393 ? 16.638 -2.580 -20.428 1.00 42.72 393 TYR A C 1
ATOM 3086 O O . TYR A 1 393 ? 15.456 -2.925 -20.462 1.00 42.72 393 TYR A O 1
ATOM 3094 N N . THR A 1 394 ? 17.491 -3.082 -19.538 1.00 35.06 394 THR A N 1
ATOM 3095 C CA . THR A 1 394 ? 17.067 -3.697 -18.281 1.00 35.06 394 THR A CA 1
ATOM 3096 C C . THR A 1 394 ? 16.864 -2.596 -17.253 1.00 35.06 394 THR A C 1
ATOM 3098 O O . THR A 1 394 ? 17.542 -2.567 -16.232 1.00 35.06 394 THR A O 1
ATOM 3101 N N . ASP A 1 395 ? 15.915 -1.698 -17.513 1.00 30.58 395 ASP A N 1
ATOM 3102 C CA . ASP A 1 395 ? 15.262 -0.984 -16.420 1.00 30.58 395 ASP A CA 1
ATOM 3103 C C . ASP A 1 395 ? 14.259 -1.973 -15.817 1.00 30.58 395 ASP A C 1
ATOM 3105 O O . ASP A 1 395 ? 13.076 -2.003 -16.161 1.00 30.58 395 ASP A O 1
ATOM 3109 N N . PHE A 1 396 ? 14.784 -2.879 -14.988 1.00 28.08 396 PHE A N 1
ATOM 3110 C CA . PHE A 1 396 ? 13.970 -3.553 -13.988 1.00 28.08 396 PHE A CA 1
ATOM 3111 C C . PHE A 1 396 ? 13.517 -2.468 -13.009 1.00 28.08 396 PHE A C 1
ATOM 3113 O O . PHE A 1 396 ? 14.341 -1.901 -12.294 1.00 28.08 396 PHE A O 1
ATOM 3120 N N . TRP A 1 397 ? 12.224 -2.153 -13.053 1.00 30.77 397 TRP A N 1
ATOM 3121 C CA . TRP A 1 397 ? 11.534 -1.480 -11.957 1.00 30.77 397 TRP A CA 1
ATOM 3122 C C . TRP A 1 397 ? 11.350 -2.436 -10.784 1.00 30.77 397 TRP A C 1
ATOM 3124 O O . TRP A 1 397 ? 11.063 -3.630 -11.051 1.00 30.77 397 TRP A O 1
#

Secondary structure (DSSP, 8-state):
----SS-HHHHHHHHHHHHHHHHHHHHHTT---HHHHHTTS-TTTS-SSEEE-TTS-EEE-TT--GGGS--HHHHHHHHHHHHHHHHHHHHHHHHHHHHHHHHHHTTEEEE-GGG-EE-BTT--S-EEHHHHHHHHTT-TTTHHHHTTTTT-SSEEEEE-TTS-EEEETTTEEBGGG---TT----------S-HHHHHHHHHHHHHHHHTTS-------S----HHHHHHHHHHTT-EEEEEE-TTS-EEEEEE--TT-TT--SHHHHHHHHHHHH-GGGS----PPPPPPPHHHHHHHHHHHHHHHTTPEE----SEE-HHHHTGGGTPPP-SSSSPBPSS-SSGGGSEE-S-SHHHHHHHHHHTTTSPPPP--SSSS--S----EE--------